Protein 3QYF (pdb70)

Organism: Saccharolobus solfataricus (strain ATCC 35092 / DSM 1617 / JCM 11322 / P2) (NCBI:txid273057)

Secondary structure (DSSP, 8-state):
----EEEEE--SHHHHHGGGSHHHHHHHHHTT-TTGGG--TT-TTHHHHHHTHHHHH--HHHHHHH-GGG-HHHHHHHHHHHHHT--GGG-EEEEEEESSHHHHHHHHHHHHHHHHTT-EEEEEEEPPP-SHHHHHHHHHHHIIIIIHHHHHHHHTT--EEEE-SSS-HHHHHHHHHHHHHTT--EEEEEETTTTEEEEE----EEE-HHHHHHHHHHHHH-SEEEHHHHHHTT--HHHHHH--EEEETTTEEEE-HHHHHHHTTT--/----EEEEE--SHHHHHHTTSHHHHHHHHHTT-TTGGG--TT-TTHHHHHHTHHHHH--HHHHHHH-GGG-HHHHHHHHHHHHHT--GGG-EEEEEEESSHHHHHHHHHHHHHHHHTT-EEEEEEEPPP-SHHHHHHHHHHHIIIIIHHHHHHHHTT--EEEE-SSS-HHHHHHHHHHHHHTT--EEEEEETTTTEEEEE----EEE-HHHHHHHHHHHHH-SEEEHHHHHHTT--HHHHHH--EEEETTTEEEE-HHHHHHHTTT-

CATH classification: 3.40.50.10770 (+2 more: 1.10.196.30, 1.10.10.1690)

InterPro domains:
  IPR013442 CRISPR system ring nuclease SSO1393-like [PF09651] (67-201)
  IPR013442 CRISPR system ring nuclease SSO1393-like [TIGR02619] (58-200)
  IPR016620 CRISPR system ring nuclease SSO1393 [NF040951] (1-321)
  IPR016620 CRISPR system ring nuclease SSO1393 [PIRSF014470] (1-321)
  IPR054041 SSO1393-like, winged-helix domain [PF22165] (208-266)

Foldseek 3Di:
DAAEEEEEEFAQLLVQLCCVPVVLVVVCVVLVCNPVRPDDQPHPSLVVCVVCLVVNLVSLVSCVVPDQVSGQVSLQVVQVCVVVVPDQQRYEYEYEYEPTSSRVSRQVSVQVNSVVVRHHYDYYYFHDDDDPVCVVVRLLRCLVTPLVVLLVRVVRHYAYEYELADDDPVVSVSCLVSSLQSPHDWYKYADPVVGHIDTPDRDRDHDPVVVLQLLVLCVVVHQKAFQVVSVVSVHPQVVCCVPAWDDDDDGIIGGDSSSVSSNVSVPD/DAAEEEEEEFAQLLVVLLCVDVVLVVVCVVLPNNPVRPDDQPDPSLVSCVVCVVVNLVSLVSCVVPDQVSGQVSLQVVQVCVVVVPDQQRYEYEYEYEPTSSRVSRQVSVQVNSVVVSHHYDYYYFHDDDDPVCVVVRLLRCLVTPLVVLLVRVVRHYAYEYELADDDVVVSVSCLVSSLQSPHDWYKYADPVVGHIDTPDRDRDHDPPVVLVLLVLCVVVDQKAFQVRSVVVVRPQVVCCVPAWDQDPDRIIGGDSSSVSSNVSVD

Nearest PDB structures (foldseek):
  3qyf-assembly1_B  TM=1.002E+00  e=1.290E-50  Saccharolobus solfataricus
  7pqa-assembly1_BBB  TM=9.845E-01  e=1.629E-41  Saccharolobus islandicus REY15A
  7pq6-assembly1_BBB  TM=9.783E-01  e=7.156E-41  Saccharolobus islandicus REY15A
  7pq3-assembly1_AAA  TM=8.552E-01  e=1.680E-36  Saccharolobus islandicus REY15A
  8phj-assembly1_Y  TM=6.838E-01  e=5.395E-10  Allochromatium vinosum

Sequence (535 aa):
FQGEVHVCSVGTSLLKNSLDDDNVRKEIERLGLKDWDRLKFDDDRQNRIKENFDSLRKLLKFIRSKGRRASAELDSLFSTFEKLKHNKSEIYVFLYSTNTSNSQLAGEVIRDYLIEEGIRSELVTVKTISSEENFYEGIVDLFDKVIYRILKFKEQDNEVYINATPGLKPESIFLTLAGLLAGADLIYYKYQEFNDVVILPSPPITIRPKYLDWLIRFAISGYTLSEKRAEELGIPVRLLEAKLVERKGEDAYRLKDWVRKLLGIYLPFQGEVHVCSVGTSLLKNSLDDDNVRKEIERLGLKDWDRLKFDDDRQNRIKENFDSLRKLLKFIRSKGRRASAELDSLFSTFEKLKHNKSEIYVFLYSTNTSNSQLAGEVIRDYLIEEGIRSELVTVKTISSEENFYEGIVDLFDKVIYRILKFKEQDNEVYINATPGLKPESIFLTLAGLLAGADLIYYKYQEFNDVVILPSPPITIRPKYLDWLIRFAISGYTLSEKRAEELGIPVRLLEAKLVERKGEDAYRLKDWVRKLLGIYL

Radius of gyration: 24.16 Å; Cα contacts (8 Å, |Δi|>4): 908; chains: 2; bounding box: 65×66×61 Å

Structure (mmCIF, N/CA/C/O backbone):
data_3QYF
#
_entry.id   3QYF
#
_cell.length_a   120.614
_cell.length_b   81.554
_cell.length_c   70.155
_cell.angle_alpha   90.00
_cell.angle_beta   108.30
_cell.angle_gamma   90.00
#
_symmetry.space_group_name_H-M   'C 1 2 1'
#
loop_
_entity.id
_entity.type
_entity.pdbx_description
1 polymer 'CRISPR-ASSOCIATED PROTEIN'
2 non-polymer 'MAGNESIUM ION'
3 water water
#
loop_
_atom_site.group_PDB
_atom_site.id
_atom_site.type_symbol
_atom_site.label_atom_id
_atom_site.label_alt_id
_atom_site.label_comp_id
_atom_site.label_asym_id
_atom_site.label_entity_id
_atom_site.label_seq_id
_atom_site.pdbx_PDB_ins_code
_atom_site.Cartn_x
_atom_site.Cartn_y
_atom_site.Cartn_z
_atom_site.occupancy
_atom_site.B_iso_or_equiv
_atom_site.auth_seq_id
_atom_site.auth_comp_id
_atom_site.auth_asym_id
_atom_site.auth_atom_id
_atom_site.pdbx_PDB_model_num
ATOM 1 N N . PHE A 1 1 ? 26.238 36.131 44.629 1.00 39.23 -2 PHE A N 1
ATOM 2 C CA . PHE A 1 1 ? 26.284 34.692 44.411 1.00 39.67 -2 PHE A CA 1
ATOM 3 C C . PHE A 1 1 ? 27.408 34.241 43.470 1.00 33.50 -2 PHE A C 1
ATOM 4 O O . PHE A 1 1 ? 28.026 35.056 42.780 1.00 29.94 -2 PHE A O 1
ATOM 12 N N . GLN A 1 2 ? 27.645 32.931 43.439 1.00 28.20 -1 GLN A N 1
ATOM 13 C CA . GLN A 1 2 ? 28.734 32.345 42.658 1.00 27.46 -1 GLN A CA 1
ATOM 14 C C . GLN A 1 2 ? 28.286 31.061 41.978 1.00 28.78 -1 GLN A C 1
ATOM 15 O O . GLN A 1 2 ? 27.338 30.423 42.419 1.00 32.81 -1 GLN A O 1
ATOM 17 N N . GLY A 1 3 ? 28.973 30.690 40.901 1.00 24.68 0 GLY A N 1
ATOM 18 C CA . GLY A 1 3 ? 28.736 29.424 40.232 1.00 27.61 0 GLY A CA 1
ATOM 19 C C . GLY A 1 3 ? 27.438 29.292 39.457 1.00 29.13 0 GLY A C 1
ATOM 20 O O . GLY A 1 3 ? 27.050 28.179 39.109 1.00 25.01 0 GLY A O 1
ATOM 29 N N . GLU A 1 5 ? 24.655 30.230 36.170 1.00 14.85 2 GLU A N 1
ATOM 30 C CA . GLU A 1 5 ? 24.637 30.475 34.730 1.00 10.71 2 GLU A CA 1
ATOM 31 C C . GLU A 1 5 ? 23.755 31.680 34.514 1.00 14.47 2 GLU A C 1
ATOM 32 O O . GLU A 1 5 ? 22.518 31.585 34.587 1.00 13.65 2 GLU A O 1
ATOM 38 N N . VAL A 1 6 ? 24.369 32.829 34.277 1.00 12.86 3 VAL A N 1
ATOM 39 C CA . VAL A 1 6 ? 23.602 34.067 34.220 1.00 8.78 3 VAL A CA 1
ATOM 40 C C . VAL A 1 6 ? 23.255 34.408 32.786 1.00 14.27 3 VAL A C 1
ATOM 41 O O . VAL A 1 6 ? 24.151 34.519 31.959 1.00 14.80 3 VAL A O 1
ATOM 45 N N . HIS A 1 7 ? 21.964 34.591 32.497 1.00 9.69 4 HIS A N 1
ATOM 46 C CA . HIS A 1 7 ? 21.522 34.981 31.160 1.00 11.51 4 HIS A CA 1
ATOM 47 C C . HIS A 1 7 ? 21.093 36.450 31.170 1.00 15.74 4 HIS A C 1
ATOM 48 O O . HIS A 1 7 ? 20.245 36.839 31.969 1.00 15.58 4 HIS A O 1
ATOM 55 N N . VAL A 1 8 ? 21.681 37.252 30.285 1.00 10.10 5 VAL A N 1
ATOM 56 C CA . VAL A 1 8 ? 21.370 38.674 30.178 1.00 8.12 5 VAL A CA 1
ATOM 57 C C . VAL A 1 8 ? 20.499 38.861 28.953 1.00 12.01 5 VAL A C 1
ATOM 58 O O . VAL A 1 8 ? 20.870 38.442 27.844 1.00 12.60 5 VAL A O 1
ATOM 62 N N . CYS A 1 9 ? 19.352 39.504 29.143 1.00 13.45 6 CYS A N 1
ATOM 63 C CA . CYS A 1 9 ? 18.348 39.552 28.092 1.00 14.09 6 CYS A CA 1
ATOM 64 C C . CYS A 1 9 ? 17.582 40.874 28.103 1.00 13.95 6 CYS A C 1
ATOM 65 O O . CYS A 1 9 ? 17.080 41.302 29.137 1.00 11.82 6 CYS A O 1
ATOM 68 N N . SER A 1 10 ? 17.542 41.542 26.950 1.00 12.51 7 SER A N 1
ATOM 69 C CA . SER A 1 10 ? 16.764 42.768 26.794 1.00 11.08 7 SER A CA 1
ATOM 70 C C . SER A 1 10 ? 15.290 42.398 26.701 1.00 12.85 7 SER A C 1
ATOM 71 O O . SER A 1 10 ? 14.955 41.291 26.285 1.00 17.92 7 SER A O 1
ATOM 74 N N . VAL A 1 11 ? 14.414 43.307 27.110 1.00 13.54 8 VAL A N 1
ATOM 75 C CA . VAL A 1 11 ? 12.974 43.030 27.103 1.00 14.63 8 VAL A CA 1
ATOM 76 C C . VAL A 1 11 ? 12.278 43.789 25.975 1.00 18.19 8 VAL A C 1
ATOM 77 O O . VAL A 1 11 ? 12.263 45.025 25.954 1.00 17.37 8 VAL A O 1
ATOM 81 N N . GLY A 1 12 ? 11.728 43.046 25.027 1.00 14.90 9 GLY A N 1
ATOM 82 C CA . GLY A 1 12 ? 10.943 43.647 23.961 1.00 14.72 9 GLY A CA 1
ATOM 83 C C . GLY A 1 12 ? 9.479 43.530 24.320 1.00 18.25 9 GLY A C 1
ATOM 84 O O . GLY A 1 12 ? 9.143 43.272 25.486 1.00 18.54 9 GLY A O 1
ATOM 85 N N . THR A 1 13 ? 8.604 43.706 23.331 1.00 15.94 10 THR A N 1
ATOM 86 C CA . THR A 1 13 ? 7.169 43.662 23.582 1.00 17.39 10 THR A CA 1
ATOM 87 C C . THR A 1 13 ? 6.455 42.568 22.798 1.00 18.88 10 THR A C 1
ATOM 88 O O . THR A 1 13 ? 5.241 42.652 22.582 1.00 19.83 10 THR A O 1
ATOM 92 N N . SER A 1 14 ? 7.177 41.530 22.382 1.00 19.02 11 SER A N 1
ATOM 93 C CA . SER A 1 14 ? 6.508 40.441 21.670 1.00 21.22 11 SER A CA 1
ATOM 94 C C . SER A 1 14 ? 5.420 39.796 22.538 1.00 22.08 11 SER A C 1
ATOM 95 O O . SER A 1 14 ? 4.405 39.284 22.034 1.00 17.64 11 SER A O 1
ATOM 98 N N . LEU A 1 15 ? 5.618 39.834 23.852 1.00 19.40 12 LEU A N 1
ATOM 99 C CA . LEU A 1 15 ? 4.634 39.249 24.766 1.00 19.07 12 LEU A CA 1
ATOM 100 C C . LEU A 1 15 ? 3.280 39.921 24.551 1.00 20.36 12 LEU A C 1
ATOM 101 O O . LEU A 1 15 ? 2.246 39.262 24.470 1.00 18.18 12 LEU A O 1
ATOM 106 N N . LEU A 1 16 ? 3.309 41.245 24.467 1.00 15.38 13 LEU A N 1
ATOM 107 C CA . LEU A 1 16 ? 2.096 42.041 24.354 1.00 19.22 13 LEU A CA 1
ATOM 108 C C . LEU A 1 16 ? 1.417 41.754 23.033 1.00 20.56 13 LEU A C 1
ATOM 109 O O . LEU A 1 16 ? 0.201 41.591 22.967 1.00 20.93 13 LEU A O 1
ATOM 114 N N . LYS A 1 17 ? 2.218 41.688 21.974 1.00 20.82 14 LYS A N 1
ATOM 115 C CA . LYS A 1 17 ? 1.685 41.403 20.655 1.00 25.15 14 LYS A CA 1
ATOM 116 C C . LYS A 1 17 ? 1.071 40.005 20.615 1.00 23.71 14 LYS A C 1
ATOM 117 O O . LYS A 1 17 ? -0.068 39.839 20.175 1.00 25.83 14 LYS A O 1
ATOM 123 N N . ASN A 1 18 ? 1.804 39.006 21.104 1.00 19.74 15 ASN A N 1
ATOM 124 C CA . ASN A 1 18 ? 1.308 37.636 21.065 1.00 21.88 15 ASN A CA 1
ATOM 125 C C . ASN A 1 18 ? 0.061 37.438 21.912 1.00 23.96 15 ASN A C 1
ATOM 126 O O . ASN A 1 18 ? -0.755 36.580 21.606 1.00 24.00 15 ASN A O 1
ATOM 131 N N . SER A 1 19 ? -0.076 38.219 22.984 1.00 18.49 16 SER A N 1
ATOM 132 C CA . SER A 1 19 ? -1.185 38.017 23.920 1.00 22.76 16 SER A CA 1
ATOM 133 C C . SER A 1 19 ? -2.554 38.361 23.324 1.00 24.30 16 SER A C 1
ATOM 134 O O . SER A 1 19 ? -3.586 37.986 23.876 1.00 23.58 16 SER A O 1
ATOM 137 N N . LEU A 1 20 ? -2.565 39.079 22.206 1.00 29.84 17 LEU A N 1
ATOM 138 C CA . LEU A 1 20 ? -3.825 39.428 21.559 1.00 31.13 17 LEU A CA 1
ATOM 139 C C . LEU A 1 20 ? -4.547 38.184 21.068 1.00 32.04 17 LEU A C 1
ATOM 140 O O . LEU A 1 20 ? -5.744 38.224 20.771 1.00 33.30 17 LEU A O 1
ATOM 145 N N . ASP A 1 21 ? -3.817 37.074 20.993 1.00 28.79 18 ASP A N 1
ATOM 146 C CA . ASP A 1 21 ? -4.412 35.789 20.639 1.00 28.32 18 ASP A CA 1
ATOM 147 C C . ASP A 1 21 ? -5.290 35.277 21.778 1.00 35.21 18 ASP A C 1
ATOM 148 O O . ASP A 1 21 ? -6.088 34.360 21.600 1.00 35.51 18 ASP A O 1
ATOM 150 N N . ASP A 1 22 ? -5.130 35.869 22.954 1.00 35.69 19 ASP A N 1
ATOM 151 C CA . ASP A 1 22 ? -5.950 35.509 24.106 1.00 33.16 19 ASP A CA 1
ATOM 152 C C . ASP A 1 22 ? -7.184 36.396 24.103 1.00 31.15 19 ASP A C 1
ATOM 153 O O . ASP A 1 22 ? -7.071 37.618 24.230 1.00 30.73 19 ASP A O 1
ATOM 158 N N . ASP A 1 23 ? -8.357 35.788 23.960 1.00 30.56 20 ASP A N 1
ATOM 159 C CA . ASP A 1 23 ? -9.601 36.558 23.830 1.00 35.84 20 ASP A CA 1
ATOM 160 C C . ASP A 1 23 ? -9.831 37.492 25.002 1.00 35.36 20 ASP A C 1
ATOM 161 O O . ASP A 1 23 ? -10.293 38.625 24.824 1.00 37.07 20 ASP A O 1
ATOM 166 N N . ASN A 1 24 ? -9.542 37.003 26.204 1.00 33.67 21 ASN A N 1
ATOM 167 C CA . ASN A 1 24 ? -9.740 37.807 27.400 1.00 35.58 21 ASN A CA 1
ATOM 168 C C . ASN A 1 24 ? -8.823 39.026 27.363 1.00 31.01 21 ASN A C 1
ATOM 169 O O . ASN A 1 24 ? -9.258 40.159 27.605 1.00 30.03 21 ASN A O 1
ATOM 174 N N . VAL A 1 25 ? -7.557 38.799 27.029 1.00 26.79 22 VAL A N 1
ATOM 175 C CA . VAL A 1 25 ? -6.624 39.912 26.912 1.00 28.23 22 VAL A CA 1
ATOM 176 C C . VAL A 1 25 ? -7.090 40.890 25.833 1.00 29.72 22 VAL A C 1
ATOM 177 O O . VAL A 1 25 ? -7.166 42.089 26.080 1.00 29.00 22 VAL A O 1
ATOM 181 N N . ARG A 1 26 ? -7.414 40.370 24.650 1.00 29.28 23 ARG A N 1
ATOM 182 C CA . ARG A 1 26 ? -7.751 41.213 23.503 1.00 29.36 23 ARG A CA 1
ATOM 183 C C . ARG A 1 26 ? -8.952 42.122 23.773 1.00 29.92 23 ARG A C 1
ATOM 184 O O . ARG A 1 26 ? -8.922 43.317 23.459 1.00 29.16 23 ARG A O 1
ATOM 192 N N . LYS A 1 27 ? -10.009 41.564 24.356 1.00 32.52 24 LYS A N 1
ATOM 193 C CA . LYS A 1 27 ? -11.209 42.354 24.625 1.00 37.40 24 LYS A CA 1
ATOM 194 C C . LYS A 1 27 ? -10.947 43.442 25.657 1.00 37.81 24 LYS A C 1
ATOM 195 O O . LYS A 1 27 ? -11.444 44.555 25.520 1.00 33.58 24 LYS A O 1
ATOM 198 N N . GLU A 1 28 ? -10.160 43.125 26.682 1.00 36.88 25 GLU A N 1
ATOM 199 C CA . GLU A 1 28 ? -9.811 44.112 27.699 1.00 36.78 25 GLU A CA 1
ATOM 200 C C . GLU A 1 28 ? -8.948 45.233 27.135 1.00 31.00 25 GLU A C 1
ATOM 201 O O . GLU A 1 28 ? -9.128 46.404 27.481 1.00 29.97 25 GLU A O 1
ATOM 207 N N . ILE A 1 29 ? -7.988 44.855 26.292 1.00 28.00 26 ILE A N 1
ATOM 208 C CA . ILE A 1 29 ? -7.093 45.811 25.666 1.00 29.92 26 ILE A CA 1
ATOM 209 C C . ILE A 1 29 ? -7.894 46.703 24.710 1.00 32.93 26 ILE A C 1
ATOM 210 O O . ILE A 1 29 ? -7.700 47.920 24.671 1.00 32.24 26 ILE A O 1
ATOM 215 N N . GLU A 1 30 ? -8.809 46.093 23.962 1.00 31.91 27 GLU A N 1
ATOM 216 C CA . GLU A 1 30 ? -9.741 46.850 23.131 1.00 38.65 27 GLU A CA 1
ATOM 217 C C . GLU A 1 30 ? -10.547 47.835 23.981 1.00 41.49 27 GLU A C 1
ATOM 218 O O . GLU A 1 30 ? -10.746 48.987 23.590 1.00 44.97 27 GLU A O 1
ATOM 224 N N . ARG A 1 31 ? -10.989 47.389 25.153 1.00 37.27 28 ARG A N 1
ATOM 225 C CA . ARG A 1 31 ? -11.730 48.264 26.055 1.00 40.00 28 ARG A CA 1
ATOM 226 C C . ARG A 1 31 ? -10.915 49.514 26.393 1.00 39.90 28 ARG A C 1
ATOM 227 O O . ARG A 1 31 ? -11.462 50.602 26.575 1.00 37.96 28 ARG A O 1
ATOM 229 N N . LEU A 1 32 ? -9.600 49.357 26.467 1.00 35.65 29 LEU A N 1
ATOM 230 C CA . LEU A 1 32 ? -8.731 50.459 26.860 1.00 35.57 29 LEU A CA 1
ATOM 231 C C . LEU A 1 32 ? -8.125 51.147 25.640 1.00 39.58 29 LEU A C 1
ATOM 232 O O . LEU A 1 32 ? -7.289 52.039 25.772 1.00 46.08 29 LEU A O 1
ATOM 237 N N . GLY A 1 33 ? -8.547 50.726 24.452 1.00 37.53 30 GLY A N 1
ATOM 238 C CA . GLY A 1 33 ? -8.004 51.261 23.216 1.00 37.31 30 GLY A CA 1
ATOM 239 C C . GLY A 1 33 ? -6.496 51.097 23.125 1.00 41.77 30 GLY A C 1
ATOM 240 O O . GLY A 1 33 ? -5.786 52.027 22.729 1.00 38.01 30 GLY A O 1
ATOM 241 N N . LEU A 1 34 ? -6.011 49.909 23.485 1.00 38.38 31 LEU A N 1
ATOM 242 C CA . LEU A 1 34 ? -4.579 49.625 23.532 1.00 36.38 31 LEU A CA 1
ATOM 243 C C . LEU A 1 34 ? -4.164 48.545 22.537 1.00 38.97 31 LEU A C 1
ATOM 244 O O . LEU A 1 34 ? -3.149 47.866 22.733 1.00 32.24 31 LEU A O 1
ATOM 249 N N . LYS A 1 35 ? -4.939 48.393 21.467 1.00 39.10 32 LYS A N 1
ATOM 250 C CA . LYS A 1 35 ? -4.698 47.333 20.488 1.00 43.32 32 LYS A CA 1
ATOM 251 C C . LYS A 1 35 ? -3.262 47.330 19.967 1.00 38.63 32 LYS A C 1
ATOM 252 O O . LYS A 1 35 ? -2.748 46.300 19.522 1.00 36.19 32 LYS A O 1
ATOM 258 N N . ASP A 1 36 ? -2.615 48.488 20.021 1.00 30.24 33 ASP A N 1
ATOM 259 C CA . ASP A 1 36 ? -1.256 48.612 19.512 1.00 30.01 33 ASP A CA 1
ATOM 260 C C . ASP A 1 36 ? -0.237 48.770 20.638 1.00 31.35 33 ASP A C 1
ATOM 261 O O . ASP A 1 36 ? 0.812 49.380 20.434 1.00 28.52 33 ASP A O 1
ATOM 266 N N . TRP A 1 37 ? -0.530 48.210 21.813 1.00 29.80 34 TRP A N 1
ATOM 267 C CA . TRP A 1 37 ? 0.310 48.454 22.984 1.00 28.33 34 TRP A CA 1
ATOM 268 C C . TRP A 1 37 ? 1.742 47.935 22.850 1.00 27.08 34 TRP A C 1
ATOM 269 O O . TRP A 1 37 ? 2.631 48.352 23.598 1.00 26.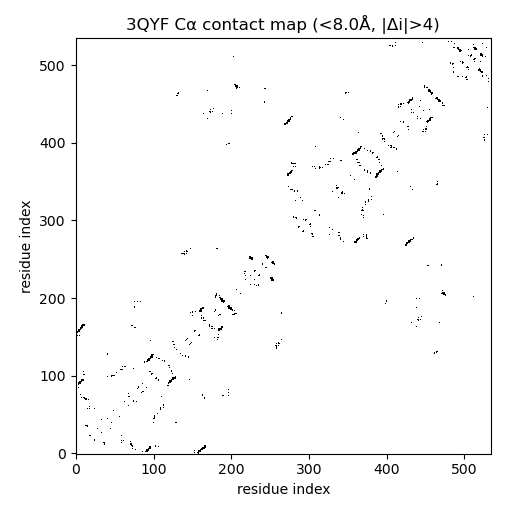09 34 TRP A O 1
ATOM 280 N N . ASP A 1 38 ? 1.964 47.039 21.894 1.00 20.72 35 ASP A N 1
ATOM 281 C CA . ASP A 1 38 ? 3.301 46.498 21.666 1.00 21.10 35 ASP A CA 1
ATOM 282 C C . ASP A 1 38 ? 4.192 47.504 20.953 1.00 29.79 35 ASP A C 1
ATOM 283 O O . ASP A 1 38 ? 5.413 47.358 20.939 1.00 27.21 35 ASP A O 1
ATOM 288 N N . ARG A 1 39 ? 3.576 48.529 20.370 1.00 31.24 36 ARG A N 1
ATOM 289 C CA . ARG A 1 39 ? 4.302 49.518 19.579 1.00 31.51 36 ARG A CA 1
ATOM 290 C C . ARG A 1 39 ? 4.211 50.912 20.173 1.00 30.19 36 ARG A C 1
ATOM 291 O O . ARG A 1 39 ? 4.630 51.886 19.547 1.00 32.11 36 ARG A O 1
ATOM 299 N N . LEU A 1 40 ? 3.649 51.011 21.369 1.00 28.18 37 LEU A N 1
ATOM 300 C CA . LEU A 1 40 ? 3.438 52.303 22.012 1.00 25.66 37 LEU A CA 1
ATOM 301 C C . LEU A 1 40 ? 4.769 53.040 22.170 1.00 33.29 37 LEU A C 1
ATOM 302 O O . LEU A 1 40 ? 5.727 52.489 22.715 1.00 27.33 37 LEU A O 1
ATOM 307 N N . LYS A 1 41 ? 4.833 54.280 21.690 1.00 27.41 38 LYS A N 1
ATOM 308 C CA . LYS A 1 41 ? 6.060 55.050 21.804 1.00 28.09 38 LYS A CA 1
ATOM 309 C C . LYS A 1 41 ? 6.188 55.625 23.207 1.00 24.14 38 LYS A C 1
ATOM 310 O O . LYS A 1 41 ? 5.189 55.768 23.919 1.00 23.76 38 LYS A O 1
ATOM 312 N N . PHE A 1 42 ? 7.420 55.949 23.604 1.00 20.68 39 PHE A N 1
ATOM 313 C CA . PHE A 1 42 ? 7.710 56.435 24.954 1.00 25.46 39 PHE A CA 1
ATOM 314 C C . PHE A 1 42 ? 6.877 57.637 25.403 1.00 34.46 39 PHE A C 1
ATOM 315 O O . PHE A 1 42 ? 6.624 57.813 26.602 1.00 33.50 39 PHE A O 1
ATOM 323 N N . ASP A 1 43 ? 6.476 58.483 24.459 1.00 31.20 40 ASP A N 1
ATOM 324 C CA . ASP A 1 43 ? 5.745 59.696 24.820 1.00 35.92 40 ASP A CA 1
ATOM 325 C C . ASP A 1 43 ? 4.262 59.639 24.466 1.00 38.56 40 ASP A C 1
ATOM 326 O O . ASP A 1 43 ? 3.592 60.672 24.411 1.00 36.47 40 ASP A O 1
ATOM 331 N N . ASP A 1 44 ? 3.749 58.438 24.226 1.00 32.54 41 ASP A N 1
ATOM 332 C CA . ASP A 1 44 ? 2.322 58.278 23.966 1.00 32.96 41 ASP A CA 1
ATOM 333 C C . ASP A 1 44 ? 1.567 58.385 25.283 1.00 35.43 41 ASP A C 1
ATOM 334 O O . ASP A 1 44 ? 1.894 57.705 26.262 1.00 33.76 41 ASP A O 1
ATOM 339 N N . ASP A 1 45 ? 0.558 59.248 25.307 1.00 34.23 42 ASP A N 1
ATOM 340 C CA . ASP A 1 45 ? -0.206 59.483 26.527 1.00 35.48 42 ASP A CA 1
ATOM 341 C C . ASP A 1 45 ? -0.835 58.190 27.026 1.00 28.90 42 ASP A C 1
ATOM 342 O O . ASP A 1 45 ? -1.079 58.027 28.225 1.00 28.85 42 ASP A O 1
ATOM 344 N N . ARG A 1 46 ? -1.094 57.274 26.100 1.00 27.24 43 ARG A N 1
ATOM 345 C CA . ARG A 1 46 ? -1.753 56.012 26.447 1.00 29.92 43 ARG A CA 1
ATOM 346 C C . ARG A 1 46 ? -0.897 55.094 27.326 1.00 33.34 43 ARG A C 1
ATOM 347 O O . ARG A 1 46 ? -1.416 54.169 27.941 1.00 34.47 43 ARG A O 1
ATOM 355 N N . GLN A 1 47 ? 0.406 55.348 27.390 1.00 30.41 44 GLN A N 1
ATOM 356 C CA . GLN A 1 47 ? 1.276 54.596 28.294 1.00 29.55 44 GLN A CA 1
ATOM 357 C C . GLN A 1 47 ? 0.712 54.676 29.704 1.00 35.67 44 GLN A C 1
ATOM 358 O O . GLN A 1 47 ? 0.839 53.742 30.506 1.00 26.34 44 GLN A O 1
ATOM 364 N N . ASN A 1 48 ? 0.074 55.803 30.001 1.00 35.74 45 ASN A N 1
ATOM 365 C CA . ASN A 1 48 ? -0.531 56.008 31.306 1.00 33.33 45 ASN A CA 1
ATOM 366 C C . ASN A 1 48 ? -1.706 55.065 31.570 1.00 25.36 45 ASN A C 1
ATOM 367 O O . ASN A 1 48 ? -1.969 54.708 32.711 1.00 25.89 45 ASN A O 1
ATOM 372 N N . ARG A 1 49 ? -2.405 54.654 30.522 1.00 28.04 46 ARG A N 1
ATOM 373 C CA . ARG A 1 49 ? -3.477 53.677 30.696 1.00 29.00 46 ARG A CA 1
ATOM 374 C C . ARG A 1 49 ? -2.885 52.339 31.138 1.00 28.99 46 ARG A C 1
ATOM 375 O O . ARG A 1 49 ? -3.494 51.604 31.912 1.00 27.78 46 ARG A O 1
ATOM 383 N N . ILE A 1 50 ? -1.702 52.013 30.627 1.00 28.58 47 ILE A N 1
ATOM 384 C CA . ILE A 1 50 ? -1.032 50.807 31.078 1.00 22.76 47 ILE A CA 1
ATOM 385 C C . ILE A 1 50 ? -0.655 50.993 32.539 1.00 23.52 47 ILE A C 1
ATOM 386 O O . ILE A 1 50 ? -0.943 50.140 33.371 1.00 24.97 47 ILE A O 1
ATOM 391 N N . LYS A 1 51 ? -0.040 52.131 32.860 1.00 27.59 48 LYS A N 1
ATOM 392 C CA . LYS A 1 51 ? 0.383 52.398 34.234 1.00 26.68 48 LYS A CA 1
ATOM 393 C C . LYS A 1 51 ? -0.776 52.332 35.235 1.00 29.67 48 LYS A C 1
ATOM 394 O O . LYS A 1 51 ? -0.659 51.721 36.306 1.00 28.65 48 LYS A O 1
ATOM 400 N N . GLU A 1 52 ? -1.904 52.937 34.878 1.00 26.15 49 GLU A N 1
ATOM 401 C CA . GLU A 1 52 ? -3.036 53.000 35.803 1.00 33.42 49 GLU A CA 1
ATOM 402 C C . GLU A 1 52 ? -3.648 51.625 36.035 1.00 35.67 49 GLU A C 1
ATOM 403 O O . GLU A 1 52 ? -4.318 51.392 37.043 1.00 36.13 49 GLU A O 1
ATOM 405 N N . ASN A 1 53 ? -3.404 50.708 35.105 1.00 33.60 50 ASN A N 1
ATOM 406 C CA . ASN A 1 53 ? -3.992 49.378 35.187 1.00 28.01 50 ASN A CA 1
ATOM 407 C C . ASN A 1 53 ? -2.934 48.284 35.272 1.00 29.22 50 ASN A C 1
ATOM 408 O O . ASN A 1 53 ? -3.194 47.133 34.932 1.00 26.67 50 ASN A O 1
ATOM 413 N N . PHE A 1 54 ? -1.750 48.661 35.748 1.00 32.90 51 PHE A N 1
ATOM 414 C CA . PHE A 1 54 ? -0.561 47.813 35.686 1.00 30.07 51 PHE A CA 1
ATOM 415 C C . PHE A 1 54 ? -0.733 46.438 36.322 1.00 32.12 51 PHE A C 1
ATOM 416 O O . PHE A 1 54 ? -0.383 45.424 35.719 1.00 28.84 51 PHE A O 1
ATOM 424 N N . ASP A 1 55 ? -1.255 46.403 37.546 1.00 36.13 52 ASP A N 1
ATOM 425 C CA . ASP A 1 55 ? -1.345 45.150 38.291 1.00 38.99 52 ASP A CA 1
ATOM 426 C C . ASP A 1 55 ? -2.349 44.189 37.657 1.00 32.47 52 ASP A C 1
ATOM 427 O O . ASP A 1 55 ? -2.136 42.978 37.624 1.00 30.86 52 ASP A O 1
ATOM 432 N N . SER A 1 56 ? -3.445 44.737 37.150 1.00 28.32 53 SER A N 1
ATOM 433 C CA . SER A 1 56 ? -4.466 43.930 36.493 1.00 31.74 53 SER A CA 1
ATOM 434 C C . SER A 1 56 ? -3.932 43.329 35.192 1.00 30.89 53 SER A C 1
ATOM 435 O O . SER A 1 56 ? -4.153 42.159 34.891 1.00 27.02 53 SER A O 1
ATOM 438 N N . LEU A 1 57 ? -3.233 44.144 34.413 1.00 29.25 54 LEU A N 1
ATOM 439 C CA . LEU A 1 57 ? -2.740 43.693 33.122 1.00 25.98 54 LEU A CA 1
ATOM 440 C C . LEU A 1 57 ? -1.652 42.650 33.325 1.00 24.12 54 LEU A C 1
ATOM 441 O O . LEU A 1 57 ? -1.537 41.689 32.559 1.00 23.63 54 LEU A O 1
ATOM 446 N N . ARG A 1 58 ? -0.858 42.858 34.366 1.00 21.40 55 ARG A N 1
ATOM 447 C CA . ARG A 1 58 ? 0.211 41.941 34.700 1.00 25.45 55 ARG A CA 1
ATOM 448 C C . ARG A 1 58 ? -0.357 40.545 34.972 1.00 26.82 55 ARG A C 1
ATOM 449 O O . ARG A 1 58 ? 0.154 39.555 34.449 1.00 24.47 55 ARG A O 1
ATOM 457 N N . LYS A 1 59 ? -1.428 40.460 35.764 1.00 23.08 56 LYS A N 1
ATOM 458 C CA . LYS A 1 59 ? -2.005 39.153 36.086 1.00 28.38 56 LYS A CA 1
ATOM 459 C C . LYS A 1 59 ? -2.619 38.498 34.857 1.00 25.75 56 LYS A C 1
ATOM 460 O O . LYS A 1 59 ? -2.541 37.286 34.684 1.00 24.53 56 LYS A O 1
ATOM 471 N N . LEU A 1 61 ? -1.632 38.909 31.758 1.00 22.72 58 LEU A N 1
ATOM 472 C CA . LEU A 1 61 ? -0.532 38.430 30.927 1.00 15.79 58 LEU A CA 1
ATOM 473 C C . LEU A 1 61 ? 0.095 37.167 31.529 1.00 21.74 58 LEU A C 1
ATOM 474 O O . LEU A 1 61 ? 0.495 36.258 30.798 1.00 19.44 58 LEU A O 1
ATOM 479 N N . LEU A 1 62 ? 0.161 37.100 32.855 1.00 20.05 59 LEU A N 1
ATOM 480 C CA . LEU A 1 62 ? 0.676 35.893 33.502 1.00 17.25 59 LEU A CA 1
ATOM 481 C C . LEU A 1 62 ? -0.216 34.700 33.195 1.00 20.90 59 LEU A C 1
ATOM 482 O O . LEU A 1 62 ? 0.271 33.606 32.931 1.00 23.28 59 LEU A O 1
ATOM 487 N N . LYS A 1 63 ? -1.531 34.901 33.236 1.00 19.01 60 LYS A N 1
ATOM 488 C CA . LYS A 1 63 ? -2.428 33.818 32.883 1.00 16.18 60 LYS A CA 1
ATOM 489 C C . LYS A 1 63 ? -2.191 33.355 31.448 1.00 18.88 60 LYS A C 1
ATOM 490 O O . LYS A 1 63 ? -2.178 32.154 31.175 1.00 26.42 60 LYS A O 1
ATOM 496 N N . PHE A 1 64 ? -1.981 34.302 30.539 1.00 17.12 61 PHE A N 1
ATOM 497 C CA . PHE A 1 64 ? -1.679 33.977 29.144 1.00 23.78 61 PHE A CA 1
ATOM 498 C C . PHE A 1 64 ? -0.424 33.105 28.996 1.00 23.83 61 PHE A C 1
ATOM 499 O O . PHE A 1 64 ? -0.447 32.067 28.330 1.00 21.98 61 PHE A O 1
ATOM 507 N N . ILE A 1 65 ? 0.670 33.518 29.623 1.00 18.98 62 ILE A N 1
ATOM 508 C CA . ILE A 1 65 ? 1.902 32.730 29.550 1.00 23.76 62 ILE A CA 1
ATOM 509 C C . ILE A 1 65 ? 1.709 31.344 30.153 1.00 25.39 62 ILE A C 1
ATOM 510 O O . ILE A 1 65 ? 2.105 30.334 29.560 1.00 27.37 62 ILE A O 1
ATOM 515 N N . ARG A 1 66 ? 1.104 31.294 31.336 1.00 25.35 63 ARG A N 1
ATOM 516 C CA . ARG A 1 66 ? 0.862 30.010 31.990 1.00 27.45 63 ARG A CA 1
ATOM 517 C C . ARG A 1 66 ? 0.171 29.018 31.053 1.00 33.12 63 ARG A C 1
ATOM 518 O O . ARG A 1 66 ? 0.441 27.818 31.102 1.00 35.25 63 ARG A O 1
ATOM 526 N N . SER A 1 67 ? -0.710 29.513 30.189 1.00 30.12 64 SER A N 1
ATOM 527 C CA . SER A 1 67 ? -1.447 28.619 29.308 1.00 34.71 64 SER A CA 1
ATOM 528 C C . SER A 1 67 ? -0.737 28.387 27.976 1.00 38.56 64 SER A C 1
ATOM 529 O O . SER A 1 67 ? -0.846 27.313 27.391 1.00 40.10 64 SER A O 1
ATOM 532 N N . LYS A 1 68 ? -0.001 29.392 27.512 1.00 34.06 65 LYS A N 1
ATOM 533 C CA . LYS A 1 68 ? 0.628 29.351 26.193 1.00 30.69 65 LYS A CA 1
ATOM 534 C C . LYS A 1 68 ? 1.964 28.617 26.188 1.00 31.58 65 LYS A C 1
ATOM 535 O O . LYS A 1 68 ? 2.296 27.935 25.219 1.00 35.71 65 LYS A O 1
ATOM 541 N N . GLY A 1 69 ? 2.737 28.775 27.258 1.00 26.46 66 GLY A N 1
ATOM 542 C CA . GLY A 1 69 ? 4.061 28.191 27.337 1.00 28.91 66 GLY A CA 1
ATOM 543 C C . GLY A 1 69 ? 5.147 29.119 26.807 1.00 30.26 66 GLY A C 1
ATOM 544 O O . GLY A 1 69 ? 4.920 30.319 26.623 1.00 28.94 66 GLY A O 1
ATOM 545 N N . ARG A 1 70 ? 6.326 28.558 26.549 1.00 26.56 67 ARG A N 1
ATOM 546 C CA . ARG A 1 70 ? 7.494 29.339 26.141 1.00 27.08 67 ARG A CA 1
ATOM 547 C C . ARG A 1 70 ? 7.265 30.204 24.894 1.00 29.92 67 ARG A C 1
ATOM 548 O O . ARG A 1 70 ? 7.936 31.218 24.706 1.00 27.59 67 ARG A O 1
ATOM 556 N N . ARG A 1 71 ? 6.320 29.827 24.041 1.00 26.26 68 ARG A N 1
ATOM 557 C CA . ARG A 1 71 ? 6.129 30.598 22.813 1.00 28.04 68 ARG A CA 1
ATOM 558 C C . ARG A 1 71 ? 5.365 31.904 23.042 1.00 24.66 68 ARG A C 1
ATOM 559 O O . ARG A 1 71 ? 5.120 32.663 22.108 1.00 25.57 68 ARG A O 1
ATOM 562 N N . ALA A 1 72 ? 4.991 32.168 24.290 1.00 24.55 69 ALA A N 1
ATOM 563 C CA . ALA A 1 72 ? 4.342 33.436 24.633 1.00 20.47 69 ALA A CA 1
ATOM 564 C C . ALA A 1 72 ? 5.165 34.659 24.245 1.00 21.03 69 ALA A C 1
ATOM 565 O O . ALA A 1 72 ? 4.612 35.718 23.920 1.00 19.77 69 ALA A O 1
ATOM 567 N N . SER A 1 73 ? 6.489 34.546 24.299 1.00 16.52 70 SER A N 1
ATOM 568 C CA . SER A 1 73 ? 7.313 35.707 23.951 1.00 16.57 70 SER A CA 1
ATOM 569 C C . SER A 1 73 ? 8.685 35.293 23.441 1.00 13.25 70 SER A C 1
ATOM 570 O O . SER A 1 73 ? 9.157 34.188 23.735 1.00 17.80 70 SER A O 1
ATOM 573 N N . ALA A 1 74 ? 9.319 36.188 22.687 1.00 16.28 71 ALA A N 1
ATOM 574 C CA . ALA A 1 74 ? 10.638 35.919 22.112 1.00 19.25 71 ALA A CA 1
ATOM 575 C C . ALA A 1 74 ? 11.642 35.667 23.215 1.00 20.51 71 ALA A C 1
ATOM 576 O O . ALA A 1 74 ? 12.517 34.812 23.077 1.00 17.21 71 ALA A O 1
ATOM 578 N N . GLU A 1 75 ? 11.531 36.429 24.302 1.00 15.26 72 GLU A N 1
ATOM 579 C CA . GLU A 1 75 ? 12.386 36.200 25.466 1.00 12.53 72 GLU A CA 1
ATOM 580 C C . GLU A 1 75 ? 12.250 34.779 26.005 1.00 13.63 72 GLU A C 1
ATOM 581 O O . GLU A 1 75 ? 13.242 34.078 26.163 1.00 13.03 72 GLU A O 1
ATOM 587 N N . LEU A 1 76 ? 11.023 34.364 26.313 1.00 12.50 73 LEU A N 1
ATOM 588 C CA . LEU A 1 76 ? 10.795 33.057 26.921 1.00 14.29 73 LEU A CA 1
ATOM 589 C C . LEU A 1 76 ? 11.180 31.929 25.976 1.00 17.43 73 LEU A C 1
ATOM 590 O O . LEU A 1 76 ? 11.782 30.942 26.395 1.00 14.42 73 LEU A O 1
ATOM 595 N N . ASP A 1 77 ? 10.821 32.068 24.704 1.00 16.77 74 ASP A N 1
ATOM 596 C CA . ASP A 1 77 ? 11.127 31.017 23.724 1.00 17.78 74 ASP A CA 1
ATOM 597 C C . ASP A 1 77 ? 12.653 30.857 23.613 1.00 14.52 74 ASP A C 1
ATOM 598 O O . ASP A 1 77 ? 13.181 29.755 23.721 1.00 17.33 74 ASP A O 1
ATOM 603 N N . SER A 1 78 ? 13.362 31.964 23.427 1.00 15.20 75 SER A N 1
ATOM 604 C CA . SER A 1 78 ? 14.823 31.913 23.305 1.00 15.13 75 SER A CA 1
ATOM 605 C C . SER A 1 78 ? 15.523 31.458 24.602 1.00 15.53 75 SER A C 1
ATOM 606 O O . SER A 1 78 ? 16.465 30.657 24.561 1.00 14.51 75 SER A O 1
ATOM 609 N N . LEU A 1 79 ? 15.068 31.951 25.752 1.00 12.40 76 LEU A N 1
ATOM 610 C CA . LEU A 1 79 ? 15.644 31.503 27.023 1.00 15.18 76 LEU A CA 1
ATOM 611 C C . LEU A 1 79 ? 15.488 29.998 27.254 1.00 15.97 76 LEU A C 1
ATOM 612 O O . LEU A 1 79 ? 16.473 29.282 27.451 1.00 13.28 76 LEU A O 1
ATOM 617 N N . PHE A 1 80 ? 14.253 29.506 27.211 1.00 15.68 77 PHE A N 1
ATOM 618 C CA . PHE A 1 80 ? 14.010 28.097 27.524 1.00 14.67 77 PHE A CA 1
ATOM 619 C C . PHE A 1 80 ? 14.667 27.167 26.516 1.00 17.29 77 PHE A C 1
ATOM 620 O O . PHE A 1 80 ? 15.189 26.121 26.891 1.00 14.85 77 PHE A O 1
ATOM 628 N N . SER A 1 81 ? 14.668 27.552 25.238 1.00 14.49 78 SER A N 1
ATOM 629 C CA . SER A 1 81 ? 15.336 26.721 24.236 1.00 15.25 78 SER A CA 1
ATOM 630 C C . SER A 1 81 ? 16.826 26.634 24.537 1.00 14.44 78 SER A C 1
ATOM 631 O O . SER A 1 81 ? 17.447 25.585 24.358 1.00 17.16 78 SER A O 1
ATOM 634 N N . THR A 1 82 ? 17.404 27.731 25.013 1.00 12.52 79 THR A N 1
ATOM 635 C CA . THR A 1 82 ? 18.840 27.760 25.266 1.00 12.11 79 THR A CA 1
ATOM 636 C C . THR A 1 82 ? 19.233 27.040 26.547 1.00 16.90 79 THR A C 1
ATOM 637 O O . THR A 1 82 ? 20.323 26.452 26.630 1.00 14.77 79 THR A O 1
ATOM 641 N N . PHE A 1 83 ? 18.363 27.088 27.553 1.00 12.55 80 PHE A N 1
ATOM 642 C CA . PHE A 1 83 ? 18.610 26.300 28.759 1.00 12.06 80 PHE A CA 1
ATOM 643 C C . PHE A 1 83 ? 18.748 24.823 28.369 1.00 16.43 80 PHE A C 1
ATOM 644 O O . PHE A 1 83 ? 19.606 24.101 28.875 1.00 17.18 80 PHE A O 1
ATOM 652 N N . GLU A 1 84 ? 17.880 24.372 27.478 1.00 15.81 81 GLU A N 1
ATOM 653 C CA . GLU A 1 84 ? 17.909 22.974 27.043 1.00 15.87 81 GLU A CA 1
ATOM 654 C C . GLU A 1 84 ? 19.161 22.638 26.226 1.00 17.58 81 GLU A C 1
ATOM 655 O O . GLU A 1 84 ? 19.778 21.581 26.416 1.00 18.32 81 GLU A O 1
ATOM 661 N N . LYS A 1 85 ? 19.530 23.536 25.320 1.00 17.45 82 LYS A N 1
ATOM 662 C CA . LYS A 1 85 ? 20.683 23.343 24.451 1.00 17.88 82 LYS A CA 1
ATOM 663 C C . LYS A 1 85 ? 21.985 23.288 25.231 1.00 17.59 82 LYS A C 1
ATOM 664 O O . LYS A 1 85 ? 22.836 22.440 24.978 1.00 18.44 82 LYS A O 1
ATOM 670 N N . LEU A 1 86 ? 22.136 24.191 26.193 1.00 18.16 83 LEU A N 1
ATOM 671 C CA . LEU A 1 86 ? 23.375 24.302 26.954 1.00 15.41 83 LEU A CA 1
ATOM 672 C C . LEU A 1 86 ? 23.345 23.466 28.240 1.00 18.79 83 LEU A C 1
ATOM 673 O O . LEU A 1 86 ? 24.331 23.391 28.974 1.00 19.11 83 LEU A O 1
ATOM 678 N N . LYS A 1 87 ? 22.207 22.839 28.503 1.00 13.40 84 LYS A N 1
ATOM 679 C CA . LYS A 1 87 ? 22.046 22.006 29.693 1.00 16.55 84 LYS A CA 1
ATOM 680 C C . LYS A 1 87 ? 22.199 22.834 30.964 1.00 18.87 84 LYS A C 1
ATOM 681 O O . LYS A 1 87 ? 22.963 22.483 31.868 1.00 17.73 84 LYS A O 1
ATOM 685 N N . HIS A 1 88 ? 21.473 23.937 31.028 1.00 13.18 85 HIS A N 1
ATOM 686 C CA . HIS A 1 88 ? 21.412 24.709 32.256 1.00 13.42 85 HIS A CA 1
ATOM 687 C C . HIS A 1 88 ? 20.174 24.293 33.036 1.00 15.91 85 HIS A C 1
ATOM 688 O O . HIS A 1 88 ? 19.060 24.288 32.504 1.00 19.94 85 HIS A O 1
ATOM 695 N N . ASN A 1 89 ? 20.367 23.931 34.297 1.00 14.65 86 ASN A N 1
ATOM 696 C CA . ASN A 1 89 ? 19.243 23.500 35.128 1.00 16.35 86 ASN A CA 1
ATOM 697 C C . ASN A 1 89 ? 18.604 24.688 35.853 1.00 15.08 86 ASN A C 1
ATOM 698 O O . ASN A 1 89 ? 19.284 25.650 36.157 1.00 12.72 86 ASN A O 1
ATOM 703 N N . LYS A 1 90 ? 17.301 24.625 36.121 1.00 15.65 87 LYS A N 1
ATOM 704 C CA . LYS A 1 90 ? 16.617 25.764 36.720 1.00 15.59 87 LYS A CA 1
ATOM 705 C C . LYS A 1 90 ? 17.303 26.290 37.986 1.00 12.85 87 LYS A C 1
ATOM 706 O O . LYS A 1 90 ? 17.423 27.509 38.170 1.00 16.50 87 LYS A O 1
ATOM 712 N N . SER A 1 91 ? 17.759 25.374 38.840 1.00 15.86 88 SER A N 1
ATOM 713 C CA . SER A 1 91 ? 18.432 25.723 40.097 1.00 14.88 88 SER A CA 1
ATOM 714 C C . SER A 1 91 ? 19.768 26.466 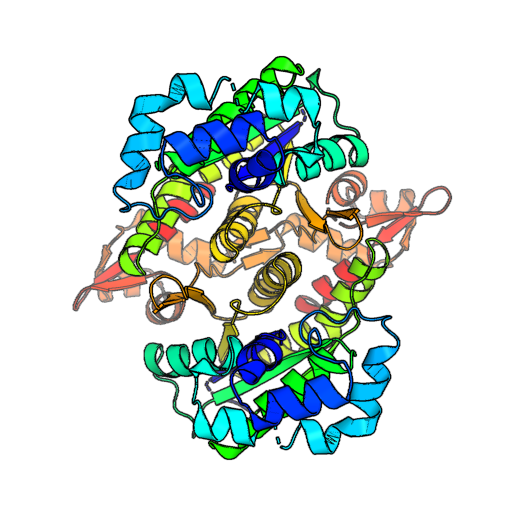39.872 1.00 15.75 88 SER A C 1
ATOM 715 O O . SER A 1 91 ? 20.305 27.067 40.794 1.00 17.35 88 SER A O 1
ATOM 718 N N . GLU A 1 92 ? 20.292 26.419 38.644 1.00 12.88 89 GLU A N 1
ATOM 719 C CA . GLU A 1 92 ? 21.602 27.014 38.319 1.00 17.47 89 GLU A CA 1
ATOM 720 C C . GLU A 1 92 ? 21.477 28.390 37.656 1.00 15.93 89 GLU A C 1
ATOM 721 O O . GLU A 1 92 ? 22.463 29.110 37.533 1.00 15.67 89 GLU A O 1
ATOM 727 N N . ILE A 1 93 ? 20.272 28.730 37.208 1.00 13.65 90 ILE A N 1
ATOM 728 C CA . ILE A 1 93 ? 20.089 29.856 36.308 1.00 11.71 90 ILE A CA 1
ATOM 729 C C . ILE A 1 93 ? 19.770 31.163 37.050 1.00 16.00 90 ILE A C 1
ATOM 730 O O . ILE A 1 93 ? 19.101 31.155 38.078 1.00 12.15 90 ILE A O 1
ATOM 735 N N . TYR A 1 94 ? 20.260 32.278 36.512 1.00 11.60 91 TYR A N 1
ATOM 736 C CA . TYR A 1 94 ? 19.833 33.597 36.955 1.00 15.04 91 TYR A CA 1
ATOM 737 C C . TYR A 1 94 ? 19.554 34.413 35.704 1.00 12.70 91 TYR A C 1
ATOM 738 O O . TYR A 1 94 ? 20.446 34.617 34.886 1.00 14.83 91 TYR A O 1
ATOM 747 N N . VAL A 1 95 ? 18.306 34.849 35.530 1.00 10.80 92 VAL A N 1
ATOM 748 C CA . VAL A 1 95 ? 17.956 35.630 34.335 1.00 8.57 92 VAL A CA 1
ATOM 749 C C . VAL A 1 95 ? 17.916 37.121 34.667 1.00 12.10 92 VAL A C 1
ATOM 750 O O . VAL A 1 95 ? 17.085 37.580 35.461 1.00 12.92 92 VAL A O 1
ATOM 754 N N . PHE A 1 96 ? 18.844 37.857 34.063 1.00 10.98 93 PHE A N 1
ATOM 755 C CA . PHE A 1 96 ? 18.994 39.284 34.282 1.00 10.06 93 PHE A CA 1
ATOM 756 C C . PHE A 1 96 ? 18.336 39.986 33.106 1.00 13.02 93 PHE A C 1
ATOM 757 O O . PHE A 1 96 ? 18.851 39.941 31.983 1.00 12.81 93 PHE A O 1
ATOM 765 N N . LEU A 1 97 ? 17.172 40.578 33.358 1.00 12.16 94 LEU A N 1
ATOM 766 C CA . LEU A 1 97 ? 16.407 41.260 32.327 1.00 14.79 94 LEU A CA 1
ATOM 767 C C . LEU A 1 97 ? 16.561 42.768 32.455 1.00 17.41 94 LEU A C 1
ATOM 768 O O . LEU A 1 97 ? 16.692 43.297 33.570 1.00 14.13 94 LEU A O 1
ATOM 773 N N . TYR A 1 98 ? 16.521 43.465 31.323 1.00 11.18 95 TYR A N 1
ATOM 774 C CA . TYR A 1 98 ? 16.483 44.922 31.385 1.00 12.30 95 TYR A CA 1
ATOM 775 C C . TYR A 1 98 ? 15.470 45.476 30.388 1.00 12.03 95 TYR A C 1
ATOM 776 O O . TYR A 1 98 ? 15.405 45.042 29.230 1.00 13.78 95 TYR A O 1
ATOM 785 N N . SER A 1 99 ? 14.669 46.425 30.853 1.00 16.04 96 SER A N 1
ATOM 786 C CA . SER A 1 99 ? 13.721 47.095 29.983 1.00 16.03 96 SER A CA 1
ATOM 787 C C . SER A 1 99 ? 13.867 48.607 30.100 1.00 12.60 96 SER A C 1
ATOM 788 O O . SER A 1 99 ? 14.450 49.115 31.051 1.00 14.13 96 SER A O 1
ATOM 791 N N . THR A 1 100 ? 13.313 49.323 29.130 1.00 15.65 97 THR A N 1
ATOM 792 C CA . THR A 1 100 ? 13.248 50.775 29.237 1.00 17.63 97 THR A CA 1
ATOM 793 C C . THR A 1 100 ? 12.267 51.171 30.330 1.00 18.79 97 THR A C 1
ATOM 794 O O . THR A 1 100 ? 11.431 50.366 30.786 1.00 17.09 97 THR A O 1
ATOM 798 N N . ASN A 1 101 ? 12.389 52.415 30.775 1.00 19.70 98 ASN A N 1
ATOM 799 C CA . ASN A 1 101 ? 11.471 52.971 31.752 1.00 25.93 98 ASN A CA 1
ATOM 800 C C . ASN A 1 101 ? 10.212 53.492 31.070 1.00 29.42 98 ASN A C 1
ATOM 801 O O . ASN A 1 101 ? 9.870 54.672 31.195 1.00 28.98 98 ASN A O 1
ATOM 806 N N . THR A 1 102 ? 9.544 52.606 30.332 1.00 21.12 99 THR A N 1
ATOM 807 C CA . THR A 1 102 ? 8.251 52.903 29.722 1.00 22.76 99 THR A CA 1
ATOM 808 C C . THR A 1 102 ? 7.243 51.868 30.213 1.00 23.09 99 THR A C 1
ATOM 809 O O . THR A 1 102 ? 7.608 50.724 30.511 1.00 19.63 99 THR A O 1
ATOM 813 N N . SER A 1 103 ? 5.974 52.255 30.307 1.00 22.36 100 SER A N 1
ATOM 814 C CA . SER A 1 103 ? 4.962 51.365 30.873 1.00 20.64 100 SER A CA 1
ATOM 815 C C . SER A 1 103 ? 4.837 50.026 30.140 1.00 18.41 100 SER A C 1
ATOM 816 O O . SER A 1 103 ? 4.798 48.973 30.786 1.00 20.06 100 SER A O 1
ATOM 819 N N . ASN A 1 104 ? 4.768 50.057 28.808 1.00 16.64 101 ASN A N 1
ATOM 820 C CA . ASN A 1 104 ? 4.598 48.817 28.051 1.00 18.48 101 ASN A CA 1
ATOM 821 C C . ASN A 1 104 ? 5.788 47.867 28.168 1.00 20.86 101 ASN A C 1
ATOM 822 O O . ASN A 1 104 ? 5.613 46.673 28.380 1.00 17.07 101 ASN A O 1
ATOM 827 N N . SER A 1 105 ? 6.996 48.400 28.064 1.00 19.53 102 SER A N 1
ATOM 828 C CA . SER A 1 105 ? 8.184 47.570 28.201 1.00 16.07 102 SER A CA 1
ATOM 829 C C . SER A 1 105 ? 8.337 47.057 29.625 1.00 15.32 102 SER A C 1
ATOM 830 O O . SER A 1 105 ? 8.642 45.884 29.845 1.00 17.70 102 SER A O 1
ATOM 833 N N . GLN A 1 106 ? 8.127 47.926 30.602 1.00 14.51 103 GLN A N 1
ATOM 834 C CA . GLN A 1 106 ? 8.246 47.492 31.988 1.00 19.75 103 GLN A CA 1
ATOM 835 C C . GLN A 1 106 ? 7.202 46.437 32.351 1.00 17.66 103 GLN A C 1
ATOM 836 O O . GLN A 1 106 ? 7.480 45.535 33.142 1.00 18.58 103 GLN A O 1
ATOM 842 N N . LEU A 1 107 ? 6.003 46.554 31.788 1.00 17.26 104 LEU A N 1
ATOM 843 C CA . LEU A 1 107 ? 4.975 45.540 32.004 1.00 19.47 104 LEU A CA 1
ATOM 844 C C . LEU A 1 107 ? 5.454 44.182 31.497 1.00 17.72 104 LEU A C 1
ATOM 845 O O . LEU A 1 107 ? 5.395 43.182 32.221 1.00 16.05 104 LEU A O 1
ATOM 850 N N . ALA A 1 108 ? 5.914 44.146 30.252 1.00 18.21 105 ALA A N 1
ATOM 851 C CA . ALA A 1 108 ? 6.443 42.904 29.686 1.00 15.89 105 ALA A CA 1
ATOM 852 C C . ALA A 1 108 ? 7.561 42.343 30.572 1.00 16.70 105 ALA A C 1
ATOM 853 O O . ALA A 1 108 ? 7.613 41.133 30.839 1.00 16.35 105 ALA A O 1
ATOM 855 N N . GLY A 1 109 ? 8.433 43.231 31.041 1.00 15.06 106 GLY A N 1
ATOM 856 C CA . GLY A 1 109 ? 9.580 42.834 31.851 1.00 16.23 106 GLY A CA 1
ATOM 857 C C . GLY A 1 109 ? 9.194 42.220 33.190 1.00 17.39 106 GLY A C 1
ATOM 858 O O . GLY A 1 109 ? 9.715 41.167 33.584 1.00 14.68 106 GLY A O 1
ATOM 859 N N . GLU A 1 110 ? 8.283 42.874 33.906 1.00 13.26 107 GLU A N 1
ATOM 860 C CA . GLU A 1 110 ? 7.841 42.335 35.189 1.00 16.71 107 GLU A CA 1
ATOM 861 C C . GLU A 1 110 ? 7.099 41.025 35.035 1.00 18.62 107 GLU A C 1
ATOM 862 O O . GLU A 1 110 ? 7.230 40.147 35.878 1.00 14.89 107 GLU A O 1
ATOM 868 N N . VAL A 1 111 ? 6.291 40.906 33.984 1.00 19.36 108 VAL A N 1
ATOM 869 C CA . VAL A 1 111 ? 5.550 39.672 33.758 1.00 14.79 108 VAL A CA 1
ATOM 870 C C . VAL A 1 111 ? 6.516 38.532 33.491 1.00 19.71 108 VAL A C 1
ATOM 871 O O . VAL A 1 111 ? 6.362 37.434 34.037 1.00 18.90 108 VAL A O 1
ATOM 875 N N . ILE A 1 112 ? 7.501 38.777 32.630 1.00 11.96 109 ILE A N 1
ATOM 876 C CA . ILE A 1 112 ? 8.454 37.727 32.274 1.00 13.37 109 ILE A CA 1
ATOM 877 C C . ILE A 1 112 ? 9.287 37.324 33.483 1.00 13.64 109 ILE A C 1
ATOM 878 O O . ILE A 1 112 ? 9.476 36.127 33.753 1.00 10.82 109 ILE A O 1
ATOM 883 N N . ARG A 1 113 ? 9.766 38.318 34.226 1.00 15.98 110 ARG A N 1
ATOM 884 C CA . ARG A 1 113 ? 10.483 38.041 35.471 1.00 15.43 110 ARG A CA 1
ATOM 885 C C . ARG A 1 113 ? 9.631 37.207 36.434 1.00 20.55 110 ARG A C 1
ATOM 886 O O . ARG A 1 113 ? 10.093 36.190 36.972 1.00 16.07 110 ARG A O 1
ATOM 894 N N . ASP A 1 114 ? 8.379 37.618 36.645 1.00 16.92 111 ASP A N 1
ATOM 895 C CA . ASP A 1 114 ? 7.540 36.926 37.616 1.00 18.72 111 ASP A CA 1
ATOM 896 C C . ASP A 1 114 ? 7.233 35.508 37.170 1.00 16.87 111 ASP A C 1
ATOM 897 O O . ASP A 1 114 ? 7.142 34.589 38.000 1.00 15.28 111 ASP A O 1
ATOM 902 N N . TYR A 1 115 ? 7.091 35.317 35.861 1.00 13.51 112 TYR A N 1
ATOM 903 C CA . TYR A 1 115 ? 6.819 33.973 35.349 1.00 15.66 112 TYR A CA 1
ATOM 904 C C . TYR A 1 115 ? 8.008 33.040 35.580 1.00 15.40 112 TYR A C 1
ATOM 905 O O . TYR A 1 115 ? 7.866 31.906 36.085 1.00 14.46 112 TYR A O 1
ATOM 914 N N . LEU A 1 116 ? 9.187 33.509 35.192 1.00 15.00 113 LEU A N 1
ATOM 915 C CA . LEU A 1 116 ? 10.403 32.740 35.418 1.00 12.21 113 LEU A CA 1
ATOM 916 C C . LEU A 1 116 ? 10.492 32.315 36.889 1.00 15.22 113 LEU A C 1
ATOM 917 O O . LEU A 1 116 ? 10.779 31.156 37.205 1.00 14.06 113 LEU A O 1
ATOM 922 N N . ILE A 1 117 ? 10.232 33.258 37.786 1.00 14.66 114 ILE A N 1
ATOM 923 C CA . ILE A 1 117 ? 10.282 32.973 39.218 1.00 16.43 114 ILE A CA 1
ATOM 924 C C . ILE A 1 117 ? 9.271 31.901 39.619 1.00 19.21 114 ILE A C 1
ATOM 925 O O . ILE A 1 117 ? 9.598 31.004 40.414 1.00 17.49 114 ILE A O 1
ATOM 930 N N . GLU A 1 118 ? 8.062 31.961 39.054 1.00 15.30 115 GLU A N 1
ATOM 931 C CA . GLU A 1 118 ? 7.043 30.943 39.351 1.00 15.86 115 GLU A CA 1
ATOM 932 C C . GLU A 1 118 ? 7.528 29.554 38.958 1.00 16.90 115 GLU A C 1
ATOM 933 O O . GLU A 1 118 ? 7.200 28.571 39.620 1.00 19.61 115 GLU A O 1
ATOM 939 N N . GLU A 1 119 ? 8.297 29.490 37.874 1.00 18.74 116 GLU A N 1
ATOM 940 C CA . GLU A 1 119 ? 8.817 28.226 37.333 1.00 17.04 116 GLU A CA 1
ATOM 941 C C . GLU A 1 119 ? 10.094 27.766 38.037 1.00 19.23 116 GLU A C 1
ATOM 942 O O . GLU A 1 119 ? 10.686 26.753 37.657 1.00 19.09 116 GLU A O 1
ATOM 948 N N . GLY A 1 120 ? 10.536 28.524 39.035 1.00 19.80 117 GLY A N 1
ATOM 949 C CA . GLY A 1 120 ? 11.704 28.145 39.816 1.00 19.34 117 GLY A CA 1
ATOM 950 C C . GLY A 1 120 ? 13.036 28.676 39.317 1.00 17.83 117 GLY A C 1
ATOM 951 O O . GLY A 1 120 ? 14.096 28.156 39.678 1.00 16.24 117 GLY A O 1
ATOM 952 N N . ILE A 1 121 ? 12.992 29.724 38.500 1.00 14.23 118 ILE A N 1
ATOM 953 C CA . ILE A 1 121 ? 14.204 30.320 37.953 1.00 11.78 118 ILE A CA 1
ATOM 954 C C . ILE A 1 121 ? 14.391 31.727 38.526 1.00 16.83 118 ILE A C 1
ATOM 955 O O . ILE A 1 121 ? 13.548 32.589 38.317 1.00 15.31 118 ILE A O 1
ATOM 960 N N . ARG A 1 122 ? 15.487 31.945 39.253 1.00 13.22 119 ARG A N 1
ATOM 961 C CA . ARG A 1 122 ? 15.804 33.268 39.803 1.00 12.33 119 ARG A CA 1
ATOM 962 C C . ARG A 1 122 ? 15.898 34.306 38.695 1.00 15.05 119 ARG A C 1
ATOM 963 O O . ARG A 1 122 ? 16.487 34.049 37.649 1.00 13.47 119 ARG A O 1
ATOM 971 N N . SER A 1 123 ? 15.328 35.484 38.930 1.00 12.28 120 SER A N 1
ATOM 972 C CA . SER A 1 123 ? 15.299 36.520 37.898 1.00 14.35 120 SER A CA 1
ATOM 973 C C . SER A 1 123 ? 15.277 37.900 38.523 1.00 14.91 120 SER A C 1
ATOM 974 O O . SER A 1 123 ? 14.739 38.096 39.616 1.00 14.98 120 SER A O 1
ATOM 977 N N . GLU A 1 124 ? 15.844 38.856 37.804 1.00 13.94 121 GLU A N 1
ATOM 978 C CA . GLU A 1 124 ? 15.850 40.249 38.226 1.00 14.40 121 GLU A CA 1
ATOM 979 C C . GLU A 1 124 ? 15.560 41.134 37.020 1.00 13.12 121 GLU A C 1
ATOM 980 O O . GLU A 1 124 ? 15.961 40.824 35.886 1.00 14.98 121 GLU A O 1
ATOM 986 N N . LEU A 1 125 ? 14.845 42.230 37.250 1.00 13.86 122 LEU A N 1
ATOM 987 C CA . LEU A 1 125 ? 14.554 43.183 36.186 1.00 10.57 122 LEU A CA 1
ATOM 988 C C . LEU A 1 125 ? 15.141 44.527 36.570 1.00 13.32 122 LEU A C 1
ATOM 989 O O . LEU A 1 125 ? 14.837 45.041 37.646 1.00 15.05 122 LEU A O 1
ATOM 994 N N . VAL A 1 126 ? 15.965 45.105 35.698 1.00 15.29 123 VAL A N 1
ATOM 995 C CA . VAL A 1 126 ? 16.427 46.475 35.906 1.00 14.65 123 VAL A CA 1
ATOM 996 C C . VAL A 1 126 ? 15.909 47.378 34.795 1.00 18.45 123 VAL A C 1
ATOM 997 O O . VAL A 1 126 ? 15.572 46.908 33.708 1.00 15.63 123 VAL A O 1
ATOM 1001 N N . THR A 1 127 ? 15.857 48.679 35.077 1.00 12.64 124 THR A N 1
ATOM 1002 C CA . THR A 1 127 ? 15.293 49.653 34.153 1.00 17.63 124 THR A CA 1
ATOM 1003 C C . THR A 1 127 ? 16.347 50.596 33.587 1.00 18.57 124 THR A C 1
ATOM 1004 O O . THR A 1 127 ? 17.200 51.097 34.317 1.00 14.55 124 THR A O 1
ATOM 1008 N N . VAL A 1 128 ? 16.288 50.850 32.282 1.00 16.75 125 VAL A N 1
ATOM 1009 C CA . VAL A 1 128 ? 17.246 51.755 31.660 1.00 16.01 125 VAL A CA 1
ATOM 1010 C C . VAL A 1 128 ? 16.542 52.913 30.948 1.00 19.26 125 VAL A C 1
ATOM 1011 O O . VAL A 1 128 ? 15.337 52.852 30.674 1.00 16.74 125 VAL A O 1
ATOM 1015 N N . LYS A 1 129 ? 17.305 53.960 30.640 1.00 19.25 126 LYS A N 1
ATOM 1016 C CA . LYS A 1 129 ? 16.779 55.140 29.951 1.00 19.02 126 LYS A CA 1
ATOM 1017 C C . LYS A 1 129 ? 16.312 54.843 28.527 1.00 21.95 126 LYS A C 1
ATOM 1018 O O . LYS A 1 129 ? 16.915 54.049 27.821 1.00 19.14 126 LYS A O 1
ATOM 1024 N N . THR A 1 130 ? 15.249 55.518 28.099 1.00 19.44 127 THR A N 1
ATOM 1025 C CA . THR A 1 130 ? 14.755 55.364 26.744 1.00 20.86 127 THR A CA 1
ATOM 1026 C C . THR A 1 130 ? 15.648 56.095 25.750 1.00 16.51 127 THR A C 1
ATOM 1027 O O . THR A 1 130 ? 16.120 57.199 26.013 1.00 16.97 127 THR A O 1
ATOM 1031 N N . ILE A 1 131 ? 15.895 55.467 24.610 1.00 15.83 128 ILE A N 1
ATOM 1032 C CA . ILE A 1 131 ? 16.603 56.132 23.514 1.00 19.59 128 ILE A CA 1
ATOM 1033 C C . ILE A 1 131 ? 15.576 56.619 22.501 1.00 21.63 128 ILE A C 1
ATOM 1034 O O . ILE A 1 131 ? 14.830 55.811 21.953 1.00 16.34 128 ILE A O 1
ATOM 1039 N N . SER A 1 132 ? 15.521 57.933 22.270 1.00 18.81 129 SER A N 1
ATOM 1040 C CA . SER A 1 132 ? 14.530 58.510 21.352 1.00 19.91 129 SER A CA 1
ATOM 1041 C C . SER A 1 132 ? 15.073 59.593 20.414 1.00 19.13 129 SER A C 1
ATOM 1042 O O . SER A 1 132 ? 14.317 60.217 19.667 1.00 17.76 129 SER A O 1
ATOM 1045 N N . SER A 1 133 ? 16.378 59.829 20.453 1.00 17.70 130 SER A N 1
ATOM 1046 C CA . SER A 1 133 ? 16.997 60.779 19.542 1.00 17.49 130 SER A CA 1
ATOM 1047 C C . SER A 1 133 ? 18.471 60.427 19.453 1.00 16.72 130 SER A C 1
ATOM 1048 O O . SER A 1 133 ? 18.982 59.693 20.295 1.00 14.16 130 SER A O 1
ATOM 1051 N N . GLU A 1 134 ? 19.163 60.973 18.464 1.00 14.11 131 GLU A N 1
ATOM 1052 C CA . GLU A 1 134 ? 20.609 60.789 18.392 1.00 12.97 131 GLU A CA 1
ATOM 1053 C C . GLU A 1 134 ? 21.319 61.376 19.606 1.00 12.55 131 GLU A C 1
ATOM 1054 O O . GLU A 1 134 ? 22.289 60.807 20.094 1.00 18.46 131 GLU A O 1
ATOM 1060 N N . GLU A 1 135 ? 20.868 62.531 20.082 1.00 18.67 132 GLU A N 1
ATOM 1061 C CA . GLU A 1 135 ? 21.521 63.120 21.247 1.00 22.64 132 GLU A CA 1
ATOM 1062 C C . GLU A 1 135 ? 21.342 62.239 22.495 1.00 22.85 132 GLU A C 1
ATOM 1063 O O . GLU A 1 135 ? 22.306 61.959 23.229 1.00 20.58 132 GLU A O 1
ATOM 1069 N N . ASN A 1 136 ? 20.124 61.776 22.739 1.00 10.93 133 ASN A N 1
ATOM 1070 C CA . ASN A 1 136 ? 19.945 60.960 23.940 1.00 11.71 133 ASN A CA 1
ATOM 1071 C C . ASN A 1 136 ? 20.329 59.499 23.767 1.00 14.15 133 ASN A C 1
ATOM 1072 O O . ASN A 1 136 ? 20.374 58.750 24.736 1.00 11.98 133 ASN A O 1
ATOM 1077 N N . PHE A 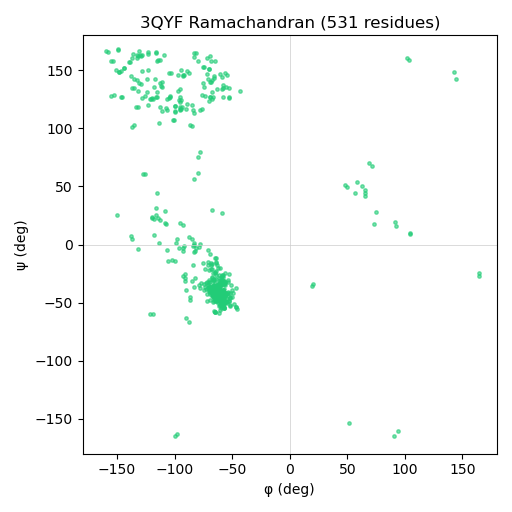1 137 ? 20.659 59.111 22.532 1.00 14.79 134 PHE A N 1
ATOM 1078 C CA . PHE A 1 137 ? 21.205 57.787 22.280 1.00 16.17 134 PHE A CA 1
ATOM 1079 C C . PHE A 1 137 ? 22.417 57.538 23.191 1.00 14.25 134 PHE A C 1
ATOM 1080 O O . PHE A 1 137 ? 22.519 56.499 23.834 1.00 9.89 134 PHE A O 1
ATOM 1088 N N . TYR A 1 138 ? 23.341 58.490 23.245 1.00 12.47 135 TYR A N 1
ATOM 1089 C CA . TYR A 1 138 ? 24.577 58.254 23.998 1.00 14.66 135 TYR A CA 1
ATOM 1090 C C . TYR A 1 138 ? 24.324 58.255 25.508 1.00 18.16 135 TYR A C 1
ATOM 1091 O O . TYR A 1 138 ? 24.984 57.536 26.257 1.00 12.44 135 TYR A O 1
ATOM 1100 N N . GLU A 1 139 ? 23.362 59.055 25.957 1.00 13.88 136 GLU A N 1
ATOM 1101 C CA . GLU A 1 139 ? 22.918 58.981 27.356 1.00 14.90 136 GLU A CA 1
ATOM 1102 C C . GLU A 1 139 ? 22.373 57.590 27.663 1.00 15.25 136 GLU A C 1
ATOM 1103 O O . GLU A 1 139 ? 22.555 57.069 28.756 1.00 13.70 136 GLU A O 1
ATOM 1109 N N . GLY A 1 140 ? 21.706 56.985 26.685 1.00 10.01 137 GLY A N 1
ATOM 1110 C CA . GLY A 1 140 ? 21.203 55.626 26.843 1.00 15.24 137 GLY A CA 1
ATOM 1111 C C . GLY A 1 140 ? 22.321 54.599 26.951 1.00 14.89 137 GLY A C 1
ATOM 1112 O O . GLY A 1 140 ? 22.261 53.691 27.781 1.00 13.55 137 GLY A O 1
ATOM 1113 N N . ILE A 1 141 ? 23.328 54.726 26.096 1.00 11.88 138 ILE A N 1
ATOM 1114 C CA . ILE A 1 141 ? 24.515 53.872 26.165 1.00 11.91 138 ILE A CA 1
ATOM 1115 C C . ILE A 1 141 ? 25.191 53.983 27.537 1.00 11.87 138 ILE A C 1
ATOM 1116 O O . ILE A 1 141 ? 25.585 52.968 28.148 1.00 12.11 138 ILE A O 1
ATOM 1121 N N . VAL A 1 142 ? 25.356 55.216 28.013 1.00 11.86 139 VAL A N 1
ATOM 1122 C CA . VAL A 1 142 ? 25.952 55.426 29.330 1.00 15.00 139 VAL A CA 1
ATOM 1123 C C . VAL A 1 142 ? 25.154 54.666 30.392 1.00 13.79 139 VAL A C 1
ATOM 1124 O O . VAL A 1 142 ? 25.725 54.028 31.275 1.00 13.32 139 VAL A O 1
ATOM 1128 N N . ASP A 1 143 ? 23.829 54.727 30.299 1.00 10.33 140 ASP A N 1
ATOM 1129 C CA . ASP A 1 143 ? 22.978 54.062 31.287 1.00 13.79 140 ASP A CA 1
ATOM 1130 C C . ASP A 1 143 ? 23.073 52.525 31.159 1.00 16.71 140 ASP A C 1
ATOM 1131 O O . ASP A 1 143 ? 23.048 51.799 32.166 1.00 15.17 140 ASP A O 1
ATOM 1136 N N . LEU A 1 144 ? 23.195 52.034 29.928 1.00 12.90 141 LEU A N 1
ATOM 1137 C CA . LEU A 1 144 ? 23.430 50.603 29.716 1.00 13.75 141 LEU A CA 1
ATOM 1138 C C . LEU A 1 144 ? 24.741 50.171 30.352 1.00 15.74 141 LEU A C 1
ATOM 1139 O O . LEU A 1 144 ? 24.813 49.087 30.906 1.00 12.14 141 LEU A O 1
ATOM 1144 N N . PHE A 1 145 ? 25.775 51.011 30.292 1.00 13.20 142 PHE A N 1
ATOM 1145 C CA . PHE A 1 145 ? 26.994 50.688 31.023 1.00 13.54 142 PHE A CA 1
ATOM 1146 C C . PHE A 1 145 ? 26.704 50.549 32.515 1.00 18.32 142 PHE A C 1
ATOM 1147 O O . PHE A 1 145 ? 27.066 49.536 33.125 1.00 12.84 142 PHE A O 1
ATOM 1155 N N . ASP A 1 146 ? 26.072 51.563 33.111 1.00 13.62 143 ASP A N 1
ATOM 1156 C CA . ASP A 1 146 ? 25.871 51.569 34.569 1.00 16.03 143 ASP A CA 1
ATOM 1157 C C . ASP A 1 146 ? 24.954 50.437 35.041 1.00 14.75 143 ASP A C 1
ATOM 1158 O O . ASP A 1 146 ? 25.182 49.823 36.100 1.00 16.79 143 ASP A O 1
ATOM 1163 N N . LYS A 1 147 ? 23.903 50.185 34.273 1.00 13.29 144 LYS A N 1
ATOM 1164 C CA . LYS A 1 147 ? 22.852 49.252 34.694 1.00 10.92 144 LYS A CA 1
ATOM 1165 C C . LYS A 1 147 ? 23.060 47.811 34.270 1.00 12.54 144 LYS A C 1
ATOM 1166 O O . LYS A 1 147 ? 22.574 46.902 34.933 1.00 12.77 144 LYS A O 1
ATOM 1172 N N . VAL A 1 148 ? 23.742 47.611 33.148 1.00 8.94 145 VAL A N 1
ATOM 1173 C CA . VAL A 1 148 ? 23.878 46.279 32.575 1.00 8.50 145 VAL A CA 1
ATOM 1174 C C . VAL A 1 148 ? 25.325 45.816 32.479 1.00 14.83 145 VAL A C 1
ATOM 1175 O O . VAL A 1 148 ? 25.692 44.792 33.056 1.00 13.48 145 VAL A O 1
ATOM 1179 N N . ILE A 1 149 ? 26.144 46.560 31.744 1.00 8.80 146 ILE A N 1
ATOM 1180 C CA . ILE A 1 149 ? 27.525 46.125 31.508 1.00 11.53 146 ILE A CA 1
ATOM 1181 C C . ILE A 1 149 ? 28.317 45.975 32.810 1.00 13.70 146 ILE A C 1
ATOM 1182 O O . ILE A 1 149 ? 29.044 44.996 32.997 1.00 12.92 146 ILE A O 1
ATOM 1187 N N . TYR A 1 150 ? 28.183 46.947 33.706 1.00 11.47 147 TYR A N 1
ATOM 1188 C CA . TYR A 1 150 ? 28.875 46.868 34.992 1.00 13.51 147 TYR A CA 1
ATOM 1189 C C . TYR A 1 150 ? 28.371 45.696 35.845 1.00 16.23 147 TYR A C 1
ATOM 1190 O O . TYR A 1 150 ? 29.094 45.183 36.692 1.00 17.12 147 TYR A O 1
ATOM 1199 N N . ARG A 1 151 ? 27.140 45.255 35.613 1.00 12.79 148 ARG A N 1
ATOM 1200 C CA . ARG A 1 151 ? 26.637 44.080 36.334 1.00 15.12 148 ARG A CA 1
ATOM 1201 C C . ARG A 1 151 ? 27.283 42.822 35.771 1.00 17.94 148 ARG A C 1
ATOM 1202 O O . ARG A 1 151 ? 27.535 41.859 36.494 1.00 14.10 148 ARG A O 1
ATOM 1210 N N . ILE A 1 152 ? 27.546 42.824 34.466 1.00 14.40 149 ILE A N 1
ATOM 1211 C CA . ILE A 1 152 ? 28.233 41.701 33.850 1.00 9.41 149 ILE A CA 1
ATOM 1212 C C . ILE A 1 152 ? 29.620 41.589 34.474 1.00 15.90 149 ILE A C 1
ATOM 1213 O O . ILE A 1 152 ? 30.054 40.490 34.855 1.00 15.32 149 ILE A O 1
ATOM 1218 N N . LEU A 1 153 ? 30.292 42.733 34.622 1.00 15.17 150 LEU A N 1
ATOM 1219 C CA . LEU A 1 153 ? 31.594 42.777 35.292 1.00 17.09 150 LEU A CA 1
ATOM 1220 C C . LEU A 1 153 ? 31.527 42.114 36.655 1.00 19.97 150 LEU A C 1
ATOM 1221 O O . LEU A 1 153 ? 32.381 41.299 37.006 1.00 19.07 150 LEU A O 1
ATOM 1226 N N . LYS A 1 154 ? 30.520 42.497 37.434 1.00 15.17 151 LYS A N 1
ATOM 1227 C CA . LYS A 1 154 ? 30.373 41.965 38.778 1.00 16.70 151 LYS A CA 1
ATOM 1228 C C . LYS A 1 154 ? 30.018 40.475 38.780 1.00 20.02 151 LYS A C 1
ATOM 1229 O O . LYS A 1 154 ? 30.545 39.728 39.594 1.00 17.92 151 LYS A O 1
ATOM 1235 N N . PHE A 1 155 ? 29.123 40.045 37.892 1.00 16.71 152 PHE A N 1
ATOM 1236 C CA . PHE A 1 155 ? 28.819 38.612 37.791 1.00 15.56 152 PHE A CA 1
ATOM 1237 C C . PHE A 1 155 ? 30.093 37.806 37.521 1.00 16.25 152 PHE A C 1
ATOM 1238 O O . PHE A 1 155 ? 30.294 36.724 38.086 1.00 17.29 152 PHE A O 1
ATOM 1246 N N . LYS A 1 156 ? 30.943 38.328 36.642 1.00 12.97 153 LYS A N 1
ATOM 1247 C CA . LYS A 1 156 ? 32.171 37.639 36.282 1.00 12.93 153 LYS A CA 1
ATOM 1248 C C . LYS A 1 156 ? 33.157 37.643 37.445 1.00 17.36 153 LYS A C 1
ATOM 1249 O O . LYS A 1 156 ? 33.837 36.648 37.691 1.00 20.56 153 LYS A O 1
ATOM 1255 N N . GLU A 1 157 ? 33.235 38.753 38.168 1.00 22.73 154 GLU A N 1
ATOM 1256 C CA . GLU A 1 157 ? 34.136 38.833 39.323 1.00 22.09 154 GLU A CA 1
ATOM 1257 C C . GLU A 1 157 ? 33.734 37.854 40.439 1.00 23.38 154 GLU A C 1
ATOM 1258 O O . GLU A 1 157 ? 34.559 37.447 41.249 1.00 20.21 154 GLU A O 1
ATOM 1264 N N . GLN A 1 158 ? 32.457 37.502 40.492 1.00 18.22 155 GLN A N 1
ATOM 1265 C CA . GLN A 1 158 ? 31.967 36.586 41.513 1.00 20.84 155 GLN A CA 1
ATOM 1266 C C . GLN A 1 158 ? 31.921 35.130 41.011 1.00 22.03 155 GLN A C 1
ATOM 1267 O O . GLN A 1 158 ? 31.237 34.291 41.581 1.00 25.79 155 GLN A O 1
ATOM 1273 N N . ASP A 1 159 ? 32.649 34.849 39.937 1.00 16.80 156 ASP A N 1
ATOM 1274 C CA . ASP A 1 159 ? 32.802 33.494 39.427 1.00 23.69 156 ASP A CA 1
ATOM 1275 C C . ASP A 1 159 ? 31.504 32.864 38.900 1.00 25.81 156 ASP A C 1
ATOM 1276 O O . ASP A 1 159 ? 31.212 31.696 39.175 1.00 23.34 156 ASP A O 1
ATOM 1281 N N . ASN A 1 160 ? 30.739 33.641 38.138 1.00 15.36 157 ASN A N 1
ATOM 1282 C CA . ASN A 1 160 ? 29.608 33.106 37.396 1.00 13.76 157 ASN A CA 1
ATOM 1283 C C . ASN A 1 160 ? 29.923 33.109 35.919 1.00 18.78 157 ASN A C 1
ATOM 1284 O O . ASN A 1 160 ? 30.837 33.791 35.490 1.00 18.08 157 ASN A O 1
ATOM 1289 N N . GLU A 1 161 ? 29.163 32.344 35.146 1.00 16.36 158 GLU A N 1
ATOM 1290 C CA . GLU A 1 161 ? 29.253 32.398 33.695 1.00 15.48 158 GLU A CA 1
ATOM 1291 C C . GLU A 1 161 ? 28.136 33.312 33.233 1.00 17.93 158 GLU A C 1
ATOM 1292 O O . GLU A 1 161 ? 27.062 33.329 33.841 1.00 14.16 158 GLU A O 1
ATOM 1298 N N . VAL A 1 162 ? 28.387 34.065 32.164 1.00 13.39 159 VAL A N 1
ATOM 1299 C CA . VAL A 1 162 ? 27.416 35.013 31.638 1.00 12.93 159 VAL A CA 1
ATOM 1300 C C . VAL A 1 162 ? 27.140 34.758 30.156 1.00 13.95 159 VAL A C 1
ATOM 1301 O O . VAL A 1 162 ? 28.065 34.688 29.339 1.00 13.57 159 VAL A O 1
ATOM 1305 N N . TYR A 1 163 ? 25.861 34.628 29.819 1.00 11.61 160 TYR A N 1
ATOM 1306 C CA . TYR A 1 163 ? 25.444 34.319 28.467 1.00 10.41 160 TYR A CA 1
ATOM 1307 C C . TYR A 1 163 ? 24.549 35.458 28.009 1.00 15.74 160 TYR A C 1
ATOM 1308 O O . TYR A 1 163 ? 23.574 35.791 28.682 1.00 13.35 160 TYR A O 1
ATOM 1317 N N . ILE A 1 164 ? 24.886 36.069 26.880 1.00 11.04 161 ILE A N 1
ATOM 1318 C CA . ILE A 1 164 ? 24.082 37.183 26.381 1.00 10.77 161 ILE A CA 1
ATOM 1319 C C . ILE A 1 164 ? 23.064 36.705 25.355 1.00 13.50 161 ILE A C 1
ATOM 1320 O O . ILE A 1 164 ? 23.432 36.165 24.305 1.00 14.61 161 ILE A O 1
ATOM 1325 N N . ASN A 1 165 ? 21.787 36.890 25.670 1.00 11.26 162 ASN A N 1
ATOM 1326 C CA . ASN A 1 165 ? 20.704 36.551 24.747 1.00 11.04 162 ASN A CA 1
ATOM 1327 C C . ASN A 1 165 ? 20.439 37.741 23.824 1.00 12.48 162 ASN A C 1
ATOM 1328 O O . ASN A 1 165 ? 19.823 38.722 24.232 1.00 12.66 162 ASN A O 1
ATOM 1333 N N . ALA A 1 166 ? 20.919 37.652 22.585 1.00 9.06 163 ALA A N 1
ATOM 1334 C CA . ALA A 1 166 ? 20.784 38.745 21.627 1.00 14.33 163 ALA A CA 1
ATOM 1335 C C . ALA A 1 166 ? 19.473 38.688 20.837 1.00 13.31 163 ALA A C 1
ATOM 1336 O O . ALA A 1 166 ? 19.269 39.480 19.926 1.00 14.86 163 ALA A O 1
ATOM 1338 N N . THR A 1 167 ? 18.578 37.774 21.192 1.00 12.37 164 THR A N 1
ATOM 1339 C CA . THR A 1 167 ? 17.354 37.600 20.416 1.00 9.13 164 THR A CA 1
ATOM 1340 C C . THR A 1 167 ? 16.427 38.812 20.449 1.00 12.36 164 THR A C 1
ATOM 1341 O O . THR A 1 167 ? 16.128 39.388 19.406 1.00 13.36 164 THR A O 1
ATOM 1345 N N . PRO A 1 168 ? 15.994 39.237 21.646 1.00 14.08 165 PRO A N 1
ATOM 1346 C CA . PRO A 1 168 ? 15.079 40.391 21.696 1.00 15.05 165 PRO A CA 1
ATOM 1347 C C . PRO A 1 168 ? 15.814 41.728 21.630 1.00 13.50 165 PRO A C 1
ATOM 1348 O O . PRO A 1 168 ? 17.012 41.800 21.881 1.00 19.96 165 PRO A O 1
ATOM 1352 N N . GLY A 1 169 ? 15.085 42.781 21.293 1.00 17.37 166 GLY A N 1
ATOM 1353 C CA . GLY A 1 169 ? 15.623 44.127 21.368 1.00 16.14 166 GLY A CA 1
ATOM 1354 C C . GLY A 1 169 ? 16.000 44.669 20.006 1.00 16.15 166 GLY A C 1
ATOM 1355 O O . GLY A 1 169 ? 16.211 43.917 19.052 1.00 17.61 166 GLY A O 1
ATOM 1356 N N . LEU A 1 170 ? 16.078 45.990 19.919 1.00 14.99 167 LEU A N 1
ATOM 1357 C CA . LEU A 1 170 ? 16.428 46.661 18.676 1.00 17.07 167 LEU A CA 1
ATOM 1358 C C . LEU A 1 170 ? 17.866 46.335 18.298 1.00 17.78 167 LEU A C 1
ATOM 1359 O O . LEU A 1 170 ? 18.739 46.265 19.162 1.00 13.34 167 LEU A O 1
ATOM 1364 N N . LYS A 1 171 ? 18.120 46.185 17.002 1.00 15.62 168 LYS A N 1
ATOM 1365 C CA . LYS A 1 171 ? 19.452 45.843 16.528 1.00 16.68 168 LYS A CA 1
ATOM 1366 C C . LYS A 1 171 ? 20.600 46.659 17.141 1.00 12.61 168 LYS A C 1
ATOM 1367 O O . LYS A 1 171 ? 21.554 46.081 17.650 1.00 14.05 168 LYS A O 1
ATOM 1373 N N . PRO A 1 172 ? 20.529 48.003 17.086 1.00 15.11 169 PRO A N 1
ATOM 1374 C CA . PRO A 1 172 ? 21.670 48.793 17.574 1.00 14.08 169 PRO A CA 1
ATOM 1375 C C . PRO A 1 172 ? 22.034 48.502 19.030 1.00 15.16 169 PRO A C 1
ATOM 1376 O O . PRO A 1 172 ? 23.218 48.469 19.397 1.00 13.16 169 PRO A O 1
ATOM 1380 N N . GLU A 1 173 ? 21.017 48.304 19.857 1.00 15.27 170 GLU A N 1
ATOM 1381 C CA . GLU A 1 173 ? 21.236 47.959 21.257 1.00 16.96 170 GLU A CA 1
ATOM 1382 C C . GLU A 1 173 ? 21.846 46.572 21.405 1.00 15.78 170 GLU A C 1
ATOM 1383 O O . GLU A 1 173 ? 22.740 46.371 22.232 1.00 13.90 170 GLU A O 1
ATOM 1389 N N . SER A 1 174 ? 21.380 45.610 20.616 1.00 13.50 171 SER A N 1
ATOM 1390 C CA . SER A 1 174 ? 21.962 44.267 20.709 1.00 10.74 171 SER A CA 1
ATOM 1391 C C . SER A 1 174 ? 23.415 44.270 20.254 1.00 10.90 171 SER A C 1
ATOM 1392 O O . SER A 1 174 ? 24.245 43.531 20.782 1.00 11.10 171 SER A O 1
ATOM 1395 N N . ILE A 1 175 ? 23.722 45.085 19.246 1.00 12.25 172 ILE A N 1
ATOM 1396 C CA . ILE A 1 175 ? 25.102 45.204 18.799 1.00 10.37 172 ILE A CA 1
ATOM 1397 C C . ILE A 1 175 ? 25.976 45.774 19.913 1.00 15.45 172 ILE A C 1
ATOM 1398 O O . ILE A 1 175 ? 27.071 45.257 20.181 1.00 10.53 172 ILE A O 1
ATOM 1403 N N . PHE A 1 176 ? 25.508 46.846 20.553 1.00 12.97 173 PHE A N 1
ATOM 1404 C CA . PHE A 1 176 ? 26.248 47.398 21.691 1.00 15.16 173 PHE A CA 1
ATOM 1405 C C . PHE A 1 176 ? 26.395 46.367 22.823 1.00 12.32 173 PHE A C 1
ATOM 1406 O O . PHE A 1 176 ? 27.493 46.153 23.362 1.00 13.48 173 PHE A O 1
ATOM 1414 N N . LEU A 1 177 ? 25.286 45.735 23.186 1.00 9.02 174 LEU A N 1
ATOM 1415 C CA . LEU A 1 177 ? 25.311 44.755 24.283 1.00 13.32 174 LEU A CA 1
ATOM 1416 C C . LEU A 1 177 ? 26.341 43.650 24.036 1.00 15.43 174 LEU A C 1
ATOM 1417 O O . LEU A 1 177 ? 27.061 43.234 24.955 1.00 13.72 174 LEU A O 1
ATOM 1422 N N . THR A 1 178 ? 26.404 43.173 22.793 1.00 11.71 175 THR A N 1
ATOM 1423 C CA . THR A 1 178 ? 27.366 42.141 22.410 1.00 12.93 175 THR A CA 1
ATOM 1424 C C . THR A 1 178 ? 28.808 42.621 22.545 1.00 15.56 175 THR A C 1
ATOM 1425 O O . THR A 1 178 ? 29.655 41.935 23.122 1.00 13.58 175 THR A O 1
ATOM 1429 N N . LEU A 1 179 ? 29.091 43.804 22.014 1.00 12.91 176 LEU A N 1
ATOM 1430 C CA . LEU A 1 179 ? 30.451 44.347 22.034 1.00 15.91 176 LEU A CA 1
ATOM 1431 C C . LEU A 1 179 ? 30.929 44.646 23.448 1.00 13.59 176 LEU A C 1
ATOM 1432 O O . LEU A 1 179 ? 31.965 44.164 23.886 1.00 12.63 176 LEU A O 1
ATOM 1437 N N . ALA A 1 180 ? 30.179 45.483 24.151 1.00 12.20 177 ALA A N 1
ATOM 1438 C CA . ALA A 1 180 ? 30.554 45.868 25.505 1.00 12.05 177 ALA A CA 1
ATOM 1439 C C . ALA A 1 180 ? 30.464 44.658 26.448 1.00 12.18 177 ALA A C 1
ATOM 1440 O O . ALA A 1 180 ? 31.280 44.504 27.356 1.00 12.04 177 ALA A O 1
ATOM 1442 N N . GLY A 1 181 ? 29.484 43.790 26.205 1.00 11.03 178 GLY A N 1
ATOM 1443 C CA . GLY A 1 181 ? 29.323 42.573 26.990 1.00 12.90 178 GLY A CA 1
ATOM 1444 C C . GLY A 1 181 ? 30.556 41.683 26.895 1.00 15.48 178 GLY A C 1
ATOM 1445 O O . GLY A 1 181 ? 31.070 41.213 27.905 1.00 12.54 178 GLY A O 1
ATOM 1446 N N . LEU A 1 182 ? 31.037 41.450 25.677 1.00 13.74 179 LEU A N 1
ATOM 1447 C CA . LEU A 1 182 ? 32.253 40.649 25.491 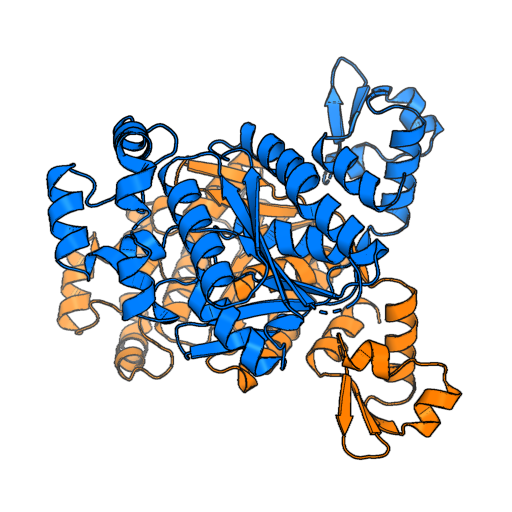1.00 13.11 179 LEU A CA 1
ATOM 1448 C C . LEU A 1 182 ? 33.469 41.347 26.108 1.00 14.35 179 LEU A C 1
ATOM 1449 O O . LEU A 1 182 ? 34.317 40.713 26.735 1.00 12.08 179 LEU A O 1
ATOM 1454 N N . LEU A 1 183 ? 33.563 42.657 25.931 1.00 10.55 180 LEU A N 1
ATOM 1455 C CA . LEU A 1 183 ? 34.682 43.388 26.522 1.00 9.55 180 LEU A CA 1
ATOM 1456 C C . LEU A 1 183 ? 34.667 43.223 28.044 1.00 13.82 180 LEU A C 1
ATOM 1457 O O . LEU A 1 183 ? 35.724 43.163 28.701 1.00 13.03 180 LEU A O 1
ATOM 1462 N N . ALA A 1 184 ? 33.460 43.151 28.601 1.00 12.68 181 ALA A N 1
ATOM 1463 C CA . ALA A 1 184 ? 33.288 43.007 30.055 1.00 13.62 181 ALA A CA 1
ATOM 1464 C C . ALA A 1 184 ? 33.442 41.564 30.541 1.00 16.44 181 ALA A C 1
ATOM 1465 O O . ALA A 1 184 ? 33.379 41.301 31.747 1.00 17.02 181 ALA A O 1
ATOM 1467 N N . GLY A 1 185 ? 33.645 40.632 29.609 1.00 13.10 182 GLY A N 1
ATOM 1468 C CA . GLY A 1 185 ? 33.961 39.263 29.991 1.00 15.96 182 GLY A CA 1
ATOM 1469 C C . GLY A 1 185 ? 32.829 38.264 29.850 1.00 14.75 182 GLY A C 1
ATOM 1470 O O . GLY A 1 185 ? 32.954 37.129 30.305 1.00 19.01 182 GLY A O 1
ATOM 1471 N N . ALA A 1 186 ? 31.721 38.665 29.223 1.00 12.26 183 ALA A N 1
ATOM 1472 C CA . ALA A 1 186 ? 30.644 37.705 28.940 1.00 11.71 183 ALA A CA 1
ATOM 1473 C C . ALA A 1 186 ? 31.221 36.518 28.173 1.00 19.21 183 ALA A C 1
ATOM 1474 O O . ALA A 1 186 ? 32.129 36.688 27.365 1.00 14.92 183 ALA A O 1
ATOM 1476 N N . ASP A 1 187 ? 30.683 35.325 28.414 1.00 13.91 184 ASP A N 1
ATOM 1477 C CA . ASP A 1 187 ? 31.279 34.104 27.889 1.00 16.61 184 ASP A CA 1
ATOM 1478 C C . ASP A 1 187 ? 30.820 33.745 26.479 1.00 20.66 184 ASP A C 1
ATOM 1479 O O . ASP A 1 187 ? 31.644 33.393 25.626 1.00 16.51 184 ASP A O 1
ATOM 1484 N N . LEU A 1 188 ? 29.513 33.837 26.233 1.00 17.08 185 LEU A N 1
ATOM 1485 C CA . LEU A 1 188 ? 28.955 33.498 24.927 1.00 14.77 185 LEU A CA 1
ATOM 1486 C C . LEU A 1 188 ? 27.798 34.415 24.588 1.00 11.85 185 LEU A C 1
ATOM 1487 O O . LEU A 1 188 ? 27.091 34.877 25.476 1.00 11.28 185 LEU A O 1
ATOM 1492 N N . ILE A 1 189 ? 27.585 34.633 23.297 1.00 8.88 186 ILE A N 1
ATOM 1493 C CA . ILE A 1 189 ? 26.413 35.355 22.816 1.00 9.53 186 ILE A CA 1
ATOM 1494 C C . ILE A 1 189 ? 25.557 34.362 22.064 1.00 12.54 186 ILE A C 1
ATOM 1495 O O . ILE A 1 189 ? 26.082 33.535 21.302 1.00 13.24 186 ILE A O 1
ATOM 1500 N N . TYR A 1 190 ? 24.245 34.433 22.245 1.00 11.79 187 TYR A N 1
ATOM 1501 C CA . TYR A 1 190 ? 23.386 33.514 21.516 1.00 9.72 187 TYR A CA 1
ATOM 1502 C C . TYR A 1 190 ? 22.168 34.181 20.921 1.00 12.44 187 TYR A C 1
ATOM 1503 O O . TYR A 1 190 ? 21.818 35.309 21.291 1.00 13.86 187 TYR A O 1
ATOM 1512 N N . TYR A 1 191 ? 21.534 33.477 19.986 1.00 11.66 188 TYR A N 1
ATOM 1513 C CA . TYR A 1 191 ? 20.444 34.035 19.195 1.00 12.39 188 TYR A CA 1
ATOM 1514 C C . TYR A 1 191 ? 19.555 32.901 18.690 1.00 16.63 188 TYR A C 1
ATOM 1515 O O . TYR A 1 191 ? 20.048 31.960 18.070 1.00 16.83 188 TYR A O 1
ATOM 1524 N N . LYS A 1 192 ? 18.252 32.995 18.931 1.00 14.91 189 LYS A N 1
ATOM 1525 C CA . LYS A 1 192 ? 17.335 32.008 18.369 1.00 14.19 189 LYS A CA 1
ATOM 1526 C C . LYS A 1 192 ? 16.745 32.501 17.061 1.00 18.00 189 LYS A C 1
ATOM 1527 O O . LYS A 1 192 ? 16.024 33.497 17.031 1.00 15.85 189 LYS A O 1
ATOM 1533 N N . TYR A 1 193 ? 17.050 31.798 15.980 1.00 16.34 190 TYR A N 1
ATOM 1534 C CA . TYR A 1 193 ? 16.372 32.034 14.716 1.00 18.08 190 TYR A CA 1
ATOM 1535 C C . TYR A 1 193 ? 14.984 31.399 14.784 1.00 21.27 190 TYR A C 1
ATOM 1536 O O . TYR A 1 193 ? 14.848 30.176 14.886 1.00 24.54 190 TYR A O 1
ATOM 1545 N N . GLN A 1 194 ? 13.956 32.229 14.698 1.00 27.92 191 GLN A N 1
ATOM 1546 C CA . GLN A 1 194 ? 12.582 31.750 14.677 1.00 40.29 191 GLN A CA 1
ATOM 1547 C C . GLN A 1 194 ? 12.321 30.962 13.401 1.00 36.06 191 GLN A C 1
ATOM 1548 O O . GLN A 1 194 ? 11.652 29.932 13.417 1.00 37.80 191 GLN A O 1
ATOM 1554 N N . GLU A 1 195 ? 12.873 31.458 12.300 1.00 33.00 192 GLU A N 1
ATOM 1555 C CA . GLU A 1 195 ? 12.674 30.888 10.972 1.00 40.55 192 GLU A CA 1
ATOM 1556 C C . GLU A 1 195 ? 12.873 29.376 10.945 1.00 37.34 192 GLU A C 1
ATOM 1557 O O . GLU A 1 195 ? 12.028 28.644 10.433 1.00 43.59 192 GLU A O 1
ATOM 1563 N N . PHE A 1 196 ? 13.996 28.903 11.476 1.00 25.48 193 PHE A N 1
ATOM 1564 C CA . PHE A 1 196 ? 14.219 27.467 11.524 1.00 29.71 193 PHE A CA 1
ATOM 1565 C C . PHE A 1 196 ? 14.218 26.930 12.954 1.00 25.23 193 PHE A C 1
ATOM 1566 O O . PHE A 1 196 ? 14.738 25.856 13.230 1.00 23.69 193 PHE A O 1
ATOM 1574 N N . ASN A 1 197 ? 13.615 27.692 13.860 1.00 24.99 194 ASN A N 1
ATOM 1575 C CA . ASN A 1 197 ? 13.374 27.221 15.223 1.00 24.21 194 ASN A CA 1
ATOM 1576 C C . ASN A 1 197 ? 14.596 26.575 15.877 1.00 24.71 194 ASN A C 1
ATOM 1577 O O . ASN A 1 197 ? 14.533 25.458 16.401 1.00 26.09 194 ASN A O 1
ATOM 1582 N N . ASP A 1 198 ? 15.718 27.280 15.845 1.00 21.53 195 ASP A N 1
ATOM 1583 C CA . ASP A 1 198 ? 16.927 26.751 16.452 1.00 25.53 195 ASP A CA 1
ATOM 1584 C C . ASP A 1 198 ? 17.788 27.861 17.034 1.00 15.95 195 ASP A C 1
ATOM 1585 O O . ASP A 1 198 ? 17.792 28.986 16.531 1.00 16.89 195 ASP A O 1
ATOM 1590 N N . VAL A 1 199 ? 18.519 27.534 18.094 1.00 17.93 196 VAL A N 1
ATOM 1591 C CA . VAL A 1 199 ? 19.366 28.507 18.770 1.00 18.22 196 VAL A CA 1
ATOM 1592 C C . VAL A 1 199 ? 20.771 28.338 18.244 1.00 18.14 196 VAL A C 1
ATOM 1593 O O . VAL A 1 199 ? 21.268 27.210 18.153 1.00 17.54 196 VAL A O 1
ATOM 1597 N N . VAL A 1 200 ? 21.415 29.440 17.874 1.00 10.69 197 VAL A N 1
ATOM 1598 C CA . VAL A 1 200 ? 22.811 29.350 17.481 1.00 11.49 197 VAL A CA 1
ATOM 1599 C C . VAL A 1 200 ? 23.649 30.152 18.444 1.00 12.66 197 VAL A C 1
ATOM 1600 O O . VAL A 1 200 ? 23.233 31.223 18.886 1.00 16.65 197 VAL A O 1
ATOM 1604 N N . ILE A 1 201 ? 24.830 29.641 18.768 1.00 14.25 198 ILE A N 1
ATOM 1605 C CA . ILE A 1 201 ? 25.806 30.418 19.528 1.00 12.82 198 ILE A CA 1
ATOM 1606 C C . ILE A 1 201 ? 26.561 31.271 18.524 1.00 17.45 198 ILE A C 1
ATOM 1607 O O . ILE A 1 201 ? 27.240 30.740 17.636 1.00 19.19 198 ILE A O 1
ATOM 1612 N N . LEU A 1 202 ? 26.425 32.590 18.631 1.00 12.83 199 LEU A N 1
ATOM 1613 C CA . LEU A 1 202 ? 27.116 33.487 17.720 1.00 16.71 199 LEU A CA 1
ATOM 1614 C C . LEU A 1 202 ? 28.614 33.452 18.023 1.00 17.30 199 LEU A C 1
ATOM 1615 O O . LEU A 1 202 ? 29.012 33.181 19.157 1.00 16.63 199 LEU A O 1
ATOM 1620 N N . PRO A 1 203 ? 29.457 33.698 17.008 1.00 15.37 200 PRO A N 1
ATOM 1621 C CA . PRO A 1 203 ? 30.896 33.750 17.286 1.00 16.33 200 PRO A CA 1
ATOM 1622 C C . PRO A 1 203 ? 31.188 34.716 18.433 1.00 19.20 200 PRO A C 1
ATOM 1623 O O . PRO A 1 203 ? 30.759 35.868 18.392 1.00 20.13 200 PRO A O 1
ATOM 1627 N N . SER A 1 204 ? 31.905 34.239 19.443 1.00 15.44 201 SER A N 1
ATOM 1628 C CA . SER A 1 204 ? 32.125 34.996 20.678 1.00 17.18 201 SER A CA 1
ATOM 1629 C C . SER A 1 204 ? 33.619 35.091 21.033 1.00 15.39 201 SER A C 1
ATOM 1630 O O . SER A 1 204 ? 34.047 34.644 22.098 1.00 16.57 201 SER A O 1
ATOM 1633 N N . PRO A 1 205 ? 34.424 35.687 20.146 1.00 19.99 202 PRO A N 1
ATOM 1634 C CA . PRO A 1 205 ? 35.856 35.710 20.451 1.00 21.67 202 PRO A CA 1
ATOM 1635 C C . PRO A 1 205 ? 36.101 36.598 21.663 1.00 17.02 202 PRO A C 1
ATOM 1636 O O . PRO A 1 205 ? 35.447 37.641 21.799 1.00 16.47 202 PRO A O 1
ATOM 1640 N N . PRO A 1 206 ? 37.025 36.190 22.533 1.00 20.92 203 PRO A N 1
ATOM 1641 C CA . PRO A 1 206 ? 37.413 36.992 23.695 1.00 19.59 203 PRO A CA 1
ATOM 1642 C C . PRO A 1 206 ? 38.181 38.202 23.196 1.00 18.23 203 PRO A C 1
ATOM 1643 O O . PRO A 1 206 ? 39.188 38.048 22.487 1.00 16.49 203 PRO A O 1
ATOM 1647 N N . ILE A 1 207 ? 37.705 39.389 23.558 1.00 12.62 204 ILE A N 1
ATOM 1648 C CA . ILE A 1 207 ? 38.244 40.635 23.012 1.00 11.08 204 ILE A CA 1
ATOM 1649 C C . ILE A 1 207 ? 38.607 41.652 24.084 1.00 13.34 204 ILE A C 1
ATOM 1650 O O . ILE A 1 207 ? 38.172 41.561 25.245 1.00 13.75 204 ILE A O 1
ATOM 1655 N N . THR A 1 208 ? 39.418 42.623 23.674 1.00 12.63 205 THR A N 1
ATOM 1656 C CA . THR A 1 208 ? 39.791 43.739 24.524 1.00 13.71 205 THR A CA 1
ATOM 1657 C C . THR A 1 208 ? 40.035 44.958 23.637 1.00 16.22 205 THR A C 1
ATOM 1658 O O . THR A 1 208 ? 40.111 44.845 22.412 1.00 13.15 205 THR A O 1
ATOM 1662 N N . ILE A 1 209 ? 40.154 46.129 24.247 1.00 12.07 206 ILE A N 1
ATOM 1663 C CA . ILE A 1 209 ? 40.475 47.326 23.479 1.00 13.81 206 ILE A CA 1
ATOM 1664 C C . ILE A 1 209 ? 41.903 47.190 22.967 1.00 15.41 206 ILE A C 1
ATOM 1665 O O . ILE A 1 209 ? 42.764 46.705 23.689 1.00 16.66 206 ILE A O 1
ATOM 1670 N N . ARG A 1 210 ? 42.170 47.606 21.732 1.00 13.76 207 ARG A N 1
ATOM 1671 C CA . ARG A 1 210 ? 43.543 47.571 21.228 1.00 18.95 207 ARG A CA 1
ATOM 1672 C C . ARG A 1 210 ? 44.475 48.297 22.190 1.00 22.61 207 ARG A C 1
ATOM 1673 O O . ARG A 1 210 ? 44.159 49.393 22.654 1.00 19.31 207 ARG A O 1
ATOM 1681 N N . PRO A 1 211 ? 45.636 47.693 22.481 1.00 25.57 208 PRO A N 1
ATOM 1682 C CA . PRO A 1 211 ? 46.551 48.158 23.530 1.00 24.93 208 PRO A CA 1
ATOM 1683 C C . PRO A 1 211 ? 46.975 49.612 23.373 1.00 22.55 208 PRO A C 1
ATOM 1684 O O . PRO A 1 211 ? 47.054 50.330 24.367 1.00 22.18 208 PRO A O 1
ATOM 1688 N N . LYS A 1 212 ? 47.279 50.051 22.159 1.00 19.78 209 LYS A N 1
ATOM 1689 C CA . LYS A 1 212 ? 47.742 51.426 22.029 1.00 26.05 209 LYS A CA 1
ATOM 1690 C C . LYS A 1 212 ? 46.607 52.427 22.281 1.00 23.54 209 LYS A C 1
ATOM 1691 O O . LYS A 1 212 ? 46.829 53.481 22.879 1.00 21.66 209 LYS A O 1
ATOM 1697 N N . TYR A 1 213 ? 45.389 52.092 21.854 1.00 16.88 210 TYR A N 1
ATOM 1698 C CA . TYR A 1 213 ? 44.243 52.938 22.185 1.00 18.87 210 TYR A CA 1
ATOM 1699 C C . TYR A 1 213 ? 43.938 52.921 23.680 1.00 19.82 210 TYR A C 1
ATOM 1700 O O . TYR A 1 213 ? 43.646 53.961 24.269 1.00 15.60 210 TYR A O 1
ATOM 1709 N N . LEU A 1 214 ? 44.025 51.751 24.309 1.00 16.52 211 LEU A N 1
ATOM 1710 C CA . LEU A 1 214 ? 43.749 51.669 25.741 1.00 17.13 211 LEU A CA 1
ATOM 1711 C C . LEU A 1 214 ? 44.749 52.517 26.530 1.00 20.93 211 LEU A C 1
ATOM 1712 O O . LEU A 1 214 ? 44.381 53.218 27.483 1.00 19.22 211 LEU A O 1
ATOM 1717 N N . ASP A 1 215 ? 46.017 52.437 26.140 1.00 20.36 212 ASP A N 1
ATOM 1718 C CA . ASP A 1 215 ? 47.054 53.269 26.745 1.00 21.38 212 ASP A CA 1
ATOM 1719 C C . ASP A 1 215 ? 46.698 54.751 26.591 1.00 18.46 212 ASP A C 1
ATOM 1720 O O . ASP A 1 215 ? 46.722 55.513 27.563 1.00 23.54 212 ASP A O 1
ATOM 1725 N N . TRP A 1 216 ? 46.378 55.170 25.373 1.00 19.80 213 TRP A N 1
ATOM 1726 C CA . TRP A 1 216 ? 46.039 56.575 25.142 1.00 22.82 213 TRP A CA 1
ATOM 1727 C C . TRP A 1 216 ? 44.829 57.016 25.974 1.00 25.75 213 TRP A C 1
ATOM 1728 O O . TRP A 1 216 ? 44.822 58.114 26.536 1.00 21.86 213 TRP A O 1
ATOM 1739 N N . LEU A 1 217 ? 43.812 56.158 26.049 1.00 19.62 214 LEU A N 1
ATOM 1740 C CA . LEU A 1 217 ? 42.583 56.493 26.763 1.00 20.00 214 LEU A CA 1
ATOM 1741 C C . LEU A 1 217 ? 42.825 56.584 28.264 1.00 23.14 214 LEU A C 1
ATOM 1742 O O . LEU A 1 217 ? 42.278 57.458 28.935 1.00 21.09 214 LEU A O 1
ATOM 1747 N N . ILE A 1 218 ? 43.660 55.685 28.780 1.00 20.01 215 ILE A N 1
ATOM 1748 C CA . ILE A 1 218 ? 44.007 55.694 30.201 1.00 22.22 215 ILE A CA 1
ATOM 1749 C C . ILE A 1 218 ? 44.838 56.919 30.571 1.00 23.58 215 ILE A C 1
ATOM 1750 O O . ILE A 1 218 ? 44.634 57.531 31.631 1.00 24.51 215 ILE A O 1
ATOM 1755 N N . ARG A 1 219 ? 45.786 57.270 29.707 1.00 19.63 216 ARG A N 1
ATOM 1756 C CA . ARG A 1 219 ? 46.584 58.475 29.926 1.00 26.17 216 ARG A CA 1
ATOM 1757 C C . ARG A 1 219 ? 45.660 59.680 29.992 1.00 28.04 216 ARG A C 1
ATOM 1758 O O . ARG A 1 219 ? 45.813 60.568 30.836 1.00 28.55 216 ARG A O 1
ATOM 1766 N N . PHE A 1 220 ? 44.687 59.693 29.093 1.00 28.00 217 PHE A N 1
ATOM 1767 C CA . PHE A 1 220 ? 43.721 60.769 29.019 1.00 30.02 217 PHE A CA 1
ATOM 1768 C C . PHE A 1 220 ? 43.002 60.858 30.359 1.00 34.07 217 PHE A C 1
ATOM 1769 O O . PHE A 1 220 ? 42.971 61.911 30.997 1.00 40.15 217 PHE A O 1
ATOM 1777 N N . ALA A 1 221 ? 42.457 59.729 30.796 1.00 32.92 218 ALA A N 1
ATOM 1778 C CA . ALA A 1 221 ? 41.636 59.663 31.998 1.00 34.10 218 ALA A CA 1
ATOM 1779 C C . ALA A 1 221 ? 42.363 60.068 33.273 1.00 36.05 218 ALA A C 1
ATOM 1780 O O . ALA A 1 221 ? 41.833 60.833 34.070 1.00 40.10 218 ALA A O 1
ATOM 1782 N N . ILE A 1 222 ? 43.563 59.540 33.482 1.00 31.86 219 ILE A N 1
ATOM 1783 C CA . ILE A 1 222 ? 44.297 59.830 34.709 1.00 33.86 219 ILE A CA 1
ATOM 1784 C C . ILE A 1 222 ? 44.746 61.292 34.756 1.00 31.24 219 ILE A C 1
ATOM 1785 O O . ILE A 1 222 ? 45.081 61.818 35.812 1.00 30.10 219 ILE A O 1
ATOM 1790 N N . SER A 1 223 ? 44.749 61.944 33.603 1.00 26.17 220 SER A N 1
ATOM 1791 C CA . SER A 1 223 ? 45.184 63.329 33.525 1.00 27.77 220 SER A CA 1
ATOM 1792 C C . SER A 1 223 ? 44.001 64.277 33.677 1.00 30.23 220 SER A C 1
ATOM 1793 O O . SER A 1 223 ? 44.150 65.409 34.134 1.00 29.77 220 SER A O 1
ATOM 1796 N N . GLY A 1 224 ? 42.820 63.812 33.298 1.00 26.34 221 GLY A N 1
ATOM 1797 C CA . GLY A 1 224 ? 41.642 64.661 33.324 1.00 31.35 221 GLY A CA 1
ATOM 1798 C C . GLY A 1 224 ? 40.776 64.342 32.122 1.00 31.49 221 GLY A C 1
ATOM 1799 O O . GLY A 1 224 ? 41.286 63.968 31.067 1.00 34.46 221 GLY A O 1
ATOM 1800 N N . TYR A 1 225 ? 39.467 64.488 32.265 1.00 25.79 222 TYR A N 1
ATOM 1801 C CA . TYR A 1 225 ? 38.573 64.058 31.196 1.00 30.47 222 TYR A CA 1
ATOM 1802 C C . TYR A 1 225 ? 38.417 65.123 30.122 1.00 25.33 222 TYR A C 1
ATOM 1803 O O . TYR A 1 225 ? 37.967 64.825 29.025 1.00 19.97 222 TYR A O 1
ATOM 1812 N N . THR A 1 226 ? 38.775 66.364 30.448 1.00 23.26 223 THR A N 1
ATOM 1813 C CA . THR A 1 226 ? 38.880 67.413 29.441 1.00 18.53 223 THR A CA 1
ATOM 1814 C C . THR A 1 226 ? 40.301 67.978 29.509 1.00 27.23 223 THR A C 1
ATOM 1815 O O . THR A 1 226 ? 40.724 68.467 30.559 1.00 24.77 223 THR A O 1
ATOM 1819 N N . LEU A 1 227 ? 41.028 67.880 28.395 1.00 18.25 224 LEU A N 1
ATOM 1820 C CA . LEU A 1 227 ? 42.446 68.221 28.335 1.00 23.14 224 LEU A CA 1
ATOM 1821 C C . LEU A 1 227 ? 42.695 69.259 27.254 1.00 23.89 224 LEU A C 1
ATOM 1822 O O . LEU A 1 227 ? 42.101 69.186 26.179 1.00 22.72 224 LEU A O 1
ATOM 1827 N N . SER A 1 228 ? 43.600 70.197 27.517 1.00 24.26 225 SER A N 1
ATOM 1828 C CA . SER A 1 228 ? 43.994 71.165 26.500 1.00 24.63 225 SER A CA 1
ATOM 1829 C C . SER A 1 228 ? 44.762 70.456 25.388 1.00 24.75 225 SER A C 1
ATOM 1830 O O . SER A 1 228 ? 45.326 69.379 25.599 1.00 20.24 225 SER A O 1
ATOM 1833 N N . GLU A 1 229 ? 44.797 71.057 24.204 1.00 25.17 226 GLU A N 1
ATOM 1834 C CA . GLU A 1 229 ? 45.603 70.504 23.118 1.00 31.70 226 GLU A CA 1
ATOM 1835 C C . GLU A 1 229 ? 47.064 70.395 23.540 1.00 28.67 226 GLU A C 1
ATOM 1836 O O . GLU A 1 229 ? 47.739 69.415 23.230 1.00 29.03 226 GLU A O 1
ATOM 1842 N N . LYS A 1 230 ? 47.548 71.391 24.271 1.00 26.83 227 LYS A N 1
ATOM 1843 C CA . LYS A 1 230 ? 48.945 71.384 24.698 1.00 34.54 227 LYS A CA 1
ATOM 1844 C C . LYS A 1 230 ? 49.266 70.206 25.600 1.00 36.16 227 LYS A C 1
ATOM 1845 O O . LYS A 1 230 ? 50.294 69.544 25.433 1.00 35.75 227 LYS A O 1
ATOM 1851 N N . ARG A 1 231 ? 48.398 69.947 26.572 1.00 35.76 228 ARG A N 1
ATOM 1852 C CA . ARG A 1 231 ? 48.668 68.869 27.509 1.00 33.30 228 ARG A CA 1
ATOM 1853 C C . ARG A 1 231 ? 48.526 67.514 26.836 1.00 30.75 228 ARG A C 1
ATOM 1854 O O . ARG A 1 231 ? 49.251 66.568 27.162 1.00 29.61 228 ARG A O 1
ATOM 1862 N N . ALA A 1 232 ? 47.583 67.415 25.902 1.00 24.93 229 ALA A N 1
ATOM 1863 C CA . ALA A 1 232 ? 47.373 66.159 25.194 1.00 28.33 229 ALA A CA 1
ATOM 1864 C C . ALA A 1 232 ? 48.621 65.823 24.380 1.00 32.93 229 ALA A C 1
ATOM 1865 O O . ALA A 1 232 ? 49.020 64.659 24.287 1.00 31.35 229 ALA A O 1
ATOM 1867 N N . GLU A 1 233 ? 49.238 66.848 23.800 1.00 34.74 230 GLU A N 1
ATOM 1868 C CA . GLU A 1 233 ? 50.476 66.664 23.051 1.00 38.99 230 GLU A CA 1
ATOM 1869 C C . GLU A 1 233 ? 51.602 66.150 23.945 1.00 40.36 230 GLU A C 1
ATOM 1870 O O . GLU A 1 233 ? 52.358 65.262 23.556 1.00 39.27 230 GLU A O 1
ATOM 1876 N N . GLU A 1 234 ? 51.711 66.709 25.145 1.00 41.44 231 GLU A N 1
ATOM 1877 C CA . GLU A 1 234 ? 52.787 66.330 26.054 1.00 41.19 231 GLU A CA 1
ATOM 1878 C C . GLU A 1 234 ? 52.633 64.900 26.549 1.00 42.42 231 GLU A C 1
ATOM 1879 O O . GLU A 1 234 ? 53.621 64.234 26.868 1.00 45.23 231 GLU A O 1
ATOM 1885 N N . LEU A 1 235 ? 51.394 64.425 26.607 1.00 32.34 232 LEU A N 1
ATOM 1886 C CA . LEU A 1 235 ? 51.134 63.056 27.035 1.00 33.27 232 LEU A CA 1
ATOM 1887 C C . LEU A 1 235 ? 51.317 62.073 25.881 1.00 33.34 232 LEU A C 1
ATOM 1888 O O . LEU A 1 235 ? 51.272 60.861 26.074 1.00 35.02 232 LEU A O 1
ATOM 1893 N N . GLY A 1 236 ? 51.535 62.607 24.682 1.00 34.14 233 GLY A N 1
ATOM 1894 C CA . GLY A 1 236 ? 51.707 61.790 23.496 1.00 33.11 233 GLY A CA 1
ATOM 1895 C C . GLY A 1 236 ? 50.398 61.209 22.990 1.00 34.59 233 GLY A C 1
ATOM 1896 O O . GLY A 1 236 ? 50.377 60.153 22.359 1.00 35.92 233 GLY A O 1
ATOM 1897 N N . ILE A 1 237 ? 49.300 61.903 23.265 1.00 29.52 234 ILE A N 1
ATOM 1898 C CA . ILE A 1 237 ? 47.974 61.427 22.884 1.00 26.93 234 ILE A CA 1
ATOM 1899 C C . ILE A 1 237 ? 47.554 61.999 21.532 1.00 27.98 234 ILE A C 1
ATOM 1900 O O . ILE A 1 237 ? 47.428 63.210 21.383 1.00 31.26 234 ILE A O 1
ATOM 1905 N N . PRO A 1 238 ? 47.326 61.124 20.541 1.00 29.84 235 PRO A N 1
ATOM 1906 C CA . PRO A 1 238 ? 46.921 61.565 19.202 1.00 30.05 235 PRO A CA 1
ATOM 1907 C C . PRO A 1 238 ? 45.441 61.928 19.184 1.00 27.42 235 PRO A C 1
ATOM 1908 O O . PRO A 1 238 ? 44.603 61.137 18.740 1.00 25.75 235 PRO A O 1
ATOM 1912 N N . VAL A 1 239 ? 45.120 63.121 19.671 1.00 25.06 236 VAL A N 1
ATOM 1913 C CA . VAL A 1 239 ? 43.727 63.510 19.846 1.00 24.14 236 VAL A CA 1
ATOM 1914 C C . VAL A 1 239 ? 42.930 63.505 18.547 1.00 29.24 236 VAL A C 1
ATOM 1915 O O . VAL A 1 239 ? 41.727 63.248 18.562 1.00 27.33 236 VAL A O 1
ATOM 1919 N N . ARG A 1 240 ? 43.582 63.786 17.422 1.00 26.89 237 ARG A N 1
ATOM 1920 C CA . ARG A 1 240 ? 42.847 63.836 16.158 1.00 32.33 237 ARG A CA 1
ATOM 1921 C C . ARG A 1 240 ? 42.412 62.434 15.753 1.00 28.68 237 ARG A C 1
ATOM 1922 O O . ARG A 1 240 ? 41.334 62.236 15.191 1.00 26.96 237 ARG A O 1
ATOM 1924 N N . LEU A 1 241 ? 43.263 61.464 16.050 1.00 30.06 238 LEU A N 1
ATOM 1925 C CA . LEU A 1 241 ? 42.953 60.068 15.800 1.00 32.13 238 LEU A CA 1
ATOM 1926 C C . LEU A 1 241 ? 41.747 59.649 16.643 1.00 29.52 238 LEU A C 1
ATOM 1927 O O . LEU A 1 241 ? 40.821 59.000 16.150 1.00 29.00 238 LEU A O 1
ATOM 1932 N N . LEU A 1 242 ? 41.760 60.020 17.919 1.00 18.80 239 LEU A N 1
ATOM 1933 C CA . LEU A 1 242 ? 40.664 59.659 18.817 1.00 17.47 239 LEU A CA 1
ATOM 1934 C C . LEU A 1 242 ? 39.373 60.352 18.381 1.00 19.83 239 LEU A C 1
ATOM 1935 O O . LEU A 1 242 ? 38.283 59.784 18.474 1.00 20.85 239 LEU A O 1
ATOM 1940 N N . GLU A 1 243 ? 39.507 61.587 17.901 1.00 19.48 240 GLU A N 1
ATOM 1941 C CA . GLU A 1 243 ? 38.364 62.368 17.433 1.00 18.41 240 GLU A CA 1
ATOM 1942 C C . GLU A 1 243 ? 37.708 61.690 16.225 1.00 23.10 240 GLU A C 1
ATOM 1943 O O . GLU A 1 243 ? 36.481 61.576 16.140 1.00 18.33 240 GLU A O 1
ATOM 1949 N N . ALA A 1 244 ? 38.544 61.228 15.301 1.00 24.46 241 ALA A N 1
ATOM 1950 C CA . ALA A 1 244 ? 38.075 60.549 14.096 1.00 26.31 241 ALA A CA 1
ATOM 1951 C C . ALA A 1 244 ? 37.285 59.285 14.426 1.00 25.23 241 ALA A C 1
ATOM 1952 O O . ALA A 1 244 ? 36.350 58.931 13.705 1.00 22.70 241 ALA A O 1
ATOM 1954 N N . LYS A 1 245 ? 37.645 58.611 15.518 1.00 21.44 242 LYS A N 1
ATOM 1955 C CA . LYS A 1 245 ? 36.893 57.427 15.954 1.00 19.16 242 LYS A CA 1
ATOM 1956 C C . LYS A 1 245 ? 35.756 57.775 16.919 1.00 19.91 242 LYS A C 1
ATOM 1957 O O . LYS A 1 245 ? 35.117 56.894 17.491 1.00 22.02 242 LYS A O 1
ATOM 1971 N N . LEU A 1 247 ? 35.776 59.049 19.836 1.00 14.31 244 LEU A N 1
ATOM 1972 C CA . LEU A 1 247 ? 36.015 58.738 21.245 1.00 15.77 244 LEU A CA 1
ATOM 1973 C C . LEU A 1 247 ? 36.190 60.008 22.077 1.00 14.61 244 LEU A C 1
ATOM 1974 O O . LEU A 1 247 ? 35.990 59.989 23.294 1.00 16.22 244 LEU A O 1
ATOM 1979 N N . VAL A 1 248 ? 36.610 61.088 21.423 1.00 12.88 245 VAL A N 1
ATOM 1980 C CA . VAL A 1 248 ? 36.736 62.401 22.066 1.00 16.27 245 VAL A CA 1
ATOM 1981 C C . VAL A 1 248 ? 36.098 63.477 21.196 1.00 18.16 245 VAL A C 1
ATOM 1982 O O . VAL A 1 248 ? 35.921 63.287 19.991 1.00 19.70 245 VAL A O 1
ATOM 1986 N N . GLU A 1 249 ? 35.787 64.621 21.807 1.00 15.65 246 GLU A N 1
ATOM 1987 C CA . GLU A 1 249 ? 35.193 65.739 21.077 1.00 18.86 246 GLU A CA 1
ATOM 1988 C C . GLU A 1 249 ? 35.937 67.015 21.381 1.00 18.82 246 GLU A C 1
ATOM 1989 O O . GLU A 1 249 ? 36.293 67.261 22.531 1.00 19.19 246 GLU A O 1
ATOM 1995 N N . ARG A 1 250 ? 36.166 67.833 20.355 1.00 15.94 247 ARG A N 1
ATOM 1996 C CA . ARG A 1 250 ? 36.745 69.153 20.563 1.00 17.35 247 ARG A CA 1
ATOM 1997 C C . ARG A 1 250 ? 35.750 70.028 21.305 1.00 22.75 247 ARG A C 1
ATOM 1998 O O . ARG A 1 250 ? 34.579 70.092 20.939 1.00 26.55 247 ARG A O 1
ATOM 2000 N N . LYS A 1 251 ? 36.222 70.689 22.354 1.00 20.08 248 LYS A N 1
ATOM 2001 C CA . LYS A 1 251 ? 35.386 71.581 23.147 1.00 24.95 248 LYS A CA 1
ATOM 2002 C C . LYS A 1 251 ? 36.108 72.906 23.365 1.00 34.45 248 LYS A C 1
ATOM 2003 O O . LYS A 1 251 ? 37.327 72.999 23.217 1.00 36.76 248 LYS A O 1
ATOM 2009 N N . GLY A 1 252 ? 35.358 73.933 23.738 1.00 39.90 249 GLY A N 1
ATOM 2010 C CA . GLY A 1 252 ? 35.961 75.223 24.018 1.00 39.58 249 GLY A CA 1
ATOM 2011 C C . GLY A 1 252 ? 36.856 75.669 22.877 1.00 40.70 249 GLY A C 1
ATOM 2012 O O . GLY A 1 252 ? 36.663 75.262 21.729 1.00 35.45 249 GLY A O 1
ATOM 2013 N N . GLU A 1 253 ? 37.843 76.501 23.194 1.00 40.65 250 GLU A N 1
ATOM 2014 C CA . GLU A 1 253 ? 38.737 77.047 22.180 1.00 43.74 250 GLU A CA 1
ATOM 2015 C C . GLU A 1 253 ? 39.803 76.048 21.738 1.00 46.11 250 GLU A C 1
ATOM 2016 O O . GLU A 1 253 ? 40.166 75.995 20.564 1.00 48.29 250 GLU A O 1
ATOM 2018 N N . ASP A 1 254 ? 40.307 75.254 22.674 1.00 38.85 251 ASP A N 1
ATOM 2019 C CA . ASP A 1 254 ? 41.482 74.439 22.386 1.00 37.75 251 ASP A CA 1
ATOM 2020 C C . ASP A 1 254 ? 41.544 73.129 23.178 1.00 39.20 251 ASP A C 1
ATOM 2021 O O . ASP A 1 254 ? 42.625 72.586 23.394 1.00 40.94 251 ASP A O 1
ATOM 2023 N N . ALA A 1 255 ? 40.389 72.615 23.593 1.00 28.91 252 ALA A N 1
ATOM 2024 C CA . ALA A 1 255 ? 40.366 71.443 24.458 1.00 26.52 252 ALA A CA 1
ATOM 2025 C C . ALA A 1 255 ? 39.703 70.229 23.808 1.00 25.40 252 ALA A C 1
ATOM 2026 O O . ALA A 1 255 ? 38.996 70.342 22.808 1.00 21.87 252 ALA A O 1
ATOM 2028 N N . TYR A 1 256 ? 39.933 69.064 24.402 1.00 17.70 253 TYR A N 1
ATOM 2029 C CA . TYR A 1 256 ? 39.357 67.820 23.914 1.00 15.57 253 TYR A CA 1
ATOM 2030 C C . TYR A 1 256 ? 38.739 67.093 25.090 1.00 16.40 253 TYR A C 1
ATOM 2031 O O . TYR A 1 256 ? 39.382 66.935 26.117 1.00 16.70 253 TYR A O 1
ATOM 2040 N N . ARG A 1 257 ? 37.509 66.629 24.926 1.00 11.06 254 ARG A N 1
ATOM 2041 C CA . ARG A 1 257 ? 36.777 66.026 26.030 1.00 16.24 254 ARG A CA 1
ATOM 2042 C C . ARG A 1 257 ? 36.514 64.555 25.730 1.00 13.58 254 ARG A C 1
ATOM 2043 O O . ARG A 1 257 ? 35.987 64.217 24.672 1.00 15.61 254 ARG A O 1
ATOM 2051 N N . LEU A 1 258 ? 36.887 63.676 26.648 1.00 13.97 255 LEU A N 1
ATOM 2052 C CA . LEU A 1 258 ? 36.585 62.254 26.478 1.00 11.50 255 LEU A CA 1
ATOM 2053 C C . LEU A 1 258 ? 35.083 62.022 26.619 1.00 13.98 255 LEU A C 1
ATOM 2054 O O . LEU A 1 258 ? 34.488 62.422 27.614 1.00 13.54 255 LEU A O 1
ATOM 2059 N N . LYS A 1 259 ? 34.469 61.369 25.639 1.00 13.39 256 LYS A N 1
ATOM 2060 C CA . LYS A 1 259 ? 33.026 61.129 25.674 1.00 16.77 256 LYS A CA 1
ATOM 2061 C C . LYS A 1 259 ? 32.583 60.334 26.907 1.00 18.49 256 LYS A C 1
ATOM 2062 O O . LYS A 1 259 ? 33.293 59.440 27.359 1.00 14.53 256 LYS A O 1
ATOM 2068 N N . ASP A 1 260 ? 31.407 60.659 27.440 1.00 14.45 257 ASP A N 1
ATOM 2069 C CA . ASP A 1 260 ? 30.900 59.989 28.637 1.00 14.01 257 ASP A CA 1
ATOM 2070 C C . ASP A 1 260 ? 30.880 58.466 28.501 1.00 12.96 257 ASP A C 1
ATOM 2071 O O . ASP A 1 260 ? 31.222 57.764 29.451 1.00 14.57 257 ASP A O 1
ATOM 2076 N N . TRP A 1 261 ? 30.488 57.945 27.338 1.00 12.86 258 TRP A N 1
ATOM 2077 C CA . TRP A 1 261 ? 30.392 56.492 27.207 1.00 13.62 258 TRP A CA 1
ATOM 2078 C C . TRP A 1 261 ? 31.766 55.843 27.209 1.00 16.59 258 TRP A C 1
ATOM 2079 O O . TRP A 1 261 ? 31.925 54.709 27.650 1.00 13.26 258 TRP A O 1
ATOM 2090 N N . VAL A 1 262 ? 32.760 56.572 26.709 1.00 12.66 259 VAL A N 1
ATOM 2091 C CA . VAL A 1 262 ? 34.129 56.075 26.705 1.00 9.68 259 VAL A CA 1
ATOM 2092 C C . VAL A 1 262 ? 34.697 56.062 28.126 1.00 12.83 259 VAL A C 1
ATOM 2093 O O . VAL A 1 262 ? 35.423 55.146 28.491 1.00 14.05 259 VAL A O 1
ATOM 2097 N N . ARG A 1 263 ? 34.353 57.063 28.935 1.00 14.26 260 ARG A N 1
ATOM 2098 C CA . ARG A 1 263 ? 34.683 57.012 30.362 1.00 12.71 260 ARG A CA 1
ATOM 2099 C C . ARG A 1 263 ? 34.113 55.754 31.027 1.00 16.85 260 ARG A C 1
ATOM 2100 O O . ARG A 1 263 ? 34.787 55.113 31.835 1.00 14.70 260 ARG A O 1
ATOM 2108 N N . LYS A 1 264 ? 32.857 55.425 30.723 1.00 12.35 261 LYS A N 1
ATOM 2109 C CA . LYS A 1 264 ? 32.262 54.196 31.263 1.00 14.66 261 LYS A CA 1
ATOM 2110 C C . LYS A 1 264 ? 32.998 52.947 30.776 1.00 12.55 261 LYS A C 1
ATOM 2111 O O . LYS A 1 264 ? 33.242 52.012 31.539 1.00 15.39 261 LYS A O 1
ATOM 2117 N N . LEU A 1 265 ? 33.364 52.934 29.500 1.00 14.39 262 LEU A N 1
ATOM 2118 C CA . LEU A 1 265 ? 34.096 51.803 28.920 1.00 15.74 262 LEU A CA 1
ATOM 2119 C C . LEU A 1 265 ? 35.393 51.554 29.673 1.00 16.76 262 LEU A C 1
ATOM 2120 O O . LEU A 1 265 ? 35.731 50.415 29.994 1.00 16.08 262 LEU A O 1
ATOM 2125 N N . LEU A 1 266 ? 36.117 52.631 29.960 1.00 15.16 263 LEU A N 1
ATOM 2126 C CA . LEU A 1 266 ? 37.380 52.538 30.699 1.00 14.05 263 LEU A CA 1
ATOM 2127 C C . LEU A 1 266 ? 37.202 51.951 32.100 1.00 20.73 263 LEU A C 1
ATOM 2128 O O . LEU A 1 266 ? 38.132 51.363 32.662 1.00 23.05 263 LEU A O 1
ATOM 2133 N N . GLY A 1 267 ? 36.004 52.109 32.657 1.00 18.59 264 GLY A N 1
ATOM 2134 C CA . GLY A 1 267 ? 35.677 51.522 33.943 1.00 22.41 264 GLY A CA 1
ATOM 2135 C C . GLY A 1 267 ? 35.854 50.011 33.940 1.00 27.16 264 GLY A C 1
ATOM 2136 O O . GLY A 1 267 ? 36.093 49.408 34.988 1.00 25.81 264 GLY A O 1
ATOM 2137 N N . ILE A 1 268 ? 35.733 49.394 32.764 1.00 18.27 265 ILE A N 1
ATOM 2138 C CA . ILE A 1 268 ? 35.994 47.960 32.634 1.00 20.27 265 ILE A CA 1
ATOM 2139 C C . ILE A 1 268 ? 37.440 47.636 33.013 1.00 23.37 265 ILE A C 1
ATOM 2140 O O . ILE A 1 268 ? 37.729 46.572 33.573 1.00 22.50 265 ILE A O 1
ATOM 2145 N N . TYR A 1 269 ? 38.346 48.562 32.711 1.00 18.48 266 TYR A N 1
ATOM 2146 C CA . TYR A 1 269 ? 39.782 48.296 32.837 1.00 22.08 266 TYR A CA 1
ATOM 2147 C C . TYR A 1 269 ? 40.426 48.985 34.041 1.00 28.82 266 TYR A C 1
ATOM 2148 O O . TYR A 1 269 ? 41.554 48.658 34.423 1.00 29.30 266 TYR A O 1
ATOM 2157 N N . LEU A 1 270 ? 39.704 49.939 34.623 1.00 32.17 267 LEU A N 1
ATOM 2158 C CA . LEU A 1 270 ? 40.133 50.630 35.837 1.00 41.00 267 LEU A CA 1
ATOM 2159 C C . LEU A 1 270 ? 39.172 50.355 36.987 1.00 54.63 267 LEU A C 1
ATOM 2160 O O . LEU A 1 270 ? 38.068 49.853 36.780 1.00 60.12 267 LEU A O 1
ATOM 2165 N N . PRO A 1 271 ? 39.599 50.669 38.215 1.00 63.83 268 PRO A N 1
ATOM 2166 C CA . PRO A 1 271 ? 38.680 50.676 39.352 1.00 68.72 268 PRO A CA 1
ATOM 2167 C C . PRO A 1 271 ? 38.599 52.055 40.007 1.00 69.03 268 PRO A C 1
ATOM 2168 O O . PRO A 1 271 ? 38.888 53.064 39.354 1.00 68.71 268 PRO A O 1
ATOM 2172 N N . PHE B 1 1 ? 42.481 50.584 -4.753 1.00 40.24 -2 PHE B N 1
ATOM 2173 C CA . PHE B 1 1 ? 42.454 52.035 -4.632 1.00 41.55 -2 PHE B CA 1
ATOM 2174 C C . PHE B 1 1 ? 42.849 52.519 -3.231 1.00 38.43 -2 PHE B C 1
ATOM 2175 O O . PHE B 1 1 ? 43.002 51.725 -2.305 1.00 38.37 -2 PHE B O 1
ATOM 2183 N N . GLN B 1 2 ? 43.004 53.831 -3.088 1.00 32.91 -1 GLN B N 1
ATOM 2184 C CA . GLN B 1 2 ? 43.439 54.431 -1.831 1.00 29.91 -1 GLN B CA 1
ATOM 2185 C C . GLN B 1 2 ? 42.646 55.700 -1.537 1.00 30.16 -1 GLN B C 1
ATOM 2186 O O . GLN B 1 2 ? 42.095 56.319 -2.443 1.00 33.94 -1 GLN B O 1
ATOM 2188 N N . GLY B 1 3 ? 42.580 56.080 -0.267 1.00 29.03 0 GLY B N 1
ATOM 2189 C CA . GLY B 1 3 ? 41.967 57.343 0.114 1.00 30.51 0 GLY B CA 1
ATOM 2190 C C . GLY B 1 3 ? 40.460 57.438 -0.063 1.00 29.00 0 GLY B C 1
ATOM 2191 O O . GLY B 1 3 ? 39.905 58.536 -0.028 1.00 29.51 0 GLY B O 1
ATOM 2200 N N . GLU B 1 5 ? 36.295 56.479 0.894 1.00 15.68 2 GLU B N 1
ATOM 2201 C CA . GLU B 1 5 ? 35.412 56.256 2.036 1.00 12.11 2 GLU B CA 1
ATOM 2202 C C . GLU B 1 5 ? 34.553 55.040 1.691 1.00 15.30 2 GLU B C 1
ATOM 2203 O O . GLU B 1 5 ? 33.599 55.132 0.918 1.00 17.69 2 GLU B O 1
ATOM 2209 N N . VAL B 1 6 ? 34.903 53.886 2.236 1.00 12.78 3 VAL B N 1
ATOM 2210 C CA . VAL B 1 6 ? 34.226 52.650 1.848 1.00 12.18 3 VAL B CA 1
ATOM 2211 C C . VAL B 1 6 ? 33.100 52.316 2.809 1.00 16.24 3 VAL B C 1
ATOM 2212 O O . VAL B 1 6 ? 33.333 52.184 4.012 1.00 17.15 3 VAL B O 1
ATOM 2216 N N . HIS B 1 7 ? 31.883 52.181 2.286 1.00 13.44 4 HIS B N 1
ATOM 2217 C CA . HIS B 1 7 ? 30.736 51.783 3.116 1.00 13.99 4 HIS B CA 1
ATOM 2218 C C . HIS B 1 7 ? 30.378 50.332 2.829 1.00 16.34 4 HIS B C 1
ATOM 2219 O O . HIS B 1 7 ? 30.174 49.968 1.670 1.00 16.56 4 HIS B O 1
ATOM 2226 N N . VAL B 1 8 ? 30.320 49.509 3.877 1.00 12.28 5 VAL B N 1
ATOM 2227 C CA . VAL B 1 8 ? 29.980 48.098 3.748 1.00 11.94 5 VAL B CA 1
ATOM 2228 C C . VAL B 1 8 ? 28.546 47.918 4.212 1.00 14.74 5 VAL B C 1
ATOM 2229 O O . VAL B 1 8 ? 28.183 48.328 5.338 1.00 14.88 5 VAL B O 1
ATOM 2233 N N . CYS B 1 9 ? 27.732 47.286 3.373 1.00 15.21 6 CYS B N 1
ATOM 2234 C CA . CYS B 1 9 ? 26.291 47.252 3.614 1.00 14.86 6 CYS B CA 1
ATOM 2235 C C . CYS B 1 9 ? 25.648 45.940 3.171 1.00 16.15 6 CYS B C 1
ATOM 2236 O O . CYS B 1 9 ? 25.841 45.500 2.041 1.00 18.20 6 CYS B O 1
ATOM 2239 N N . SER B 1 10 ? 24.913 45.295 4.081 1.00 14.93 7 SER B N 1
ATOM 2240 C CA . SER B 1 10 ? 24.177 44.083 3.740 1.00 15.92 7 SER B CA 1
ATOM 2241 C C . SER B 1 10 ? 22.969 44.479 2.911 1.00 18.81 7 SER B C 1
ATOM 2242 O O . SER B 1 10 ? 22.491 45.608 3.018 1.00 18.80 7 SER B O 1
ATOM 2245 N N . VAL B 1 11 ? 22.500 43.578 2.054 1.00 17.04 8 VAL B N 1
ATOM 2246 C CA . VAL B 1 11 ? 21.341 43.871 1.210 1.00 17.34 8 VAL B CA 1
ATOM 2247 C C . VAL B 1 11 ? 20.098 43.114 1.682 1.00 19.56 8 VAL B C 1
ATOM 2248 O O . VAL B 1 11 ? 20.071 41.881 1.673 1.00 21.42 8 VAL B O 1
ATOM 2252 N N . GLY B 1 12 ? 19.077 43.860 2.090 1.00 19.08 9 GLY B N 1
ATOM 2253 C CA . GLY B 1 12 ? 17.801 43.271 2.455 1.00 17.91 9 GLY B CA 1
ATOM 2254 C C . GLY B 1 12 ? 16.833 43.415 1.301 1.00 22.18 9 GLY B C 1
ATOM 2255 O O . GLY B 1 12 ? 17.241 43.728 0.183 1.00 21.43 9 GLY B O 1
ATOM 2256 N N . THR B 1 13 ? 15.548 43.217 1.568 1.00 18.01 10 THR B N 1
ATOM 2257 C CA . THR B 1 13 ? 14.553 43.283 0.510 1.00 20.50 10 THR B CA 1
ATOM 2258 C C . THR B 1 13 ? 13.513 44.383 0.714 1.00 21.13 10 THR B C 1
ATOM 2259 O O . THR B 1 13 ? 12.424 44.329 0.138 1.00 23.52 10 THR B O 1
ATOM 2263 N N . SER B 1 14 ? 13.844 45.404 1.504 1.00 23.06 11 SER B N 1
ATOM 2264 C CA . SER B 1 14 ? 12.892 46.495 1.686 1.00 25.24 11 SER B CA 1
ATOM 2265 C C . SER B 1 14 ? 12.542 47.137 0.340 1.00 26.75 11 SER B C 1
ATOM 2266 O O . SER B 1 14 ? 11.426 47.625 0.147 1.00 25.64 11 SER B O 1
ATOM 2269 N N . LEU B 1 15 ? 13.487 47.117 -0.599 1.00 24.06 12 LEU B N 1
ATOM 2270 C CA . LEU B 1 15 ? 13.255 47.697 -1.925 1.00 22.63 12 LEU B CA 1
ATOM 2271 C C . LEU B 1 15 ? 12.080 47.002 -2.623 1.00 25.20 12 LEU B C 1
ATOM 2272 O O . LEU B 1 15 ? 11.218 47.648 -3.229 1.00 23.85 12 LEU B O 1
ATOM 2277 N N . LEU B 1 16 ? 12.066 45.678 -2.527 1.00 24.60 13 LEU B N 1
ATOM 2278 C CA . LEU B 1 16 ? 11.028 44.863 -3.142 1.00 25.93 13 LEU B CA 1
ATOM 2279 C C . LEU B 1 16 ? 9.672 45.183 -2.525 1.00 22.77 13 LEU B C 1
ATOM 2280 O O . LEU B 1 16 ? 8.701 45.413 -3.231 1.00 23.36 13 LEU B O 1
ATOM 2285 N N . LYS B 1 17 ? 9.624 45.217 -1.198 1.00 26.29 14 LYS B N 1
ATOM 2286 C CA . LYS B 1 17 ? 8.394 45.531 -0.480 1.00 30.65 14 LYS B CA 1
ATOM 2287 C C . LYS B 1 17 ? 7.925 46.960 -0.752 1.00 31.76 14 LYS B C 1
ATOM 2288 O O . LYS B 1 17 ? 6.753 47.187 -1.041 1.00 34.65 14 LYS B O 1
ATOM 2294 N N . ASN B 1 18 ? 8.835 47.927 -0.664 1.00 22.75 15 ASN B N 1
ATOM 2295 C CA . ASN B 1 18 ? 8.464 49.317 -0.913 1.00 26.51 15 ASN B CA 1
ATOM 2296 C C . ASN B 1 18 ? 7.921 49.560 -2.323 1.00 29.52 15 ASN B C 1
ATOM 2297 O O . ASN B 1 18 ? 7.053 50.413 -2.519 1.00 31.27 15 ASN B O 1
ATOM 2302 N N . SER B 1 19 ? 8.447 48.823 -3.300 1.00 26.96 16 SER B N 1
ATOM 2303 C CA . SER B 1 19 ? 8.096 49.051 -4.705 1.00 30.28 16 SER B CA 1
ATOM 2304 C C . SER B 1 19 ? 6.621 48.775 -4.994 1.00 31.88 16 SER B C 1
ATOM 2305 O O . SER B 1 19 ? 6.062 49.301 -5.954 1.00 36.65 16 SER B O 1
ATOM 2308 N N . LEU B 1 20 ? 5.993 47.959 -4.156 1.00 34.44 17 LEU B N 1
ATOM 2309 C CA . LEU B 1 20 ? 4.589 47.618 -4.356 1.00 38.39 17 LEU B CA 1
ATOM 2310 C C . LEU B 1 20 ? 3.674 48.835 -4.209 1.00 44.34 17 LEU B C 1
ATOM 2311 O O . LEU B 1 20 ? 2.496 48.775 -4.562 1.00 45.84 17 LEU B O 1
ATOM 2316 N N . ASP B 1 21 ? 4.218 49.937 -3.695 1.00 43.30 18 ASP B N 1
ATOM 2317 C CA . ASP B 1 21 ? 3.459 51.179 -3.601 1.00 44.20 18 ASP B CA 1
ATOM 2318 C C . ASP B 1 21 ? 3.177 51.743 -4.981 1.00 44.02 18 ASP B C 1
ATOM 2319 O O . ASP B 1 21 ? 2.260 52.538 -5.165 1.00 48.42 18 ASP B O 1
ATOM 2324 N N . ASP B 1 22 ? 3.982 51.330 -5.950 1.00 39.94 19 ASP B N 1
ATOM 2325 C CA . ASP B 1 22 ? 3.808 51.759 -7.323 1.00 43.91 19 ASP B CA 1
ATOM 2326 C C . ASP B 1 22 ? 2.871 50.782 -8.027 1.00 45.62 19 ASP B C 1
ATOM 2327 O O . ASP B 1 22 ? 3.149 49.585 -8.095 1.00 46.76 19 ASP B O 1
ATOM 2332 N N . ASP B 1 23 ? 1.756 51.300 -8.534 1.00 49.58 20 ASP B N 1
ATOM 2333 C CA . ASP B 1 23 ? 0.708 50.469 -9.130 1.00 50.48 20 ASP B CA 1
ATOM 2334 C C . ASP B 1 23 ? 1.178 49.678 -10.347 1.00 45.62 20 ASP B C 1
ATOM 2335 O O . ASP B 1 23 ? 0.764 48.540 -10.546 1.00 51.09 20 ASP B O 1
ATOM 2340 N N . ASN B 1 24 ? 2.032 50.285 -11.162 1.00 42.05 21 ASN B N 1
ATOM 2341 C CA . ASN B 1 24 ? 2.640 49.581 -12.286 1.00 45.47 21 ASN B CA 1
ATOM 2342 C C . ASN B 1 24 ? 3.408 48.353 -11.813 1.00 44.49 21 ASN B C 1
ATOM 2343 O O . ASN B 1 24 ? 3.204 47.246 -12.310 1.00 42.05 21 ASN B O 1
ATOM 2348 N N . VAL B 1 25 ? 4.295 48.561 -10.845 1.00 40.50 22 VAL B N 1
ATOM 2349 C CA . VAL B 1 25 ? 5.081 47.471 -10.294 1.00 36.81 22 VAL B CA 1
ATOM 2350 C C . VAL B 1 25 ? 4.167 46.407 -9.700 1.00 35.95 22 VAL B C 1
ATOM 2351 O O . VAL B 1 25 ? 4.310 45.224 -9.993 1.00 32.37 22 VAL B O 1
ATOM 2355 N N . ARG B 1 26 ? 3.226 46.829 -8.864 1.00 35.79 23 ARG B N 1
ATOM 2356 C CA . ARG B 1 26 ? 2.333 45.879 -8.213 1.00 38.78 23 ARG B CA 1
ATOM 2357 C C . ARG B 1 26 ? 1.582 45.034 -9.233 1.00 39.40 23 ARG B C 1
ATOM 2358 O O . ARG B 1 26 ? 1.494 43.814 -9.095 1.00 39.96 23 ARG B O 1
ATOM 2366 N N . LYS B 1 27 ? 1.047 45.689 -10.259 1.00 42.33 24 LYS B N 1
ATOM 2367 C CA . LYS B 1 27 ? 0.344 44.988 -11.330 1.00 48.33 24 LYS B CA 1
ATOM 2368 C C . LYS B 1 27 ? 1.190 43.859 -11.900 1.00 50.19 24 LYS B C 1
ATOM 2369 O O . LYS B 1 27 ? 0.737 42.718 -11.981 1.00 49.26 24 LYS B O 1
ATOM 2375 N N . GLU B 1 28 ? 2.421 44.181 -12.296 1.00 47.82 25 GLU B N 1
ATOM 2376 C CA . GLU B 1 28 ? 3.312 43.192 -12.898 1.00 42.32 25 GLU B CA 1
ATOM 2377 C C . GLU B 1 28 ? 3.634 42.080 -11.910 1.00 38.89 25 GLU B C 1
ATOM 2378 O O . GLU B 1 28 ? 3.672 40.903 -12.271 1.00 40.34 25 GLU B O 1
ATOM 2384 N N . ILE B 1 29 ? 3.874 42.464 -10.661 1.00 37.17 26 ILE B N 1
ATOM 2385 C CA . ILE B 1 29 ? 4.171 41.510 -9.602 1.00 34.66 26 ILE B CA 1
ATOM 2386 C C . ILE B 1 29 ? 3.000 40.551 -9.394 1.00 36.79 26 ILE B C 1
ATOM 2387 O O . ILE B 1 29 ? 3.190 39.346 -9.207 1.00 36.02 26 ILE B O 1
ATOM 2392 N N . GLU B 1 30 ? 1.789 41.085 -9.459 1.00 41.73 27 GLU B N 1
ATOM 2393 C CA . GLU B 1 30 ? 0.592 40.259 -9.355 1.00 47.65 27 GLU B CA 1
ATOM 2394 C C . GLU B 1 30 ? 0.449 39.344 -10.567 1.00 43.85 27 GLU B C 1
ATOM 2395 O O . GLU B 1 30 ? 0.083 38.177 -10.435 1.00 43.82 27 GLU B O 1
ATOM 2401 N N . ARG B 1 31 ? 0.752 39.864 -11.750 1.00 42.17 28 ARG B N 1
ATOM 2402 C CA . ARG B 1 31 ? 0.687 39.034 -12.945 1.00 42.77 28 ARG B CA 1
ATOM 2403 C C . ARG B 1 31 ? 1.584 37.818 -12.792 1.00 43.30 28 ARG B C 1
ATOM 2404 O O . ARG B 1 31 ? 1.291 36.751 -13.325 1.00 40.83 28 ARG B O 1
ATOM 2412 N N . LEU B 1 32 ? 2.676 37.982 -12.053 1.00 39.28 29 LEU B N 1
ATOM 2413 C CA . LEU B 1 32 ? 3.650 36.914 -11.895 1.00 42.41 29 LEU B CA 1
ATOM 2414 C C . LEU B 1 32 ? 3.431 36.118 -10.617 1.00 41.65 29 LEU B C 1
ATOM 2415 O O . LEU B 1 32 ? 4.145 35.149 -10.359 1.00 47.68 29 LEU B O 1
ATOM 2420 N N . GLY B 1 33 ? 2.452 36.532 -9.818 1.00 38.65 30 GLY B N 1
ATOM 2421 C CA . GLY B 1 33 ? 2.162 35.862 -8.561 1.00 36.33 30 GLY B CA 1
ATOM 2422 C C . GLY B 1 33 ? 3.289 35.973 -7.550 1.00 40.46 30 GLY B C 1
ATOM 2423 O O . GLY B 1 33 ? 3.611 34.999 -6.860 1.00 38.13 30 GLY B O 1
ATOM 2424 N N . LEU B 1 34 ? 3.881 37.163 -7.459 1.00 40.06 31 LEU B N 1
ATOM 2425 C CA . LEU B 1 34 ? 5.016 37.415 -6.566 1.00 40.51 31 LEU B CA 1
ATOM 2426 C C . LEU B 1 34 ? 4.714 38.435 -5.462 1.00 40.86 31 LEU B C 1
ATOM 2427 O O . LEU B 1 34 ? 5.610 39.149 -5.012 1.00 40.28 31 LEU B O 1
ATOM 2432 N N . LYS B 1 35 ? 3.463 38.484 -5.014 1.00 44.10 32 LYS B N 1
ATOM 2433 C CA . LYS B 1 35 ? 3.016 39.468 -4.026 1.00 45.23 32 LYS B CA 1
ATOM 2434 C C . LYS B 1 35 ? 3.928 39.640 -2.806 1.00 46.30 32 LYS B C 1
ATOM 2435 O O . LYS B 1 35 ? 4.088 40.751 -2.297 1.00 47.98 32 LYS B O 1
ATOM 2441 N N . ASP B 1 36 ? 4.509 38.553 -2.315 1.00 43.78 33 ASP B N 1
ATOM 2442 C CA . ASP B 1 36 ? 5.412 38.681 -1.174 1.00 46.59 33 ASP B CA 1
ATOM 2443 C C . ASP B 1 36 ? 6.837 38.293 -1.541 1.00 39.88 33 ASP B C 1
ATOM 2444 O O . ASP B 1 36 ? 7.520 37.585 -0.794 1.00 36.43 33 ASP B O 1
ATOM 2449 N N . TRP B 1 37 ? 7.283 38.777 -2.696 1.00 37.17 34 TRP B N 1
ATOM 2450 C CA . TRP B 1 37 ? 8.623 38.479 -3.166 1.00 33.94 34 TRP B CA 1
ATOM 2451 C C . TRP B 1 37 ? 9.689 38.981 -2.193 1.00 30.18 34 TRP B C 1
ATOM 2452 O O . TRP B 1 37 ? 10.817 38.496 -2.205 1.00 32.69 34 TRP B O 1
ATOM 2463 N N . ASP B 1 38 ? 9.327 39.933 -1.339 1.00 24.75 35 ASP B N 1
ATOM 2464 C CA . ASP B 1 38 ? 10.273 40.440 -0.351 1.00 26.26 35 ASP B CA 1
ATOM 2465 C C . ASP B 1 38 ? 10.556 39.421 0.754 1.00 28.92 35 ASP B C 1
ATOM 2466 O O . ASP B 1 38 ? 11.554 39.538 1.469 1.00 30.86 35 ASP B O 1
ATOM 2471 N N . ARG B 1 39 ? 9.688 38.422 0.884 1.00 30.22 36 ARG B N 1
ATOM 2472 C CA . ARG B 1 39 ? 9.785 37.444 1.977 1.00 32.82 36 ARG B CA 1
ATOM 2473 C C . ARG B 1 39 ? 10.118 36.025 1.531 1.00 34.41 36 ARG B C 1
ATOM 2474 O O . ARG B 1 39 ? 10.168 35.111 2.358 1.00 37.13 36 ARG B O 1
ATOM 2479 N N . LEU B 1 40 ? 10.314 35.821 0.234 1.00 28.83 37 LEU B N 1
ATOM 2480 C CA . LEU B 1 40 ? 10.552 34.474 -0.282 1.00 29.45 37 LEU B CA 1
ATOM 2481 C C . LEU B 1 40 ? 11.783 33.857 0.365 1.00 35.21 37 LEU B C 1
ATOM 2482 O O . LEU B 1 40 ? 12.819 34.509 0.472 1.00 29.26 37 LEU B O 1
ATOM 2487 N N . LYS B 1 41 ? 11.665 32.599 0.791 1.00 31.94 38 LYS B N 1
ATOM 2488 C CA . LYS B 1 41 ? 12.799 31.886 1.366 1.00 33.02 38 LYS B CA 1
ATOM 2489 C C . LYS B 1 41 ? 13.662 31.300 0.256 1.00 30.32 38 LYS B C 1
ATOM 2490 O O . LYS B 1 41 ? 13.236 31.214 -0.892 1.00 27.58 38 LYS B O 1
ATOM 2492 N N . PHE B 1 42 ? 14.876 30.891 0.607 1.00 29.82 39 PHE B N 1
ATOM 2493 C CA . PHE B 1 42 ? 15.841 30.414 -0.372 1.00 27.18 39 PHE B CA 1
ATOM 2494 C C . PHE B 1 42 ? 15.325 29.236 -1.202 1.00 36.62 39 PHE B C 1
ATOM 2495 O O . PHE B 1 42 ? 15.707 29.072 -2.363 1.00 36.69 39 PHE B O 1
ATOM 2503 N N . ASP B 1 43 ? 14.470 28.411 -0.606 1.00 34.72 40 ASP B N 1
ATOM 2504 C CA . ASP B 1 43 ? 14.013 27.190 -1.271 1.00 42.27 40 ASP B CA 1
ATOM 2505 C C . ASP B 1 43 ? 12.642 27.321 -1.932 1.00 45.45 40 ASP B C 1
ATOM 2506 O O . ASP B 1 43 ? 12.125 26.352 -2.492 1.00 49.68 40 ASP B O 1
ATOM 2511 N N . ASP B 1 44 ? 12.048 28.507 -1.862 1.00 42.93 41 ASP B N 1
ATOM 2512 C CA . ASP B 1 44 ? 10.742 28.729 -2.481 1.00 43.63 41 ASP B CA 1
ATOM 2513 C C . ASP B 1 44 ? 10.858 28.699 -4.005 1.00 41.41 41 ASP B C 1
ATOM 2514 O O . ASP B 1 44 ? 11.679 29.410 -4.592 1.00 37.24 41 ASP B O 1
ATOM 2519 N N . ASP B 1 45 ? 10.041 27.866 -4.644 1.00 38.48 42 ASP B N 1
ATOM 2520 C CA . ASP B 1 45 ? 10.095 27.724 -6.098 1.00 42.88 42 ASP B CA 1
ATOM 2521 C C . ASP B 1 45 ? 9.753 29.024 -6.835 1.00 40.30 42 ASP B C 1
ATOM 2522 O O . ASP B 1 45 ? 10.097 29.190 -8.007 1.00 41.02 42 ASP B O 1
ATOM 2527 N N . ARG B 1 46 ? 9.077 29.940 -6.151 1.00 39.23 43 ARG B N 1
ATOM 2528 C CA . ARG B 1 46 ? 8.770 31.241 -6.735 1.00 43.17 43 ARG B CA 1
ATOM 2529 C C . ARG B 1 46 ? 10.006 32.130 -6.912 1.00 40.58 43 ARG B C 1
ATOM 2530 O O . ARG B 1 46 ? 9.925 33.191 -7.529 1.00 40.89 43 ARG B O 1
ATOM 2538 N N . GLN B 1 47 ? 11.143 31.701 -6.372 1.00 34.54 44 GLN B N 1
ATOM 2539 C CA . GLN B 1 47 ? 12.404 32.395 -6.620 1.00 35.00 44 GLN B CA 1
ATOM 2540 C C . GLN B 1 47 ? 12.765 32.283 -8.099 1.00 37.54 44 GLN B C 1
ATOM 2541 O O . GLN B 1 47 ? 13.344 33.202 -8.685 1.00 32.83 44 GLN B O 1
ATOM 2547 N N . ASN B 1 48 ? 12.398 31.152 -8.698 1.00 39.05 45 ASN B N 1
ATOM 2548 C CA . ASN B 1 48 ? 12.706 30.878 -10.096 1.00 39.71 45 ASN B CA 1
ATOM 2549 C C . ASN B 1 48 ? 11.976 31.831 -11.039 1.00 39.63 45 ASN B C 1
ATOM 2550 O O . ASN B 1 48 ? 12.473 32.159 -12.120 1.00 37.61 45 ASN B O 1
ATOM 2552 N N . ARG B 1 49 ? 10.797 32.277 -10.619 1.00 39.30 46 ARG B N 1
ATOM 2553 C CA . ARG B 1 49 ? 10.058 33.286 -11.360 1.00 42.45 46 ARG B CA 1
ATOM 2554 C C . ARG B 1 49 ? 10.861 34.580 -11.420 1.00 42.16 46 ARG B C 1
ATOM 2555 O O . ARG B 1 49 ? 11.018 35.172 -12.485 1.00 47.02 46 ARG B O 1
ATOM 2563 N N . ILE B 1 50 ? 11.361 35.024 -10.270 1.00 35.90 47 ILE B N 1
ATOM 2564 C CA . ILE B 1 50 ? 12.215 36.201 -10.248 1.00 30.97 47 ILE B CA 1
ATOM 2565 C C . ILE B 1 50 ? 13.364 35.977 -11.221 1.00 30.93 47 ILE B C 1
ATOM 2566 O O . ILE B 1 50 ? 13.641 36.819 -12.074 1.00 31.05 47 ILE B O 1
ATOM 2571 N N . LYS B 1 51 ? 14.006 34.814 -11.111 1.00 30.97 48 LYS B N 1
ATOM 2572 C CA . LYS B 1 51 ? 15.194 34.513 -11.904 1.00 37.66 48 LYS B CA 1
ATOM 2573 C C . LYS B 1 51 ? 14.919 34.567 -13.408 1.00 40.08 48 LYS B C 1
ATOM 2574 O O . LYS B 1 51 ? 15.696 35.142 -14.175 1.00 39.17 48 LYS B O 1
ATOM 2580 N N . GLU B 1 52 ? 13.804 33.981 -13.829 1.00 42.55 49 GLU B N 1
ATOM 2581 C CA . GLU B 1 52 ? 13.473 33.946 -15.253 1.00 48.07 49 GLU B CA 1
ATOM 2582 C C . GLU B 1 52 ? 13.096 35.320 -15.807 1.00 42.09 49 GLU B C 1
ATOM 2583 O O . GLU B 1 52 ? 13.194 35.562 -17.006 1.00 38.73 49 GLU B O 1
ATOM 2589 N N . ASN B 1 53 ? 12.676 36.219 -14.924 1.00 41.76 50 ASN B N 1
ATOM 2590 C CA . ASN B 1 53 ? 12.294 37.566 -15.340 1.00 40.10 50 ASN B CA 1
ATOM 2591 C C . ASN B 1 53 ? 13.224 38.643 -14.776 1.00 38.15 50 ASN B C 1
ATOM 2592 O O . ASN B 1 53 ? 12.854 39.812 -14.674 1.00 35.80 50 ASN B O 1
ATOM 2597 N N . PHE B 1 54 ? 14.439 38.233 -14.428 1.00 38.99 51 PHE B N 1
ATOM 2598 C CA . PHE B 1 54 ? 15.390 39.102 -13.744 1.00 37.52 51 PHE B CA 1
ATOM 2599 C C . PHE B 1 54 ? 15.607 40.446 -14.442 1.00 39.90 51 PHE B C 1
ATOM 2600 O O . PHE B 1 54 ? 15.487 41.497 -13.811 1.00 35.64 51 PHE B O 1
ATOM 2608 N N . ASP B 1 55 ? 15.925 40.420 -15.734 1.00 41.02 52 ASP B N 1
ATOM 2609 C CA . ASP B 1 55 ? 16.246 41.661 -16.447 1.00 43.98 52 ASP B CA 1
ATOM 2610 C C . ASP B 1 55 ? 15.075 42.641 -16.430 1.00 39.79 52 ASP B C 1
ATOM 2611 O O . ASP B 1 55 ? 15.252 43.831 -16.164 1.00 40.58 52 ASP B O 1
ATOM 2616 N N . SER B 1 56 ? 13.880 42.131 -16.707 1.00 37.88 53 SER B N 1
ATOM 2617 C CA . SER B 1 56 ? 12.681 42.956 -16.732 1.00 39.19 53 SER B CA 1
ATOM 2618 C C . SER B 1 56 ? 12.421 43.577 -15.362 1.00 39.36 53 SER B C 1
ATOM 2619 O O . SER B 1 56 ? 12.122 44.768 -15.257 1.00 37.83 53 SER B O 1
ATOM 2622 N N . LEU B 1 57 ? 12.531 42.758 -14.318 1.00 34.69 54 LEU B N 1
ATOM 2623 C CA . LEU B 1 57 ? 12.275 43.207 -12.953 1.00 34.75 54 LEU B CA 1
ATOM 2624 C C . LEU B 1 57 ? 13.295 44.246 -12.506 1.00 31.84 54 LEU B C 1
ATOM 2625 O O . LEU B 1 57 ? 12.943 45.219 -11.850 1.00 28.61 54 LEU B O 1
ATOM 2630 N N . ARG B 1 58 ? 14.559 44.019 -12.849 1.00 32.44 55 ARG B N 1
ATOM 2631 C CA . ARG B 1 58 ? 15.620 44.958 -12.525 1.00 31.56 55 ARG B CA 1
ATOM 2632 C C . ARG B 1 58 ? 15.328 46.348 -13.100 1.00 30.58 55 ARG B C 1
ATOM 2633 O O . ARG B 1 58 ? 15.335 47.338 -12.377 1.00 28.86 55 ARG B O 1
ATOM 2641 N N . LYS B 1 59 ? 15.066 46.416 -14.404 1.00 32.31 56 LYS B N 1
ATOM 2642 C CA . LYS B 1 59 ? 14.798 47.698 -15.059 1.00 36.69 56 LYS B CA 1
ATOM 2643 C C . LYS B 1 59 ? 13.597 48.392 -14.426 1.00 32.35 56 LYS B C 1
ATOM 2644 O O . LYS B 1 59 ? 13.566 49.612 -14.288 1.00 29.75 56 LYS B O 1
ATOM 2654 N N . LEU B 1 61 ? 12.491 48.036 -11.274 1.00 27.90 58 LEU B N 1
ATOM 2655 C CA . LEU B 1 61 ? 12.883 48.532 -9.963 1.00 25.03 58 LEU B CA 1
ATOM 2656 C C . LEU B 1 61 ? 13.751 49.786 -10.079 1.00 23.71 58 LEU B C 1
ATOM 2657 O O . LEU B 1 61 ? 13.679 50.679 -9.239 1.00 25.25 58 LEU B O 1
ATOM 2662 N N . LEU B 1 62 ? 14.570 49.854 -11.122 1.00 26.79 59 LEU B N 1
ATOM 2663 C CA . LEU B 1 62 ? 15.397 51.039 -11.323 1.00 25.35 59 LEU B CA 1
ATOM 2664 C C . LEU B 1 62 ? 14.513 52.249 -11.599 1.00 30.32 59 LEU B C 1
ATOM 2665 O O . LEU B 1 62 ? 14.766 53.337 -11.084 1.00 33.14 59 LEU B O 1
ATOM 2670 N N . LYS B 1 63 ? 13.469 52.056 -12.400 1.00 29.07 60 LYS B N 1
ATOM 2671 C CA . LYS B 1 63 ? 12.510 53.127 -12.630 1.00 33.90 60 LYS B CA 1
ATOM 2672 C C . LYS B 1 63 ? 11.866 53.556 -11.316 1.00 31.41 60 LYS B C 1
ATOM 2673 O O . LYS B 1 63 ? 11.726 54.751 -11.050 1.00 31.81 60 LYS B O 1
ATOM 2679 N N . PHE B 1 64 ? 11.488 52.585 -10.490 1.00 26.28 61 PHE B N 1
ATOM 2680 C CA . PHE B 1 64 ? 10.884 52.903 -9.200 1.00 32.33 61 PHE B CA 1
ATOM 2681 C C . PHE B 1 64 ? 11.803 53.777 -8.344 1.00 31.93 61 PHE B C 1
ATOM 2682 O O . PHE B 1 64 ? 11.394 54.830 -7.868 1.00 30.85 61 PHE B O 1
ATOM 2690 N N . ILE B 1 65 ? 13.045 53.342 -8.155 1.00 29.93 62 ILE B N 1
ATOM 2691 C CA . ILE B 1 65 ? 13.999 54.125 -7.373 1.00 30.71 62 ILE B CA 1
ATOM 2692 C C . ILE B 1 65 ? 14.209 55.536 -7.933 1.00 35.20 62 ILE B C 1
ATOM 2693 O O . ILE B 1 65 ? 14.158 56.520 -7.189 1.00 33.62 62 ILE B O 1
ATOM 2698 N N . ARG B 1 66 ? 14.460 55.625 -9.239 1.00 32.22 63 ARG B N 1
ATOM 2699 C CA . ARG B 1 66 ? 14.698 56.913 -9.885 1.00 37.93 63 ARG B CA 1
ATOM 2700 C C . ARG B 1 66 ? 13.627 57.919 -9.501 1.00 44.73 63 ARG B C 1
ATOM 2701 O O . ARG B 1 66 ? 13.923 59.080 -9.226 1.00 47.82 63 ARG B O 1
ATOM 2709 N N . SER B 1 67 ? 12.384 57.457 -9.461 1.00 47.12 64 SER B N 1
ATOM 2710 C CA . SER B 1 67 ? 11.258 58.324 -9.153 1.00 49.88 64 SER B CA 1
ATOM 2711 C C . SER B 1 67 ? 11.057 58.540 -7.652 1.00 52.29 64 SER B C 1
ATOM 2712 O O . SER B 1 67 ? 10.555 59.582 -7.233 1.00 57.38 64 SER B O 1
ATOM 2715 N N . LYS B 1 68 ? 11.448 57.560 -6.844 1.00 43.81 65 LYS B N 1
ATOM 2716 C CA . LYS B 1 68 ? 11.160 57.612 -5.413 1.00 41.31 65 LYS B CA 1
ATOM 2717 C C . LYS B 1 68 ? 12.249 58.301 -4.602 1.00 38.03 65 LYS B C 1
ATOM 2718 O O . LYS B 1 68 ? 11.953 59.034 -3.660 1.00 42.97 65 LYS B O 1
ATOM 2724 N N . GLY B 1 69 ? 13.505 58.054 -4.960 1.00 34.43 66 GLY B N 1
ATOM 2725 C CA . GLY B 1 69 ? 14.628 58.605 -4.226 1.00 35.75 66 GLY B CA 1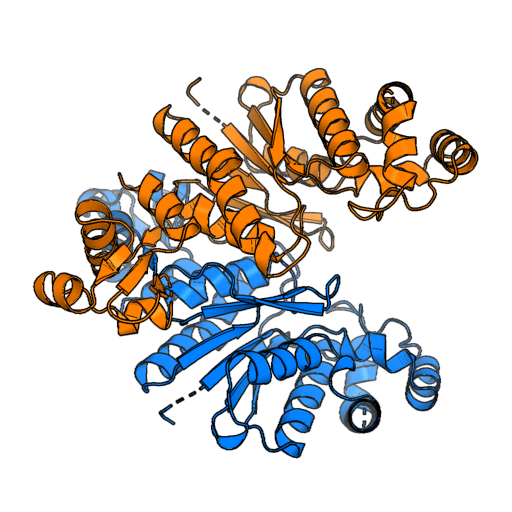
ATOM 2726 C C . GLY B 1 69 ? 15.167 57.669 -3.155 1.00 38.73 66 GLY B C 1
ATOM 2727 O O . GLY B 1 69 ? 14.913 56.458 -3.179 1.00 32.24 66 GLY B O 1
ATOM 2728 N N . ARG B 1 70 ? 15.906 58.237 -2.205 1.00 32.96 67 ARG B N 1
ATOM 2729 C CA . ARG B 1 70 ? 16.564 57.449 -1.163 1.00 33.72 67 ARG B CA 1
ATOM 2730 C C . ARG B 1 70 ? 15.584 56.622 -0.326 1.00 31.11 67 ARG B C 1
ATOM 2731 O O . ARG B 1 70 ? 15.928 55.549 0.172 1.00 24.31 67 ARG B O 1
ATOM 2739 N N . ARG B 1 71 ? 14.360 57.109 -0.168 1.00 29.97 68 ARG B N 1
ATOM 2740 C CA . ARG B 1 71 ? 13.400 56.401 0.677 1.00 33.75 68 ARG B CA 1
ATOM 2741 C C . ARG B 1 71 ? 12.940 55.094 0.027 1.00 32.88 68 ARG B C 1
ATOM 2742 O O . ARG B 1 71 ? 12.206 54.318 0.636 1.00 33.14 68 ARG B O 1
ATOM 2750 N N . ALA B 1 72 ? 13.388 54.853 -1.203 1.00 30.69 69 ALA B N 1
ATOM 2751 C CA . ALA B 1 72 ? 13.053 53.623 -1.925 1.00 29.42 69 ALA B CA 1
ATOM 2752 C C . ALA B 1 72 ? 13.447 52.364 -1.162 1.00 25.99 69 ALA B C 1
ATOM 2753 O O . ALA B 1 72 ? 12.791 51.330 -1.280 1.00 26.01 69 ALA B O 1
ATOM 2755 N N . SER B 1 73 ? 14.528 52.439 -0.391 1.00 20.82 70 SER B N 1
ATOM 2756 C CA . SER B 1 73 ? 14.961 51.280 0.386 1.00 19.63 70 SER B CA 1
ATOM 2757 C C . SER B 1 73 ? 15.777 51.665 1.614 1.00 17.61 70 SER B C 1
ATOM 2758 O O . SER B 1 73 ? 16.367 52.759 1.668 1.00 20.84 70 SER B O 1
ATOM 2761 N N . ALA B 1 74 ? 15.815 50.758 2.591 1.00 18.15 71 ALA B N 1
ATOM 2762 C CA . ALA B 1 74 ? 16.533 51.003 3.839 1.00 21.37 71 ALA B CA 1
ATOM 2763 C C . ALA B 1 74 ? 18.021 51.204 3.568 1.00 22.64 71 ALA B C 1
ATOM 2764 O O . ALA B 1 74 ? 18.671 52.021 4.231 1.00 19.02 71 ALA B O 1
ATOM 2766 N N . GLU B 1 75 ? 18.555 50.465 2.595 1.00 18.94 72 GLU B N 1
ATOM 2767 C CA . GLU B 1 75 ? 19.951 50.643 2.189 1.00 16.92 72 GLU B CA 1
ATOM 2768 C C . GLU B 1 75 ? 20.216 52.059 1.695 1.00 15.02 72 GLU B C 1
ATOM 2769 O O . GLU B 1 75 ? 21.143 52.724 2.157 1.00 16.56 72 GLU B O 1
ATOM 2775 N N . LEU B 1 76 ? 19.428 52.502 0.719 1.00 15.29 73 LEU B N 1
ATOM 2776 C CA . LEU B 1 76 ? 19.649 53.803 0.108 1.00 18.82 73 LEU B CA 1
ATOM 2777 C C . LEU B 1 76 ? 19.443 54.916 1.122 1.00 18.60 73 LEU B C 1
ATOM 2778 O O . LEU B 1 76 ? 20.225 55.858 1.178 1.00 17.57 73 LEU B O 1
ATOM 2783 N N . ASP B 1 77 ? 18.376 54.809 1.905 1.00 19.14 74 ASP B N 1
ATOM 2784 C CA . ASP B 1 77 ? 18.063 55.846 2.883 1.00 24.10 74 ASP B CA 1
ATOM 2785 C C . ASP B 1 77 ? 19.208 56.003 3.884 1.00 18.70 74 ASP B C 1
ATOM 2786 O O . ASP B 1 77 ? 19.681 57.115 4.112 1.00 16.77 74 ASP B O 1
ATOM 2791 N N . SER B 1 78 ? 19.659 54.889 4.458 1.00 17.99 75 SER B N 1
ATOM 2792 C CA . SER B 1 78 ? 20.752 54.920 5.434 1.00 16.55 75 SER B CA 1
ATOM 2793 C C . SER B 1 78 ? 22.084 55.355 4.815 1.00 15.60 75 SER B C 1
ATOM 2794 O O . SER B 1 78 ? 22.846 56.102 5.432 1.00 15.33 75 SER B O 1
ATOM 2797 N N . LEU B 1 79 ? 22.371 54.896 3.597 1.00 13.40 76 LEU B N 1
ATOM 2798 C CA . LEU B 1 79 ? 23.586 55.323 2.905 1.00 15.87 76 LEU B CA 1
ATOM 2799 C C . LEU B 1 79 ? 23.622 56.835 2.642 1.00 13.68 76 LEU B C 1
ATOM 2800 O O . LEU B 1 79 ? 24.535 57.537 3.080 1.00 14.91 76 LEU B O 1
ATOM 2805 N N . PHE B 1 80 ? 22.636 57.347 1.915 1.00 15.04 77 PHE B N 1
ATOM 2806 C CA . PHE B 1 80 ? 22.657 58.770 1.575 1.00 14.13 77 PHE B CA 1
ATOM 2807 C C . PHE B 1 80 ? 22.620 59.667 2.809 1.00 18.39 77 PHE B C 1
ATOM 2808 O O . PHE B 1 80 ? 23.298 60.699 2.861 1.00 15.55 77 PHE B O 1
ATOM 2816 N N . SER B 1 81 ? 21.850 59.269 3.816 1.00 18.56 78 SER B N 1
ATOM 2817 C CA . SER B 1 81 ? 21.771 60.076 5.035 1.00 19.79 78 SER B CA 1
ATOM 2818 C C . SER B 1 81 ? 23.141 60.148 5.698 1.00 17.96 78 SER B C 1
ATOM 2819 O O . SER B 1 81 ? 23.532 61.167 6.265 1.00 15.23 78 SER B O 1
ATOM 2822 N N . THR B 1 82 ? 23.888 59.061 5.612 1.00 13.57 79 THR B N 1
ATOM 2823 C CA . THR B 1 82 ? 25.185 59.004 6.279 1.00 12.68 79 THR B CA 1
ATOM 2824 C C . THR B 1 82 ? 26.275 59.736 5.493 1.00 13.89 79 THR B C 1
ATOM 2825 O O . THR B 1 82 ? 27.175 60.346 6.084 1.00 17.19 79 THR B O 1
ATOM 2829 N N . PHE B 1 83 ? 26.195 59.688 4.164 1.00 14.54 80 PHE B N 1
ATOM 2830 C CA . PHE B 1 83 ? 27.115 60.468 3.339 1.00 14.56 80 PHE B CA 1
ATOM 2831 C C . PHE B 1 83 ? 27.007 61.952 3.716 1.00 15.90 80 PHE B C 1
ATOM 2832 O O . PHE B 1 83 ? 28.012 62.661 3.835 1.00 16.60 80 PHE B O 1
ATOM 2840 N N . GLU B 1 84 ? 25.778 62.421 3.883 1.00 13.21 81 GLU B N 1
ATOM 2841 C CA . GLU B 1 84 ? 25.535 63.815 4.240 1.00 18.87 81 GLU B CA 1
ATOM 2842 C C . GLU B 1 84 ? 26.042 64.139 5.647 1.00 20.51 81 GLU B C 1
ATOM 2843 O O . GLU B 1 84 ? 26.664 65.184 5.871 1.00 15.62 81 GLU B O 1
ATOM 2849 N N . LYS B 1 85 ? 25.784 63.237 6.591 1.00 19.24 82 LYS B N 1
ATOM 2850 C CA . LYS B 1 85 ? 26.203 63.429 7.978 1.00 18.28 82 LYS B CA 1
ATOM 2851 C C . LYS B 1 85 ? 27.723 63.497 8.129 1.00 17.73 82 LYS B C 1
ATOM 2852 O O . LYS B 1 85 ? 28.255 64.374 8.810 1.00 17.16 82 LYS B O 1
ATOM 2858 N N . LEU B 1 86 ? 28.423 62.577 7.475 1.00 14.77 83 LEU B N 1
ATOM 2859 C CA . LEU B 1 86 ? 29.874 62.469 7.609 1.00 15.84 83 LEU B CA 1
ATOM 2860 C C . LEU B 1 86 ? 30.596 63.294 6.552 1.00 19.00 83 LEU B C 1
ATOM 2861 O O . LEU B 1 86 ? 31.825 63.346 6.518 1.00 19.14 83 LEU B O 1
ATOM 2866 N N . LYS B 1 87 ? 29.809 63.931 5.693 1.00 15.98 84 LYS B N 1
ATOM 2867 C CA . LYS B 1 87 ? 30.321 64.750 4.602 1.00 17.34 84 LYS B CA 1
ATOM 2868 C C . LYS B 1 87 ? 31.216 63.941 3.671 1.00 20.26 84 LYS B C 1
ATOM 2869 O O . LYS B 1 87 ? 32.360 64.307 3.413 1.00 19.08 84 LYS B O 1
ATOM 2875 N N . HIS B 1 88 ? 30.683 62.825 3.182 1.00 14.68 85 HIS B N 1
ATOM 2876 C CA . HIS B 1 88 ? 31.366 62.031 2.170 1.00 17.77 85 HIS B CA 1
ATOM 2877 C C . HIS B 1 88 ? 30.878 62.442 0.792 1.00 19.15 85 HIS B C 1
ATOM 2878 O O . HIS B 1 88 ? 29.676 62.432 0.521 1.00 19.48 85 HIS B O 1
ATOM 2885 N N . ASN B 1 89 ? 31.808 62.821 -0.076 1.00 18.28 86 ASN B N 1
ATOM 2886 C CA . ASN B 1 89 ? 31.442 63.239 -1.423 1.00 19.91 86 ASN B CA 1
ATOM 2887 C C . ASN B 1 89 ? 31.364 62.043 -2.383 1.00 17.32 86 ASN B C 1
ATOM 2888 O O . ASN B 1 89 ? 32.087 61.067 -2.229 1.00 16.57 86 ASN B O 1
ATOM 2893 N N . LYS B 1 90 ? 30.464 62.115 -3.358 1.00 18.13 87 LYS B N 1
ATOM 2894 C CA . LYS B 1 90 ? 30.243 60.992 -4.260 1.00 22.27 87 LYS B CA 1
ATOM 2895 C C . LYS B 1 90 ? 31.539 60.455 -4.849 1.00 19.97 87 LYS B C 1
ATOM 2896 O O . LYS B 1 90 ? 31.743 59.241 -4.913 1.00 18.67 87 LYS B O 1
ATOM 2902 N N . SER B 1 91 ? 32.400 61.360 -5.298 1.00 21.29 88 SER B N 1
ATOM 2903 C CA . SER B 1 91 ? 33.674 60.980 -5.914 1.00 24.69 88 SER B CA 1
ATOM 2904 C C . SER B 1 91 ? 34.619 60.250 -4.946 1.00 24.37 88 SER B C 1
ATOM 2905 O O . SER B 1 91 ? 35.624 59.679 -5.363 1.00 21.48 88 SER B O 1
ATOM 2908 N N . GLU B 1 92 ? 34.292 60.271 -3.657 1.00 18.38 89 GLU B N 1
ATOM 2909 C CA . GLU B 1 92 ? 35.152 59.666 -2.629 1.00 23.08 89 GLU B CA 1
ATOM 2910 C C . GLU B 1 92 ? 34.633 58.309 -2.158 1.00 20.07 89 GLU B C 1
ATOM 2911 O O . GLU B 1 92 ? 35.338 57.579 -1.464 1.00 20.16 89 GLU B O 1
ATOM 2917 N N . ILE B 1 93 ? 33.391 57.995 -2.506 1.00 12.64 90 ILE B N 1
ATOM 2918 C CA . ILE B 1 93 ? 32.708 56.866 -1.899 1.00 13.37 90 ILE B CA 1
ATOM 2919 C C . ILE B 1 93 ? 32.858 55.561 -2.695 1.00 19.50 90 ILE B C 1
ATOM 2920 O O . ILE B 1 93 ? 32.915 55.565 -3.923 1.00 18.62 90 ILE B O 1
ATOM 2925 N N . TYR B 1 94 ? 32.943 54.443 -1.979 1.00 13.80 91 TYR B N 1
ATOM 2926 C CA . TYR B 1 94 ? 32.844 53.128 -2.595 1.00 14.67 91 TYR B CA 1
ATOM 2927 C C . TYR B 1 94 ? 31.867 52.330 -1.763 1.00 13.89 91 TYR B C 1
ATOM 2928 O O . TYR B 1 94 ? 32.107 52.121 -0.574 1.00 16.19 91 TYR B O 1
ATOM 2937 N N . VAL B 1 95 ? 30.759 51.903 -2.371 1.00 15.66 92 VAL B N 1
ATOM 2938 C CA . VAL B 1 95 ? 29.754 51.129 -1.640 1.00 11.40 92 VAL B CA 1
ATOM 2939 C C . VAL B 1 95 ? 29.907 49.644 -1.925 1.00 15.07 92 VAL B C 1
ATOM 2940 O O . VAL B 1 95 ? 29.716 49.173 -3.055 1.00 15.65 92 VAL B O 1
ATOM 2944 N N . PHE B 1 96 ? 30.249 48.918 -0.873 1.00 14.19 93 PHE B N 1
ATOM 2945 C CA . PHE B 1 96 ? 30.475 47.489 -0.954 1.00 12.92 93 PHE B CA 1
ATOM 2946 C C . PHE B 1 96 ? 29.249 46.780 -0.421 1.00 16.34 93 PHE B C 1
ATOM 2947 O O . PHE B 1 96 ? 29.005 46.792 0.793 1.00 13.95 93 PHE B O 1
ATOM 2955 N N . LEU B 1 97 ? 28.467 46.186 -1.319 1.00 12.74 94 LEU B N 1
ATOM 2956 C CA . LEU B 1 97 ? 27.241 45.509 -0.935 1.00 17.78 94 LEU B CA 1
ATOM 2957 C C . LEU B 1 97 ? 27.442 44.001 -0.980 1.00 17.72 94 LEU B C 1
ATOM 2958 O O . LEU B 1 97 ? 28.209 43.495 -1.801 1.00 17.06 94 LEU B O 1
ATOM 2963 N N . TYR B 1 98 ? 26.751 43.290 -0.096 1.00 15.09 95 TYR B N 1
ATOM 2964 C CA . TYR B 1 98 ? 26.742 41.837 -0.167 1.00 16.25 95 TYR B CA 1
ATOM 2965 C C . TYR B 1 98 ? 25.331 41.300 0.024 1.00 16.75 95 TYR B C 1
ATOM 2966 O O . TYR B 1 98 ? 24.582 41.757 0.894 1.00 18.93 95 TYR B O 1
ATOM 2975 N N . SER B 1 99 ? 24.952 40.352 -0.820 1.00 17.09 96 SER B N 1
ATOM 2976 C CA . SER B 1 99 ? 23.675 39.685 -0.626 1.00 19.52 96 SER B CA 1
ATOM 2977 C C . SER B 1 99 ? 23.834 38.166 -0.686 1.00 18.62 96 SER B C 1
ATOM 2978 O O . SER B 1 99 ? 24.857 37.657 -1.128 1.00 21.86 96 SER B O 1
ATOM 2981 N N . THR B 1 100 ? 22.809 37.446 -0.254 1.00 20.36 97 THR B N 1
ATOM 2982 C CA . THR B 1 100 ? 22.821 36.003 -0.411 1.00 25.56 97 THR B CA 1
ATOM 2983 C C . THR B 1 100 ? 22.635 35.647 -1.871 1.00 26.20 97 THR B C 1
ATOM 2984 O O . THR B 1 100 ? 22.168 36.461 -2.675 1.00 22.21 97 THR B O 1
ATOM 2988 N N . ASN B 1 101 ? 23.016 34.423 -2.213 1.00 26.65 98 ASN B N 1
ATOM 2989 C CA . ASN B 1 101 ? 22.782 33.903 -3.547 1.00 32.26 98 ASN B CA 1
ATOM 2990 C C . ASN B 1 101 ? 21.341 33.431 -3.699 1.00 34.68 98 ASN B C 1
ATOM 2991 O O . ASN B 1 101 ? 21.093 32.250 -3.927 1.00 36.90 98 ASN B O 1
ATOM 2996 N N . THR B 1 102 ? 20.395 34.353 -3.549 1.00 26.87 99 THR B N 1
ATOM 2997 C CA . THR B 1 102 ? 18.987 34.051 -3.771 1.00 26.83 99 THR B CA 1
ATOM 2998 C C . THR B 1 102 ? 18.425 35.092 -4.724 1.00 27.66 99 THR B C 1
ATOM 2999 O O . THR B 1 102 ? 18.872 36.242 -4.733 1.00 23.70 99 THR B O 1
ATOM 3003 N N . SER B 1 103 ? 17.439 34.709 -5.527 1.00 25.41 100 SER B N 1
ATOM 3004 C CA . SER B 1 103 ? 16.972 35.605 -6.586 1.00 26.00 100 SER B CA 1
ATOM 3005 C C . SER B 1 103 ? 16.454 36.936 -6.067 1.00 24.96 100 SER B C 1
ATOM 3006 O O . SER B 1 103 ? 16.782 37.984 -6.625 1.00 26.94 100 SER B O 1
ATOM 3009 N N . ASN B 1 104 ? 15.649 36.908 -5.006 1.00 22.24 101 ASN B N 1
ATOM 3010 C CA . ASN B 1 104 ? 15.061 38.144 -4.505 1.00 24.09 101 ASN B CA 1
ATOM 3011 C C . ASN B 1 104 ? 16.094 39.102 -3.903 1.00 22.83 101 ASN B C 1
ATOM 3012 O O . ASN B 1 104 ? 16.032 40.309 -4.130 1.00 23.60 101 ASN B O 1
ATOM 3017 N N . SER B 1 105 ? 17.056 38.559 -3.166 1.00 19.48 102 SER B N 1
ATOM 3018 C CA . SER B 1 105 ? 18.099 39.377 -2.562 1.00 20.83 102 SER B CA 1
ATOM 3019 C C . SER B 1 105 ? 19.068 39.897 -3.613 1.00 22.62 102 SER B C 1
ATOM 3020 O O . SER B 1 105 ? 19.453 41.065 -3.595 1.00 20.23 102 SER B O 1
ATOM 3023 N N . GLN B 1 106 ? 19.444 39.022 -4.541 1.00 19.48 103 GLN B N 1
ATOM 3024 C CA . GLN B 1 106 ? 20.335 39.389 -5.638 1.00 24.59 103 GLN B CA 1
ATOM 3025 C C . GLN B 1 106 ? 19.749 40.485 -6.530 1.00 21.61 103 GLN B C 1
ATOM 3026 O O . GLN B 1 106 ? 20.463 41.372 -6.993 1.00 21.35 103 GLN B O 1
ATOM 3032 N N . LEU B 1 107 ? 18.446 40.414 -6.775 1.00 18.70 104 LEU B N 1
ATOM 3033 C CA . LEU B 1 107 ? 17.750 41.457 -7.513 1.00 23.21 104 LEU B CA 1
ATOM 3034 C C . LEU B 1 107 ? 17.858 42.808 -6.792 1.00 22.66 104 LEU B C 1
ATOM 3035 O O . LEU B 1 107 ? 18.262 43.803 -7.391 1.00 22.27 104 LEU B O 1
ATOM 3040 N N . ALA B 1 108 ? 17.516 42.836 -5.504 1.00 21.93 105 ALA B N 1
ATOM 3041 C CA . ALA B 1 108 ? 17.643 44.067 -4.715 1.00 20.48 105 ALA B CA 1
ATOM 3042 C C . ALA B 1 108 ? 19.071 44.600 -4.798 1.00 22.75 105 ALA B C 1
ATOM 3043 O O . ALA B 1 108 ? 19.293 45.788 -5.040 1.00 22.41 105 ALA B O 1
ATOM 3045 N N . GLY B 1 109 ? 20.032 43.703 -4.614 1.00 19.61 106 GLY B N 1
ATOM 3046 C CA . GLY B 1 109 ? 21.438 44.064 -4.630 1.00 18.91 106 GLY B CA 1
ATOM 3047 C C . GLY B 1 109 ? 21.910 44.629 -5.952 1.00 24.40 106 GLY B C 1
ATOM 3048 O O . GLY B 1 109 ? 22.621 45.636 -5.982 1.00 21.55 106 GLY B O 1
ATOM 3049 N N . GLU B 1 110 ? 21.535 43.984 -7.054 1.00 18.58 107 GLU B N 1
ATOM 3050 C CA . GLU B 1 110 ? 21.957 44.493 -8.362 1.00 22.21 107 GLU B CA 1
ATOM 3051 C C . GLU B 1 110 ? 21.322 45.842 -8.669 1.00 22.54 107 GLU B C 1
ATOM 3052 O O . GLU B 1 110 ? 21.983 46.732 -9.187 1.00 28.42 107 GLU B O 1
ATOM 3058 N N . VAL B 1 111 ? 20.045 45.992 -8.329 1.00 19.07 108 VAL B N 1
ATOM 3059 C CA . VAL B 1 111 ? 19.352 47.246 -8.545 1.00 22.94 108 VAL B CA 1
ATOM 3060 C C . VAL B 1 111 ? 19.989 48.381 -7.747 1.00 23.52 108 VAL B C 1
ATOM 3061 O O . VAL B 1 111 ? 20.194 49.482 -8.267 1.00 21.11 108 VAL B O 1
ATOM 3065 N N . ILE B 1 112 ? 20.290 48.115 -6.480 1.00 19.48 109 ILE B N 1
ATOM 3066 C CA . ILE B 1 112 ? 20.850 49.139 -5.607 1.00 20.40 109 ILE B CA 1
ATOM 3067 C C . ILE B 1 112 ? 22.242 49.524 -6.088 1.00 19.88 109 ILE B C 1
ATOM 3068 O O . ILE B 1 112 ? 22.584 50.710 -6.152 1.00 16.81 109 ILE B O 1
ATOM 3073 N N . ARG B 1 113 ? 23.026 48.521 -6.465 1.00 20.35 110 ARG B N 1
ATOM 3074 C CA . ARG B 1 113 ? 24.359 48.774 -6.998 1.00 21.11 110 ARG B CA 1
ATOM 3075 C C . ARG B 1 113 ? 24.268 49.622 -8.267 1.00 21.72 110 ARG B C 1
ATOM 3076 O O . ARG B 1 113 ? 24.970 50.624 -8.403 1.00 16.63 110 ARG B O 1
ATOM 3084 N N . ASP B 1 114 ? 23.396 49.221 -9.190 1.00 18.89 111 ASP B N 1
ATOM 3085 C CA . ASP B 1 114 ? 23.304 49.909 -10.477 1.00 25.39 111 ASP B CA 1
ATOM 3086 C C . ASP B 1 114 ? 22.823 51.349 -10.317 1.00 22.37 111 ASP 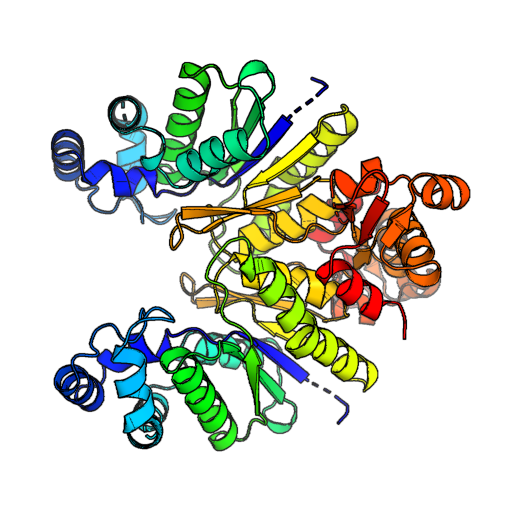B C 1
ATOM 3087 O O . ASP B 1 114 ? 23.278 52.238 -11.029 1.00 19.78 111 ASP B O 1
ATOM 3092 N N . TYR B 1 115 ? 21.894 51.574 -9.394 1.00 19.64 112 TYR B N 1
ATOM 3093 C CA . TYR B 1 115 ? 21.417 52.929 -9.144 1.00 22.39 112 TYR B CA 1
ATOM 3094 C C . TYR B 1 115 ? 22.521 53.814 -8.571 1.00 20.19 112 TYR B C 1
ATOM 3095 O O . TYR B 1 115 ? 22.725 54.941 -9.015 1.00 17.38 112 TYR B O 1
ATOM 3104 N N . LEU B 1 116 ? 23.233 53.312 -7.573 1.00 17.57 113 LEU B N 1
ATOM 3105 C CA . LEU B 1 116 ? 24.347 54.073 -7.007 1.00 15.38 113 LEU B CA 1
ATOM 3106 C C . LEU B 1 116 ? 25.326 54.496 -8.109 1.00 20.07 113 LEU B C 1
ATOM 3107 O O . LEU B 1 116 ? 25.788 55.635 -8.157 1.00 18.10 113 LEU B O 1
ATOM 3112 N N . ILE B 1 117 ? 25.641 53.560 -9.003 1.00 19.10 114 ILE B N 1
ATOM 3113 C CA . ILE B 1 117 ? 26.557 53.845 -10.097 1.00 19.84 114 ILE B CA 1
ATOM 3114 C C . ILE B 1 117 ? 25.993 54.924 -11.016 1.00 19.31 114 ILE B C 1
ATOM 3115 O O . ILE B 1 117 ? 26.727 55.824 -11.430 1.00 21.70 114 ILE B O 1
ATOM 3120 N N . GLU B 1 118 ? 24.694 54.852 -11.317 1.00 18.56 115 GLU B N 1
ATOM 3121 C CA . GLU B 1 118 ? 24.042 55.901 -12.116 1.00 19.26 115 GLU B CA 1
ATOM 3122 C C . GLU B 1 118 ? 24.194 57.281 -11.483 1.00 24.07 115 GLU B C 1
ATOM 3123 O O . GLU B 1 118 ? 24.279 58.289 -12.191 1.00 25.86 115 GLU B O 1
ATOM 3129 N N . GLU B 1 119 ? 24.192 57.316 -10.154 1.00 21.33 116 GLU B N 1
ATOM 3130 C CA . GLU B 1 119 ? 24.301 58.563 -9.388 1.00 18.41 116 GLU B CA 1
ATOM 3131 C C . GLU B 1 119 ? 25.745 59.043 -9.218 1.00 22.54 116 GLU B C 1
ATOM 3132 O O . GLU B 1 119 ? 25.995 60.075 -8.596 1.00 26.90 116 GLU B O 1
ATOM 3138 N N . GLY B 1 120 ? 26.694 58.291 -9.768 1.00 20.24 117 GLY B N 1
ATOM 3139 C CA . GLY B 1 120 ? 28.090 58.682 -9.715 1.00 21.86 117 GLY B CA 1
ATOM 3140 C C . GLY B 1 120 ? 28.843 58.110 -8.529 1.00 20.50 117 GLY B C 1
ATOM 3141 O O . GLY B 1 120 ? 29.935 58.575 -8.199 1.00 19.07 117 GLY B O 1
ATOM 3142 N N . ILE B 1 121 ? 28.267 57.094 -7.893 1.00 17.11 118 ILE B N 1
ATOM 3143 C CA . ILE B 1 121 ? 28.890 56.451 -6.741 1.00 15.88 118 ILE B CA 1
ATOM 3144 C C . ILE B 1 121 ? 29.352 55.024 -7.080 1.00 19.48 118 ILE B C 1
ATOM 3145 O O . ILE B 1 121 ? 28.538 54.158 -7.384 1.00 18.87 118 ILE B O 1
ATOM 3150 N N . ARG B 1 122 ? 30.667 54.801 -7.042 1.00 18.28 119 ARG B N 1
ATOM 3151 C CA . ARG B 1 122 ? 31.242 53.495 -7.328 1.00 18.07 119 ARG B CA 1
ATOM 3152 C C . ARG B 1 122 ? 30.673 52.466 -6.381 1.00 19.34 119 ARG B C 1
ATOM 3153 O O . ARG B 1 122 ? 30.577 52.704 -5.172 1.00 16.76 119 ARG B O 1
ATOM 3161 N N . SER B 1 123 ? 30.293 51.316 -6.925 1.00 17.92 120 SER B N 1
ATOM 3162 C CA . SER B 1 123 ? 29.678 50.284 -6.099 1.00 16.79 120 SER B CA 1
ATOM 3163 C C . SER B 1 123 ? 30.009 48.888 -6.608 1.00 19.01 120 SER B C 1
ATOM 3164 O O . SER B 1 123 ? 30.192 48.676 -7.811 1.00 17.42 120 SER B O 1
ATOM 3167 N N . GLU B 1 124 ? 30.094 47.944 -5.677 1.00 19.88 121 GLU B N 1
ATOM 3168 C CA . GLU B 1 124 ? 30.328 46.540 -6.010 1.00 22.56 121 GLU B CA 1
ATOM 3169 C C . GLU B 1 124 ? 29.396 45.640 -5.201 1.00 19.35 121 GLU B C 1
ATOM 3170 O O . GLU B 1 124 ? 29.107 45.910 -4.036 1.00 16.33 121 GLU B O 1
ATOM 3176 N N . LEU B 1 125 ? 28.915 44.572 -5.826 1.00 20.39 122 LEU B N 1
ATOM 3177 C CA . LEU B 1 125 ? 28.073 43.603 -5.134 1.00 15.78 122 LEU B CA 1
ATOM 3178 C C . LEU B 1 125 ? 28.748 42.244 -5.073 1.00 20.81 122 LEU B C 1
ATOM 3179 O O . LEU B 1 125 ? 29.155 41.698 -6.105 1.00 18.93 122 LEU B O 1
ATOM 3184 N N . VAL B 1 126 ? 28.851 41.683 -3.872 1.00 16.90 123 VAL B N 1
ATOM 3185 C CA . VAL B 1 126 ? 29.311 40.313 -3.749 1.00 19.08 123 VAL B CA 1
ATOM 3186 C C . VAL B 1 126 ? 28.202 39.412 -3.216 1.00 20.33 123 VAL B C 1
ATOM 3187 O O . VAL B 1 126 ? 27.236 39.878 -2.602 1.00 23.28 123 VAL B O 1
ATOM 3191 N N . THR B 1 127 ? 28.349 38.115 -3.479 1.00 17.55 124 THR B N 1
ATOM 3192 C CA . THR B 1 127 ? 27.356 37.122 -3.082 1.00 23.42 124 THR B CA 1
ATOM 3193 C C . THR B 1 127 ? 27.897 36.215 -1.984 1.00 22.85 124 THR B C 1
ATOM 3194 O O . THR B 1 127 ? 29.035 35.760 -2.057 1.00 22.43 124 THR B O 1
ATOM 3198 N N . VAL B 1 128 ? 27.072 35.956 -0.969 1.00 20.01 125 VAL B N 1
ATOM 3199 C CA . VAL B 1 128 ? 27.459 35.082 0.134 1.00 16.85 125 VAL B CA 1
ATOM 3200 C C . VAL B 1 128 ? 26.478 33.915 0.315 1.00 23.36 125 VAL B C 1
ATOM 3201 O O . VAL B 1 128 ? 25.363 33.934 -0.211 1.00 21.41 125 VAL B O 1
ATOM 3205 N N . LYS B 1 129 ? 26.891 32.906 1.080 1.00 23.66 126 LYS B N 1
ATOM 3206 C CA . LYS B 1 129 ? 26.069 31.710 1.263 1.00 24.01 126 LYS B CA 1
ATOM 3207 C C . LYS B 1 129 ? 24.844 31.973 2.129 1.00 24.12 126 LYS B C 1
ATOM 3208 O O . LYS B 1 129 ? 24.876 32.790 3.054 1.00 22.82 126 LYS B O 1
ATOM 3214 N N . THR B 1 130 ? 23.763 31.266 1.822 1.00 22.18 127 THR B N 1
ATOM 3215 C CA . THR B 1 130 ? 22.526 31.356 2.581 1.00 25.26 127 THR B CA 1
ATOM 3216 C C . THR B 1 130 ? 22.662 30.632 3.917 1.00 19.53 127 THR B C 1
ATOM 3217 O O . THR B 1 130 ? 23.212 29.530 3.982 1.00 19.01 127 THR B O 1
ATOM 3221 N N . ILE B 1 131 ? 22.184 31.262 4.985 1.00 18.37 128 ILE B N 1
ATOM 3222 C CA . ILE B 1 131 ? 22.110 30.598 6.289 1.00 20.89 128 ILE B CA 1
ATOM 3223 C C . ILE B 1 131 ? 20.693 30.112 6.507 1.00 23.44 128 ILE B C 1
ATOM 3224 O O . ILE B 1 131 ? 19.768 30.919 6.513 1.00 21.66 128 ILE B O 1
ATOM 3229 N N . SER B 1 132 ? 20.510 28.799 6.666 1.00 17.55 129 SER B N 1
ATOM 3230 C CA . SER B 1 132 ? 19.162 28.252 6.839 1.00 20.24 129 SER B CA 1
ATOM 3231 C C . SER B 1 132 ? 19.043 27.164 7.910 1.00 20.95 129 SER B C 1
ATOM 3232 O O . SER B 1 132 ? 17.996 26.528 8.027 1.00 22.32 129 SER B O 1
ATOM 3235 N N . SER B 1 133 ? 20.110 26.942 8.670 1.00 16.98 130 SER B N 1
ATOM 3236 C CA . SER B 1 133 ? 20.111 25.972 9.765 1.00 19.34 130 SER B CA 1
ATOM 3237 C C . SER B 1 133 ? 21.253 26.308 10.723 1.00 21.46 130 SER B C 1
ATOM 3238 O O . SER B 1 133 ? 22.139 27.088 10.371 1.00 16.64 130 SER B O 1
ATOM 3241 N N . GLU B 1 134 ? 21.252 25.717 11.918 1.00 20.94 131 GLU B N 1
ATOM 3242 C CA . GLU B 1 134 ? 22.366 25.936 12.837 1.00 19.47 131 GLU B CA 1
ATOM 3243 C C . GLU B 1 134 ? 23.664 25.394 12.252 1.00 14.85 131 GLU B C 1
ATOM 3244 O O . GLU B 1 134 ? 24.712 26.019 12.374 1.00 22.61 131 GLU B O 1
ATOM 3250 N N . GLU B 1 135 ? 23.599 24.227 11.618 1.00 17.92 132 GLU B N 1
ATOM 3251 C CA . GLU B 1 135 ? 24.808 23.647 11.047 1.00 23.99 132 GLU B CA 1
ATOM 3252 C C . GLU B 1 135 ? 25.386 24.527 9.938 1.00 24.96 132 GLU B C 1
ATOM 3253 O O . GLU B 1 135 ? 26.596 24.803 9.905 1.00 23.97 132 GLU B O 1
ATOM 3259 N N . ASN B 1 136 ? 24.537 24.996 9.035 1.00 13.90 133 ASN B 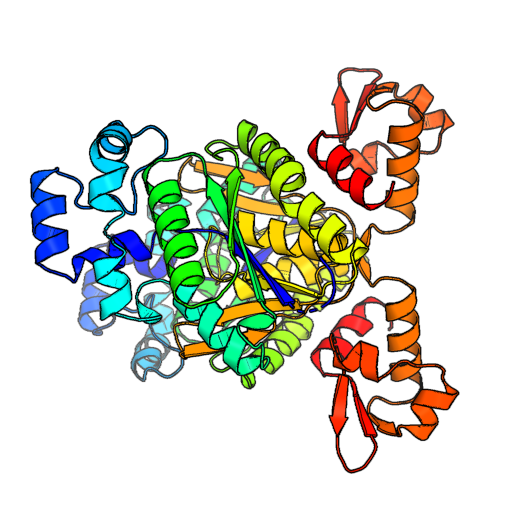N 1
ATOM 3260 C CA . ASN B 1 136 ? 25.089 25.829 7.968 1.00 16.35 133 ASN B CA 1
ATOM 3261 C C . ASN B 1 136 ? 25.266 27.303 8.346 1.00 17.61 133 ASN B C 1
ATOM 3262 O O . ASN B 1 136 ? 25.784 28.083 7.560 1.00 18.92 133 ASN B O 1
ATOM 3267 N N . PHE B 1 137 ? 24.886 27.667 9.577 1.00 17.21 134 PHE B N 1
ATOM 3268 C CA . PHE B 1 137 ? 25.145 29.019 10.067 1.00 17.70 134 PHE B CA 1
ATOM 3269 C C . PHE B 1 137 ? 26.653 29.286 10.054 1.00 16.30 134 PHE B C 1
ATOM 3270 O O . PHE B 1 137 ? 27.116 30.316 9.560 1.00 13.23 134 PHE B O 1
ATOM 3278 N N . TYR B 1 138 ? 27.426 28.343 10.578 1.00 16.15 135 TYR B N 1
ATOM 3279 C CA . TYR B 1 138 ? 28.864 28.549 10.694 1.00 17.39 135 TYR B CA 1
ATOM 3280 C C . TYR B 1 138 ? 29.536 28.534 9.322 1.00 18.03 135 TYR B C 1
ATOM 3281 O O . TYR B 1 138 ? 30.529 29.230 9.098 1.00 17.29 135 TYR B O 1
ATOM 3290 N N . GLU B 1 139 ? 28.996 27.740 8.403 1.00 15.81 136 GLU B N 1
ATOM 3291 C CA . GLU B 1 139 ? 29.466 27.795 7.019 1.00 17.86 136 GLU B CA 1
ATOM 3292 C C . GLU B 1 139 ? 29.211 29.184 6.435 1.00 16.28 136 GLU B C 1
ATOM 3293 O O . GLU B 1 139 ? 30.006 29.693 5.657 1.00 18.06 136 GLU B O 1
ATOM 3299 N N . GLY B 1 140 ? 28.108 29.806 6.841 1.00 14.18 137 GLY B N 1
ATOM 3300 C CA . GLY B 1 140 ? 27.784 31.143 6.370 1.00 15.15 137 GLY B CA 1
ATOM 3301 C C . GLY B 1 140 ? 28.747 32.170 6.934 1.00 16.73 137 GLY B C 1
ATOM 3302 O O . GLY B 1 140 ? 29.185 33.079 6.230 1.00 16.41 137 GLY B O 1
ATOM 3303 N N . ILE B 1 141 ? 29.057 32.035 8.219 1.00 14.45 138 ILE B N 1
ATOM 3304 C CA . ILE B 1 141 ? 30.052 32.884 8.869 1.00 16.62 138 ILE B CA 1
ATOM 3305 C C . ILE B 1 141 ? 31.413 32.764 8.172 1.00 15.27 138 ILE B C 1
ATOM 3306 O O . ILE B 1 141 ? 32.081 33.767 7.916 1.00 14.95 138 ILE B O 1
ATOM 3311 N N . VAL B 1 142 ? 31.824 31.537 7.870 1.00 13.42 139 VAL B N 1
ATOM 3312 C CA . VAL B 1 142 ? 33.094 31.310 7.178 1.00 16.01 139 VAL B CA 1
ATOM 3313 C C . VAL B 1 142 ? 33.093 32.056 5.846 1.00 17.88 139 VAL B C 1
ATOM 3314 O O . VAL B 1 142 ? 34.105 32.641 5.455 1.00 20.24 139 VAL B O 1
ATOM 3318 N N . ASP B 1 143 ? 31.952 32.052 5.161 1.00 12.06 140 ASP B N 1
ATOM 3319 C CA . ASP B 1 143 ? 31.877 32.680 3.835 1.00 18.21 140 ASP B CA 1
ATOM 3320 C C . ASP B 1 143 ? 31.896 34.201 3.997 1.00 18.52 140 ASP B C 1
ATOM 3321 O O . ASP B 1 143 ? 32.485 34.913 3.184 1.00 18.27 140 ASP B O 1
ATOM 3326 N N . LEU B 1 144 ? 31.251 34.698 5.048 1.00 15.16 141 LEU B N 1
ATOM 3327 C CA . LEU B 1 144 ? 31.315 36.136 5.329 1.00 14.72 141 LEU B CA 1
ATOM 3328 C C . LEU B 1 144 ? 32.758 36.571 5.581 1.00 17.50 141 LEU B C 1
ATOM 3329 O O . LEU B 1 144 ? 33.164 37.634 5.136 1.00 17.51 141 LEU B O 1
ATOM 3334 N N . PHE B 1 145 ? 33.544 35.764 6.287 1.00 15.46 142 PHE B N 1
ATOM 3335 C CA . PHE B 1 145 ? 34.965 36.083 6.415 1.00 15.70 142 PHE B CA 1
ATOM 3336 C C . PHE B 1 145 ? 35.598 36.193 5.027 1.00 16.28 142 PHE B C 1
ATOM 3337 O O . PHE B 1 145 ? 36.229 37.199 4.698 1.00 17.50 142 PHE B O 1
ATOM 3345 N N . ASP B 1 146 ? 35.443 35.149 4.219 1.00 13.26 143 ASP B N 1
ATOM 3346 C CA . ASP B 1 146 ? 36.062 35.126 2.888 1.00 19.92 143 ASP B CA 1
ATOM 3347 C C . ASP B 1 146 ? 35.627 36.297 1.999 1.00 19.68 143 ASP B C 1
ATOM 3348 O O . ASP B 1 146 ? 36.468 36.939 1.361 1.00 23.49 143 ASP B O 1
ATOM 3353 N N . LYS B 1 147 ? 34.320 36.558 1.949 1.00 17.78 144 LYS B N 1
ATOM 3354 C CA . LYS B 1 147 ? 33.756 37.491 0.967 1.00 15.43 144 LYS B CA 1
ATOM 3355 C C . LYS B 1 147 ? 33.673 38.931 1.451 1.00 15.40 144 LYS B C 1
ATOM 3356 O O . LYS B 1 147 ? 33.624 39.859 0.641 1.00 15.35 144 LYS B O 1
ATOM 3362 N N . VAL B 1 148 ? 33.598 39.119 2.762 1.00 10.68 145 VAL B N 1
ATOM 3363 C CA . VAL B 1 148 ? 33.362 40.448 3.309 1.00 10.25 145 VAL B CA 1
ATOM 3364 C C . VAL B 1 148 ? 34.473 40.909 4.239 1.00 15.78 145 VAL B C 1
ATOM 3365 O O . VAL B 1 148 ? 35.114 41.931 3.995 1.00 14.42 145 VAL B O 1
ATOM 3369 N N . ILE B 1 149 ? 34.694 40.157 5.311 1.00 12.04 146 ILE B N 1
ATOM 3370 C CA . ILE B 1 149 ? 35.670 40.563 6.315 1.00 16.52 146 ILE B CA 1
ATOM 3371 C C . ILE B 1 149 ? 37.076 40.707 5.743 1.00 14.28 146 ILE B C 1
ATOM 3372 O O . ILE B 1 149 ? 37.789 41.667 6.054 1.00 15.18 146 ILE B O 1
ATOM 3377 N N . TYR B 1 150 ? 37.499 39.750 4.926 1.00 13.43 147 TYR B N 1
ATOM 3378 C CA . TYR B 1 150 ? 38.830 39.849 4.330 1.00 13.06 147 TYR B CA 1
ATOM 3379 C C . TYR B 1 150 ? 38.918 41.034 3.347 1.00 20.19 147 TYR B C 1
ATOM 3380 O O . TYR B 1 150 ? 40.003 41.553 3.107 1.00 20.01 147 TYR B O 1
ATOM 3389 N N . ARG B 1 151 ? 37.788 41.461 2.785 1.00 14.28 148 ARG B N 1
ATOM 3390 C CA . ARG B 1 151 ? 37.807 42.649 1.911 1.00 13.99 148 ARG B CA 1
ATOM 3391 C C . ARG B 1 151 ? 37.994 43.911 2.753 1.00 18.79 148 ARG B C 1
ATOM 3392 O O . ARG B 1 151 ? 38.682 44.860 2.348 1.00 16.16 148 ARG B O 1
ATOM 3400 N N . ILE B 1 152 ? 37.364 43.933 3.924 1.00 17.93 149 ILE B N 1
ATOM 3401 C CA . ILE B 1 152 ? 37.575 45.034 4.862 1.00 12.89 149 ILE B CA 1
ATOM 3402 C C . ILE B 1 152 ? 39.066 45.135 5.180 1.00 16.74 149 ILE B C 1
ATOM 3403 O O . ILE B 1 152 ? 39.644 46.217 5.169 1.00 17.94 149 ILE B O 1
ATOM 3408 N N . LEU B 1 153 ? 39.700 43.990 5.425 1.00 18.03 150 LEU B N 1
ATOM 3409 C CA . LEU B 1 153 ? 41.136 43.954 5.700 1.00 17.33 150 LEU B CA 1
ATOM 3410 C C . LEU B 1 153 ? 41.932 44.611 4.587 1.00 17.17 150 LEU B C 1
ATOM 3411 O O . LEU B 1 153 ? 42.827 45.428 4.832 1.00 20.19 150 LEU B O 1
ATOM 3416 N N . LYS B 1 154 ? 41.630 44.210 3.359 1.00 17.12 151 LYS B N 1
ATOM 3417 C CA . LYS B 1 154 ? 42.347 44.716 2.199 1.00 19.28 151 LYS B CA 1
ATOM 3418 C C . LYS B 1 154 ? 42.096 46.213 1.996 1.00 20.81 151 LYS B C 1
ATOM 3419 O O . LYS B 1 154 ? 43.021 46.968 1.684 1.00 20.41 151 LYS B O 1
ATOM 3421 N N . PHE B 1 155 ? 40.852 46.647 2.165 1.00 17.40 152 PHE B N 1
ATOM 3422 C CA . PHE B 1 155 ? 40.549 48.078 2.077 1.00 13.97 152 PHE B CA 1
ATOM 3423 C C . PHE B 1 155 ? 41.400 48.889 3.068 1.00 19.42 152 PHE B C 1
ATOM 3424 O O . PHE B 1 155 ? 41.898 49.966 2.731 1.00 18.02 152 PHE B O 1
ATOM 3432 N N . LYS B 1 156 ? 41.556 48.381 4.290 1.00 18.89 153 LYS B N 1
ATOM 3433 C CA . LYS B 1 156 ? 42.358 49.074 5.301 1.00 19.96 153 LYS B CA 1
ATOM 3434 C C . LYS B 1 156 ? 43.844 49.052 4.946 1.00 21.30 153 LYS B C 1
ATOM 3435 O O . LYS B 1 156 ? 44.552 50.055 5.119 1.00 20.93 153 LYS B O 1
ATOM 3441 N N . GLU B 1 157 ? 44.319 47.919 4.434 1.00 20.26 154 GLU B N 1
ATOM 3442 C CA . GLU B 1 157 ? 45.714 47.827 4.010 1.00 24.54 154 GLU B CA 1
ATOM 3443 C C . GLU B 1 157 ? 46.050 48.810 2.877 1.00 25.74 154 GLU B C 1
ATOM 3444 O O . GLU B 1 157 ? 47.191 49.258 2.745 1.00 24.04 154 GLU B O 1
ATOM 3450 N N . GLN B 1 158 ? 45.058 49.146 2.062 1.00 21.18 155 GLN B N 1
ATOM 3451 C CA . GLN B 1 158 ? 45.279 50.048 0.935 1.00 23.92 155 GLN B CA 1
ATOM 3452 C C . GLN B 1 158 ? 44.992 51.505 1.299 1.00 27.98 155 GLN B C 1
ATOM 3453 O O . GLN B 1 158 ? 44.822 52.349 0.420 1.00 29.88 155 GLN B O 1
ATOM 3459 N N . ASP B 1 159 ? 44.935 51.784 2.598 1.00 23.83 156 ASP B N 1
ATOM 3460 C CA . ASP B 1 159 ? 44.787 53.149 3.097 1.00 23.91 156 ASP B CA 1
ATOM 3461 C C . ASP B 1 159 ? 43.444 53.790 2.724 1.00 25.82 156 ASP B C 1
ATOM 3462 O O . ASP B 1 159 ? 43.384 54.939 2.265 1.00 24.96 156 ASP B O 1
ATOM 3467 N N . ASN B 1 160 ? 42.369 53.031 2.932 1.00 19.74 157 ASN B N 1
ATOM 3468 C CA . ASN B 1 160 ? 41.016 53.561 2.860 1.00 16.85 157 ASN B CA 1
ATOM 3469 C C . ASN B 1 160 ? 40.369 53.550 4.233 1.00 20.35 157 ASN B C 1
ATOM 3470 O O . ASN B 1 160 ? 40.783 52.795 5.102 1.00 21.73 157 ASN B O 1
ATOM 3475 N N . GLU B 1 161 ? 39.342 54.374 4.409 1.00 17.47 158 GLU B N 1
ATOM 3476 C CA . GLU B 1 161 ? 38.512 54.338 5.603 1.00 16.40 158 GLU B CA 1
ATOM 3477 C C . GLU B 1 161 ? 37.342 53.398 5.334 1.00 18.49 158 GLU B C 1
ATOM 3478 O O . GLU B 1 161 ? 36.859 53.312 4.195 1.00 18.41 158 GLU B O 1
ATOM 3484 N N . VAL B 1 162 ? 36.892 52.682 6.369 1.00 11.90 159 VAL B N 1
ATOM 3485 C CA . VAL B 1 162 ? 35.797 51.729 6.205 1.00 14.48 159 VAL B CA 1
ATOM 3486 C C . VAL B 1 162 ? 34.712 51.981 7.243 1.00 17.75 159 VAL B C 1
ATOM 3487 O O . VAL B 1 162 ? 34.990 52.013 8.451 1.00 16.53 159 VAL B O 1
ATOM 3491 N N . TYR B 1 163 ? 33.483 52.158 6.758 1.00 16.50 160 TYR B N 1
ATOM 3492 C CA . TYR B 1 163 ? 32.320 52.422 7.592 1.00 10.55 160 TYR B CA 1
ATOM 3493 C C . TYR B 1 163 ? 31.308 51.311 7.410 1.00 13.98 160 TYR B C 1
ATOM 3494 O O . TYR B 1 163 ? 30.903 51.016 6.285 1.00 14.21 160 TYR B O 1
ATOM 3503 N N . ILE B 1 164 ? 30.904 50.684 8.513 1.00 11.91 161 ILE B N 1
ATOM 3504 C CA . ILE B 1 164 ? 29.961 49.582 8.439 1.00 12.22 161 ILE B CA 1
ATOM 3505 C C . ILE B 1 164 ? 28.538 50.085 8.653 1.00 14.84 161 ILE B C 1
ATOM 3506 O O . ILE B 1 164 ? 28.217 50.638 9.707 1.00 14.59 161 ILE B O 1
ATOM 3511 N N . ASN B 1 165 ? 27.700 49.939 7.632 1.00 12.68 162 ASN B N 1
ATOM 3512 C CA . ASN B 1 165 ? 26.281 50.280 7.744 1.00 12.35 162 ASN B CA 1
ATOM 3513 C C . ASN B 1 165 ? 25.511 49.086 8.328 1.00 15.52 162 ASN B C 1
ATOM 3514 O O . ASN B 1 165 ? 25.229 48.113 7.631 1.00 11.47 162 ASN B O 1
ATOM 3519 N N . ALA B 1 166 ? 25.181 49.160 9.616 1.00 13.58 163 ALA B N 1
ATOM 3520 C CA . ALA B 1 166 ? 24.491 48.067 10.293 1.00 16.43 163 ALA B CA 1
ATOM 3521 C C . ALA B 1 166 ? 22.980 48.120 10.113 1.00 14.75 163 ALA B C 1
ATOM 3522 O O . ALA B 1 166 ? 22.281 47.316 10.698 1.00 14.34 163 ALA B O 1
ATOM 3524 N N . THR B 1 167 ? 22.470 49.057 9.315 1.00 12.19 164 THR B N 1
ATOM 3525 C CA . THR B 1 167 ? 21.015 49.236 9.233 1.00 10.75 164 THR B CA 1
ATOM 3526 C C . THR B 1 167 ? 20.264 48.030 8.646 1.00 17.07 164 THR B C 1
ATOM 3527 O O . THR B 1 167 ? 19.394 47.461 9.307 1.00 12.63 164 THR B O 1
ATOM 3531 N N . PRO B 1 168 ? 20.597 47.624 7.411 1.00 14.99 165 PRO B N 1
ATOM 3532 C CA . PRO B 1 168 ? 19.851 46.492 6.845 1.00 15.68 165 PRO B CA 1
ATOM 3533 C C . PRO B 1 168 ? 20.374 45.145 7.336 1.00 17.12 165 PRO B C 1
ATOM 3534 O O . PRO B 1 168 ? 21.469 45.071 7.878 1.00 16.76 165 PRO B O 1
ATOM 3538 N N . GLY B 1 169 ? 19.598 44.087 7.142 1.00 19.36 166 GLY B N 1
ATOM 3539 C CA . GLY B 1 169 ? 20.101 42.751 7.414 1.00 17.99 166 GLY B CA 1
ATOM 3540 C C . GLY B 1 169 ? 19.625 42.163 8.727 1.00 16.94 166 GLY B C 1
ATOM 3541 O O . GLY B 1 169 ? 19.178 42.869 9.630 1.00 16.28 166 GLY B O 1
ATOM 3542 N N . LEU B 1 170 ? 19.709 40.844 8.836 1.00 13.43 167 LEU B N 1
ATOM 3543 C CA . LEU B 1 170 ? 19.242 40.175 10.042 1.00 16.29 167 LEU B CA 1
ATOM 3544 C C . LEU B 1 170 ? 20.170 40.455 11.218 1.00 19.02 167 LEU B C 1
ATOM 3545 O O . LEU B 1 170 ? 21.391 40.497 11.059 1.00 16.95 167 LEU B O 1
ATOM 3550 N N . LYS B 1 171 ? 19.593 40.614 12.408 1.00 15.25 168 LYS B N 1
ATOM 3551 C CA . LYS B 1 171 ? 20.389 40.929 13.586 1.00 16.22 168 LYS B CA 1
ATOM 3552 C C . LYS B 1 171 ? 21.668 40.102 13.767 1.00 12.62 168 LYS B C 1
ATOM 3553 O O . LYS B 1 171 ? 22.743 40.671 13.912 1.00 13.72 168 LYS B O 1
ATOM 3559 N N . PRO B 1 172 ? 21.564 38.763 13.789 1.00 15.53 169 PRO B N 1
ATOM 3560 C CA . PRO B 1 172 ? 22.771 37.990 14.108 1.00 15.64 169 PRO B CA 1
ATOM 3561 C C . PRO B 1 172 ? 23.908 38.251 13.125 1.00 14.86 169 PRO B C 1
ATOM 3562 O O . PRO B 1 172 ? 25.083 38.221 13.501 1.00 17.44 169 PRO B O 1
ATOM 3566 N N . GLU B 1 173 ? 23.558 38.498 11.872 1.00 15.73 170 GLU B N 1
ATOM 3567 C CA . GLU B 1 173 ? 24.548 38.836 10.860 1.00 14.99 170 GLU B CA 1
ATOM 3568 C C . GLU B 1 173 ? 25.186 40.205 11.075 1.00 16.68 170 GLU B C 1
ATOM 3569 O O . GLU B 1 173 ? 26.393 40.365 10.881 1.00 13.93 170 GLU B O 1
ATOM 3575 N N . SER B 1 174 ? 24.382 41.196 11.458 1.00 15.05 171 SER B N 1
ATOM 3576 C CA . SER B 1 174 ? 24.916 42.534 11.706 1.00 11.18 171 SER B CA 1
ATOM 3577 C C . SER B 1 174 ? 25.793 42.544 12.952 1.00 13.08 171 SER B C 1
ATOM 3578 O O . SER B 1 174 ? 26.758 43.311 13.037 1.00 11.92 171 SER B O 1
ATOM 3581 N N . ILE B 1 175 ? 25.458 41.709 13.934 1.00 12.86 172 ILE B N 1
ATOM 3582 C CA . ILE B 1 175 ? 26.307 41.609 15.118 1.00 14.05 172 ILE B CA 1
ATOM 3583 C C . ILE B 1 175 ? 27.654 41.017 14.746 1.00 13.90 172 ILE B C 1
ATOM 3584 O O . ILE B 1 175 ? 28.698 41.514 15.171 1.00 13.18 172 ILE B O 1
ATOM 3589 N N . PHE B 1 176 ? 27.636 39.937 13.965 1.00 13.92 173 PHE B N 1
ATOM 3590 C CA . PHE B 1 176 ? 28.898 39.370 13.489 1.00 14.20 173 PHE B CA 1
ATOM 3591 C C . PHE B 1 176 ? 29.696 40.389 12.672 1.00 13.07 173 PHE B C 1
ATOM 3592 O O . PHE B 1 176 ? 30.900 40.572 12.890 1.00 13.74 173 PHE B O 1
ATOM 3600 N N . LEU B 1 177 ? 29.020 41.046 11.736 1.00 12.28 174 LEU B N 1
ATOM 3601 C CA . LEU B 1 177 ? 29.681 41.998 10.841 1.00 16.82 174 LEU B CA 1
ATOM 3602 C C . LEU B 1 177 ? 30.353 43.106 11.638 1.00 17.57 174 LEU B C 1
ATOM 3603 O O . LEU B 1 177 ? 31.473 43.502 11.339 1.00 15.88 174 LEU B O 1
ATOM 3608 N N . THR B 1 178 ? 29.662 43.601 12.661 1.00 13.55 175 THR B N 1
ATOM 3609 C CA . THR B 1 178 ? 30.211 44.645 13.517 1.00 17.17 175 THR B CA 1
ATOM 3610 C C . THR B 1 178 ? 31.440 44.160 14.268 1.00 12.53 175 THR B C 1
ATOM 3611 O O . THR B 1 178 ? 32.469 44.835 14.307 1.00 13.25 175 THR B O 1
ATOM 3615 N N . LEU B 1 179 ? 31.330 42.980 14.864 1.00 11.72 176 LEU B N 1
ATOM 3616 C CA . LEU B 1 179 ? 32.414 42.412 15.649 1.00 13.27 176 LEU B CA 1
ATOM 3617 C C . LEU B 1 179 ? 33.647 42.095 14.803 1.00 15.21 176 LEU B C 1
ATOM 3618 O O . LEU B 1 179 ? 34.733 42.598 15.065 1.00 11.39 176 LEU B O 1
ATOM 3623 N N . ALA B 1 180 ? 33.472 41.258 13.788 1.00 12.49 177 ALA B N 1
ATOM 3624 C CA . ALA B 1 180 ? 34.595 40.866 12.928 1.00 13.43 177 ALA B CA 1
ATOM 3625 C C . ALA B 1 180 ? 35.096 42.065 12.140 1.00 14.07 177 ALA B C 1
ATOM 3626 O O . ALA B 1 180 ? 36.293 42.193 11.872 1.00 13.28 177 ALA B O 1
ATOM 3628 N N . GLY B 1 181 ? 34.170 42.937 11.753 1.00 12.32 178 GLY B N 1
ATOM 3629 C CA . GLY B 1 181 ? 34.527 44.143 11.007 1.00 13.54 178 GLY B CA 1
ATOM 3630 C C . GLY B 1 181 ? 35.459 45.053 11.795 1.00 16.25 178 GLY B C 1
ATOM 3631 O O . GLY B 1 181 ? 36.465 45.542 11.282 1.00 12.77 178 GLY B O 1
ATOM 3632 N N . LEU B 1 182 ? 35.113 45.299 13.056 1.00 12.89 179 LEU B N 1
ATOM 3633 C CA . LEU B 1 182 ? 35.987 46.058 13.951 1.00 13.55 179 LEU B CA 1
ATOM 3634 C C . LEU B 1 182 ? 37.342 45.375 14.150 1.00 11.47 179 LEU B C 1
ATOM 3635 O O . LEU B 1 182 ? 38.377 46.035 14.131 1.00 12.73 179 LEU B O 1
ATOM 3640 N N . LEU B 1 183 ? 37.347 44.061 14.362 1.00 9.94 180 LEU B N 1
ATOM 3641 C CA . LEU B 1 183 ? 38.624 43.359 14.536 1.00 9.95 180 LEU B CA 1
ATOM 3642 C C . LEU B 1 183 ? 39.504 43.507 13.288 1.00 13.24 180 LEU B C 1
ATOM 3643 O O . LEU B 1 183 ? 40.739 43.581 13.378 1.00 13.46 180 LEU B O 1
ATOM 3648 N N . ALA B 1 184 ? 38.863 43.533 12.123 1.00 14.29 181 ALA B N 1
ATOM 3649 C CA . ALA B 1 184 ? 39.585 43.700 10.852 1.00 15.58 181 ALA B CA 1
ATOM 3650 C C . ALA B 1 184 ? 39.986 45.147 10.551 1.00 17.07 181 ALA B C 1
ATOM 3651 O O . ALA B 1 184 ? 40.613 45.413 9.526 1.00 18.64 181 ALA B O 1
ATOM 3653 N N . GLY B 1 185 ? 39.605 46.073 11.428 1.00 17.06 182 GLY B N 1
ATOM 3654 C CA . GLY B 1 185 ? 40.044 47.458 11.318 1.00 17.71 182 GLY B CA 1
ATOM 3655 C C . GLY B 1 185 ? 39.029 48.468 10.808 1.00 16.74 182 GLY B C 1
ATOM 3656 O O . GLY B 1 185 ? 39.389 49.606 10.511 1.00 19.27 182 GLY B O 1
ATOM 3657 N N . ALA B 1 186 ? 37.763 48.068 10.687 1.00 13.74 183 ALA B N 1
ATOM 3658 C CA . ALA B 1 186 ? 36.740 49.014 10.262 1.00 13.09 183 ALA B CA 1
ATOM 3659 C C . ALA B 1 186 ? 36.761 50.196 11.224 1.00 20.02 183 ALA B C 1
ATOM 3660 O O . ALA B 1 186 ? 37.056 50.032 12.409 1.00 18.72 183 ALA B O 1
ATOM 3662 N N . ASP B 1 187 ? 36.449 51.381 10.705 1.00 13.87 184 ASP B N 1
ATOM 3663 C CA . ASP B 1 187 ? 36.628 52.627 11.446 1.00 16.16 184 ASP B CA 1
ATOM 3664 C C . ASP B 1 187 ? 35.434 52.984 12.315 1.00 17.61 184 ASP B C 1
ATOM 3665 O O . ASP B 1 187 ? 35.590 53.315 13.487 1.00 15.25 184 ASP B O 1
ATOM 3670 N N . LEU B 1 188 ? 34.237 52.906 11.743 1.00 13.20 185 LEU B N 1
ATOM 3671 C CA . LEU B 1 188 ? 33.036 53.251 12.482 1.00 12.66 185 LEU B CA 1
ATOM 3672 C C . LEU B 1 188 ? 31.882 52.341 12.096 1.00 12.46 185 LEU B C 1
ATOM 3673 O O . LEU B 1 188 ? 31.800 51.867 10.963 1.00 15.28 185 LEU B O 1
ATOM 3678 N N . ILE B 1 189 ? 30.963 52.139 13.024 1.00 10.58 186 ILE B N 1
ATOM 3679 C CA . ILE B 1 189 ? 29.723 51.425 12.721 1.00 11.48 186 ILE B CA 1
ATOM 3680 C C . ILE B 1 189 ? 28.594 52.427 12.794 1.00 13.62 186 ILE B C 1
ATOM 3681 O O . ILE B 1 189 ? 28.571 53.273 13.695 1.00 12.82 186 ILE B O 1
ATOM 3686 N N . TYR B 1 190 ? 27.638 52.339 11.875 1.00 12.66 187 TYR B N 1
ATOM 3687 C CA . TYR B 1 190 ? 26.516 53.264 11.936 1.00 10.02 187 TYR B CA 1
ATOM 3688 C C . TYR B 1 190 ? 25.168 52.613 11.683 1.00 12.71 187 TYR B C 1
ATOM 3689 O O . TYR B 1 190 ? 25.088 51.516 11.128 1.00 12.33 187 TYR B O 1
ATOM 3698 N N . TYR B 1 191 ? 24.113 53.297 12.118 1.00 13.27 188 TYR B N 1
ATOM 3699 C CA . TYR B 1 191 ? 22.774 52.734 12.083 1.00 10.29 188 TYR B CA 1
ATOM 3700 C C . TYR B 1 191 ? 21.783 53.875 11.973 1.00 15.73 188 TYR B C 1
ATOM 3701 O O . TYR B 1 191 ? 21.841 54.832 12.756 1.00 16.54 188 TYR B O 1
ATOM 3710 N N . LYS B 1 192 ? 20.878 53.779 11.004 1.00 15.13 189 LYS B N 1
ATOM 3711 C CA . LYS B 1 192 ? 19.807 54.755 10.894 1.00 13.81 189 LYS B CA 1
ATOM 3712 C C . LYS B 1 192 ? 18.552 54.273 11.587 1.00 17.87 189 LYS B C 1
ATOM 3713 O O . LYS B 1 192 ? 17.946 53.259 11.187 1.00 14.73 189 LYS B O 1
ATOM 3719 N N . TYR B 1 193 ? 18.156 54.997 12.633 1.00 15.19 190 TYR B N 1
ATOM 3720 C CA . TYR B 1 193 ? 16.875 54.746 13.283 1.00 18.09 190 TYR B CA 1
ATOM 3721 C C . TYR B 1 193 ? 15.770 55.363 12.440 1.00 19.84 190 TYR B C 1
ATOM 3722 O O . TYR B 1 193 ? 15.704 56.584 12.304 1.00 21.61 190 TYR B O 1
ATOM 3731 N N . GLN B 1 194 ? 14.880 54.539 11.908 1.00 27.79 191 GLN B N 1
ATOM 3732 C CA . GLN B 1 194 ? 13.748 55.066 11.148 1.00 39.28 191 GLN B CA 1
ATOM 3733 C C . GLN B 1 194 ? 12.778 55.845 12.045 1.00 38.56 191 GLN B C 1
ATOM 3734 O O . GLN B 1 194 ? 12.235 56.870 11.640 1.00 40.74 191 GLN B O 1
ATOM 3740 N N . GLU B 1 195 ? 12.579 55.357 13.264 1.00 35.46 192 GLU B N 1
ATOM 3741 C CA . GLU B 1 195 ? 11.672 55.980 14.227 1.00 40.91 192 GLU B CA 1
ATOM 3742 C C . GLU B 1 195 ? 11.858 57.496 14.336 1.00 36.79 192 GLU B C 1
ATOM 3743 O O . GLU B 1 195 ? 10.901 58.265 14.204 1.00 35.95 192 GLU B O 1
ATOM 3749 N N . PHE B 1 196 ? 13.085 57.932 14.591 1.00 26.37 193 PHE B N 1
ATOM 3750 C CA . PHE B 1 196 ? 13.340 59.361 14.683 1.00 27.20 193 PHE B CA 1
ATOM 3751 C C . PHE B 1 196 ? 14.139 59.908 13.498 1.00 23.70 193 PHE B C 1
ATOM 3752 O O . PHE B 1 196 ? 14.693 60.999 13.560 1.00 20.65 193 PHE B O 1
ATOM 3760 N N . ASN B 1 197 ? 14.158 59.144 12.407 1.00 26.07 194 ASN B N 1
ATOM 3761 C CA . ASN B 1 197 ? 14.723 59.596 11.132 1.00 26.01 194 ASN B CA 1
ATOM 3762 C C . ASN B 1 197 ? 16.125 60.194 11.259 1.00 24.24 194 ASN B C 1
ATOM 3763 O O . ASN B 1 197 ? 16.406 61.273 10.745 1.00 24.41 194 ASN B O 1
ATOM 3768 N N . ASP B 1 198 ? 17.017 59.481 11.935 1.00 21.46 195 ASP B N 1
ATOM 3769 C CA . ASP B 1 198 ? 18.349 60.019 12.169 1.00 22.13 195 ASP B CA 1
ATOM 3770 C C . ASP B 1 198 ? 19.395 58.923 12.215 1.00 18.32 195 ASP B C 1
ATOM 3771 O O . ASP B 1 198 ? 19.119 57.795 12.644 1.00 17.46 195 ASP B O 1
ATOM 3776 N N . VAL B 1 199 ? 20.600 59.264 11.774 1.00 16.84 196 VAL B N 1
ATOM 3777 C CA . VAL B 1 199 ? 21.698 58.304 11.747 1.00 17.52 196 VAL B CA 1
ATOM 3778 C C . VAL B 1 199 ? 22.525 58.464 13.002 1.00 17.88 196 VAL B C 1
ATOM 3779 O O . VAL B 1 199 ? 22.884 59.572 13.381 1.00 15.84 196 VAL B O 1
ATOM 3783 N N . VAL B 1 200 ? 22.843 57.342 13.634 1.00 11.74 197 VAL B N 1
ATOM 3784 C CA . VAL B 1 200 ? 23.659 57.352 14.822 1.00 8.97 197 VAL B CA 1
ATOM 3785 C C . VAL B 1 200 ? 24.953 56.583 14.576 1.00 12.68 197 VAL B C 1
ATOM 3786 O O . VAL B 1 200 ? 24.930 55.497 14.011 1.00 15.00 197 VAL B O 1
ATOM 3790 N N . ILE B 1 201 ? 26.077 57.136 15.010 1.00 12.81 198 ILE B N 1
ATOM 3791 C CA . ILE B 1 201 ? 27.331 56.380 14.981 1.00 12.96 198 ILE B CA 1
ATOM 3792 C C . ILE B 1 201 ? 27.384 55.516 16.233 1.00 14.28 198 ILE B C 1
ATOM 3793 O O . ILE B 1 201 ? 27.478 56.044 17.348 1.00 13.24 198 ILE B O 1
ATOM 3798 N N . LEU B 1 202 ? 27.313 54.199 16.071 1.00 12.12 199 LEU B N 1
ATOM 3799 C CA . LEU B 1 202 ? 27.312 53.306 17.226 1.00 14.90 199 LEU B CA 1
ATOM 3800 C C . LEU B 1 202 ? 28.700 53.333 17.872 1.00 18.57 199 LEU B C 1
ATOM 3801 O O . LEU B 1 202 ? 29.694 53.588 17.195 1.00 16.00 199 LEU B O 1
ATOM 3806 N N . PRO B 1 203 ? 28.776 53.098 19.189 1.00 14.74 200 PRO B N 1
ATOM 3807 C CA . PRO B 1 203 ? 30.104 53.052 19.808 1.00 12.72 200 PRO B CA 1
ATOM 3808 C C . PRO B 1 203 ? 31.004 52.072 19.060 1.00 17.68 200 PRO B C 1
ATOM 3809 O O . PRO B 1 203 ? 30.634 50.905 18.872 1.00 16.49 200 PRO B O 1
ATOM 3813 N N . SER B 1 204 ? 32.169 52.549 18.631 1.00 12.92 201 SER B N 1
ATOM 3814 C CA . SER B 1 204 ? 33.060 51.778 17.763 1.00 14.49 201 SER B CA 1
ATOM 3815 C C . SER B 1 204 ? 34.451 51.676 18.376 1.00 16.84 201 SER B C 1
ATOM 3816 O O . SER B 1 204 ? 35.416 52.153 17.795 1.00 14.70 201 SER B O 1
ATOM 3819 N N . PRO B 1 205 ? 34.557 51.073 19.575 1.00 19.96 202 PRO B N 1
ATOM 3820 C CA . PRO B 1 205 ? 35.870 50.971 20.219 1.00 18.19 202 PRO B CA 1
ATOM 3821 C C . PRO B 1 205 ? 36.798 50.117 19.369 1.00 14.36 202 PRO B C 1
ATOM 3822 O O . PRO B 1 205 ? 36.380 49.054 18.901 1.00 18.25 202 PRO B O 1
ATOM 3826 N N . PRO B 1 206 ? 38.038 50.577 19.152 1.00 14.90 203 PRO B N 1
ATOM 3827 C CA . PRO B 1 206 ? 39.001 49.755 18.418 1.00 16.83 203 PRO B CA 1
ATOM 3828 C C . PRO B 1 206 ? 39.337 48.546 19.267 1.00 18.37 203 PRO B C 1
ATOM 3829 O O . PRO B 1 206 ? 39.733 48.696 20.423 1.00 15.83 203 PRO B O 1
ATOM 3833 N N . ILE B 1 207 ? 39.169 47.356 18.706 1.00 12.59 204 ILE B N 1
ATOM 3834 C CA . ILE B 1 207 ? 39.319 46.136 19.496 1.00 13.55 204 ILE B CA 1
ATOM 3835 C C . ILE B 1 207 ? 40.235 45.111 18.839 1.00 17.40 204 ILE B C 1
ATOM 3836 O O . ILE B 1 207 ? 40.516 45.184 17.636 1.00 14.61 204 ILE B O 1
ATOM 3841 N N . THR B 1 208 ? 40.683 44.153 19.649 1.00 12.71 205 THR B N 1
ATOM 3842 C CA . THR B 1 208 ? 41.492 43.050 19.175 1.00 12.61 205 THR B CA 1
ATOM 3843 C C . THR B 1 208 ? 41.202 41.827 20.041 1.00 15.13 205 THR B C 1
ATOM 3844 O O . THR B 1 208 ? 40.551 41.943 21.081 1.00 16.14 205 THR B O 1
ATOM 3848 N N . ILE B 1 209 ? 41.648 40.653 19.600 1.00 14.63 206 ILE B N 1
ATOM 3849 C CA . ILE B 1 209 ? 41.501 39.443 20.396 1.00 13.89 206 ILE B CA 1
ATOM 3850 C C . ILE B 1 209 ? 42.414 39.549 21.605 1.00 16.06 206 ILE B C 1
ATOM 3851 O O . ILE B 1 209 ? 43.534 40.022 21.485 1.00 16.34 206 ILE B O 1
ATOM 3856 N N . ARG B 1 210 ? 41.950 39.119 22.776 1.00 15.54 207 ARG B N 1
ATOM 3857 C CA . ARG B 1 210 ? 42.805 39.175 23.959 1.00 19.74 207 ARG B CA 1
ATOM 3858 C C . ARG B 1 210 ? 44.091 38.424 23.672 1.00 22.61 207 ARG B C 1
ATOM 3859 O O . ARG B 1 210 ? 44.064 37.319 23.115 1.00 20.22 207 ARG B O 1
ATOM 3867 N N . PRO B 1 211 ? 45.223 39.022 24.058 1.00 27.44 208 PRO B N 1
ATOM 3868 C CA . PRO B 1 211 ? 46.557 38.556 23.675 1.00 26.75 208 PRO B CA 1
ATOM 3869 C C . PRO B 1 211 ? 46.816 37.117 24.108 1.00 25.79 208 PRO B C 1
ATOM 3870 O O . PRO B 1 211 ? 47.439 36.373 23.359 1.00 25.46 208 PRO B O 1
ATOM 3874 N N . LYS B 1 212 ? 46.356 36.731 25.294 1.00 24.97 209 LYS B N 1
ATOM 3875 C CA . LYS B 1 212 ? 46.557 35.352 25.739 1.00 30.96 209 LYS B CA 1
ATOM 3876 C C . LYS B 1 212 ? 45.867 34.379 24.786 1.00 26.93 209 LYS B C 1
ATOM 3877 O O . LYS B 1 212 ? 46.443 33.367 24.398 1.00 22.68 209 LYS B O 1
ATOM 3883 N N . TYR B 1 213 ? 44.625 34.689 24.420 1.00 22.49 210 TYR B N 1
ATOM 3884 C CA . TYR B 1 213 ? 43.860 33.825 23.528 1.00 21.06 210 TYR B CA 1
ATOM 3885 C C . TYR B 1 213 ? 44.431 33.829 22.126 1.00 24.55 210 TYR B C 1
ATOM 3886 O O . TYR B 1 213 ? 44.483 32.788 21.468 1.00 22.74 210 TYR B O 1
ATOM 3895 N N . LEU B 1 214 ? 44.875 34.993 21.663 1.00 18.79 211 LEU B N 1
ATOM 3896 C CA . LEU B 1 214 ? 45.471 35.060 20.335 1.00 23.52 211 LEU B CA 1
ATOM 3897 C C . LEU B 1 214 ? 46.728 34.185 20.300 1.00 27.70 211 LEU B C 1
ATOM 3898 O O . LEU B 1 214 ? 46.975 33.451 19.338 1.00 26.22 211 LEU B O 1
ATOM 3903 N N . ASP B 1 215 ? 47.516 34.268 21.363 1.00 26.75 212 ASP B N 1
ATOM 3904 C CA . ASP B 1 215 ? 48.710 33.438 21.502 1.00 29.10 212 ASP B CA 1
ATOM 3905 C C . ASP B 1 215 ? 48.351 31.940 21.422 1.00 26.86 212 ASP B C 1
ATOM 3906 O O . ASP B 1 215 ? 48.889 31.207 20.588 1.00 28.00 212 ASP B O 1
ATOM 3911 N N . TRP B 1 216 ? 47.426 31.496 22.270 1.00 29.54 213 TRP B N 1
ATOM 3912 C CA . TRP B 1 216 ? 46.975 30.104 22.249 1.00 27.43 213 TRP B CA 1
ATOM 3913 C C . TRP B 1 216 ? 46.453 29.671 20.876 1.00 29.41 213 TRP B C 1
ATOM 3914 O O . TRP B 1 216 ? 46.757 28.568 20.409 1.00 27.41 213 TRP B O 1
ATOM 3925 N N . LEU B 1 217 ? 45.676 30.537 20.228 1.00 27.54 214 LEU B N 1
ATOM 3926 C CA . LEU B 1 217 ? 45.089 30.198 18.931 1.00 25.29 214 LEU B CA 1
ATO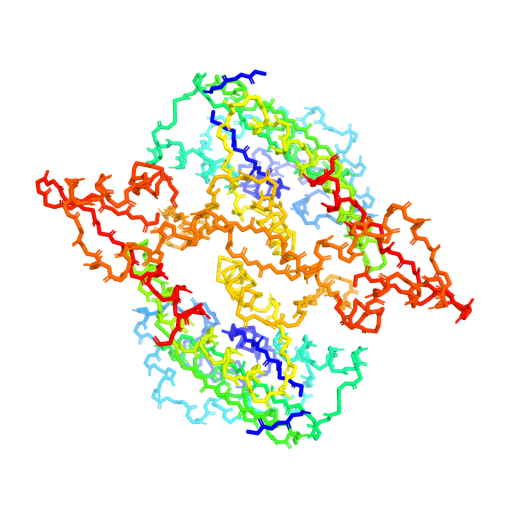M 3927 C C . LEU B 1 217 ? 46.155 30.073 17.846 1.00 26.52 214 LEU B C 1
ATOM 3928 O O . LEU B 1 217 ? 46.080 29.198 16.980 1.00 27.89 214 LEU B O 1
ATOM 3933 N N . ILE B 1 218 ? 47.153 30.945 17.897 1.00 29.07 215 ILE B N 1
ATOM 3934 C CA . ILE B 1 218 ? 48.232 30.898 16.926 1.00 31.17 215 ILE B CA 1
ATOM 3935 C C . ILE B 1 218 ? 49.066 29.625 17.095 1.00 35.46 215 ILE B C 1
ATOM 3936 O O . ILE B 1 218 ? 49.512 29.028 16.109 1.00 34.56 215 ILE B O 1
ATOM 3941 N N . ARG B 1 219 ? 49.263 29.201 18.341 1.00 36.17 216 ARG B N 1
ATOM 3942 C CA . ARG B 1 219 ? 49.971 27.947 18.611 1.00 39.75 216 ARG B CA 1
ATOM 3943 C C . ARG B 1 219 ? 49.238 26.775 17.976 1.00 38.64 216 ARG B C 1
ATOM 3944 O O . ARG B 1 219 ? 49.843 25.892 17.357 1.00 37.24 216 ARG B O 1
ATOM 3952 N N . PHE B 1 220 ? 47.924 26.777 18.146 1.00 37.10 217 PHE B N 1
ATOM 3953 C CA . PHE B 1 220 ? 47.054 25.786 17.545 1.00 40.36 217 PHE B CA 1
ATOM 3954 C C . PHE B 1 220 ? 47.275 25.747 16.033 1.00 43.44 217 PHE B C 1
ATOM 3955 O O . PHE B 1 220 ? 47.484 24.684 15.452 1.00 47.01 217 PHE B O 1
ATOM 3963 N N . ALA B 1 221 ? 47.234 26.912 15.397 1.00 39.30 218 ALA B N 1
ATOM 3964 C CA . ALA B 1 221 ? 47.424 26.988 13.951 1.00 43.40 218 ALA B CA 1
ATOM 3965 C C . ALA B 1 221 ? 48.806 26.486 13.540 1.00 46.26 218 ALA B C 1
ATOM 3966 O O . ALA B 1 221 ? 48.936 25.618 12.678 1.00 49.46 218 ALA B O 1
ATOM 3968 N N . ILE B 1 222 ? 49.835 27.044 14.165 1.00 43.11 219 ILE B N 1
ATOM 3969 C CA . ILE B 1 222 ? 51.213 26.719 13.832 1.00 47.31 219 ILE B CA 1
ATOM 3970 C C . ILE B 1 222 ? 51.498 25.222 13.941 1.00 51.65 219 ILE B C 1
ATOM 3971 O O . ILE B 1 222 ? 52.269 24.669 13.157 1.00 53.82 219 ILE B O 1
ATOM 3976 N N . SER B 1 223 ? 50.862 24.567 14.905 1.00 50.10 220 SER B N 1
ATOM 3977 C CA . SER B 1 223 ? 51.137 23.161 15.172 1.00 55.20 220 SER B CA 1
ATOM 3978 C C . SER B 1 223 ? 50.328 22.230 14.277 1.00 48.92 220 SER B C 1
ATOM 3979 O O . SER B 1 223 ? 50.782 21.146 13.930 1.00 47.06 220 SER B O 1
ATOM 3982 N N . GLY B 1 224 ? 49.128 22.665 13.908 1.00 45.56 221 GLY B N 1
ATOM 3983 C CA . GLY B 1 224 ? 48.181 21.836 13.183 1.00 43.38 221 GLY B CA 1
ATOM 3984 C C . GLY B 1 224 ? 46.787 22.194 13.662 1.00 45.74 221 GLY B C 1
ATOM 3985 O O . GLY B 1 224 ? 46.590 22.459 14.847 1.00 52.05 221 GLY B O 1
ATOM 3986 N N . TYR B 1 225 ? 45.810 22.213 12.764 1.00 37.94 222 TYR B N 1
ATOM 3987 C CA . TYR B 1 225 ? 44.480 22.684 13.154 1.00 42.27 222 TYR B CA 1
ATOM 3988 C C . TYR B 1 225 ? 43.721 21.685 14.026 1.00 33.92 222 TYR B C 1
ATOM 3989 O O . TYR B 1 225 ? 42.784 22.051 14.737 1.00 28.30 222 TYR B O 1
ATOM 3998 N N . THR B 1 226 ? 44.125 20.421 13.960 1.00 35.07 223 THR B N 1
ATOM 3999 C CA . THR B 1 226 ? 43.591 19.402 14.854 1.00 32.55 223 THR B CA 1
ATOM 4000 C C . THR B 1 226 ? 44.762 18.798 15.619 1.00 37.39 223 THR B C 1
ATOM 4001 O O . THR B 1 226 ? 45.736 18.339 15.013 1.00 36.75 223 THR B O 1
ATOM 4005 N N . LEU B 1 227 ? 44.656 18.816 16.947 1.00 38.81 224 LEU B N 1
ATOM 4006 C CA . LEU B 1 227 ? 45.754 18.463 17.840 1.00 41.16 224 LEU B CA 1
ATOM 4007 C C . LEU B 1 227 ? 45.312 17.430 18.868 1.00 41.77 224 LEU B C 1
ATOM 4008 O O . LEU B 1 227 ? 44.221 17.537 19.422 1.00 38.00 224 LEU B O 1
ATOM 4013 N N . SER B 1 228 ? 46.163 16.443 19.140 1.00 43.62 225 SER B N 1
ATOM 4014 C CA . SER B 1 228 ? 45.898 15.508 20.231 1.00 46.97 225 SER B CA 1
ATOM 4015 C C . SER B 1 228 ? 45.930 16.248 21.572 1.00 41.89 225 SER B C 1
ATOM 4016 O O . SER B 1 228 ? 46.534 17.313 21.686 1.00 34.21 225 SER B O 1
ATOM 4019 N N . GLU B 1 229 ? 45.279 15.680 22.581 1.00 47.59 226 GLU B N 1
ATOM 4020 C CA . GLU B 1 229 ? 45.205 16.309 23.898 1.00 52.01 226 GLU B CA 1
ATOM 4021 C C . GLU B 1 229 ? 46.588 16.444 24.525 1.00 50.15 226 GLU B C 1
ATOM 4022 O O . GLU B 1 229 ? 46.865 17.409 25.236 1.00 51.88 226 GLU B O 1
ATOM 4024 N N . LYS B 1 230 ? 47.452 15.469 24.264 1.00 47.07 227 LYS B N 1
ATOM 4025 C CA . LYS B 1 230 ? 48.808 15.507 24.793 1.00 48.92 227 LYS B CA 1
ATOM 4026 C C . LYS B 1 230 ? 49.649 16.570 24.095 1.00 48.53 227 LYS B C 1
ATOM 4027 O O . LYS B 1 230 ? 50.309 17.373 24.758 1.00 49.28 227 LYS B O 1
ATOM 4033 N N . ARG B 1 231 ? 49.612 16.587 22.763 1.00 47.20 228 ARG B N 1
ATOM 4034 C CA . ARG B 1 231 ? 50.341 17.602 21.998 1.00 47.33 228 ARG B CA 1
ATOM 4035 C C . ARG B 1 231 ? 49.957 18.997 22.481 1.00 41.98 228 ARG B C 1
ATOM 4036 O O . ARG B 1 231 ? 50.811 19.875 22.619 1.00 41.21 228 ARG B O 1
ATOM 4044 N N . ALA B 1 232 ? 48.664 19.191 22.732 1.00 41.00 229 ALA B N 1
ATOM 4045 C CA . ALA B 1 232 ? 48.155 20.481 23.192 1.00 47.60 229 ALA B CA 1
ATOM 4046 C C . ALA B 1 232 ? 48.674 20.798 24.588 1.00 49.25 229 ALA B C 1
ATOM 4047 O O . ALA B 1 232 ? 48.859 21.960 24.945 1.00 51.17 229 ALA B O 1
ATOM 4049 N N . GLU B 1 233 ? 48.904 19.753 25.374 1.00 49.91 230 GLU B N 1
ATOM 4050 C CA . GLU B 1 233 ? 49.411 19.906 26.732 1.00 50.37 230 GLU B CA 1
ATOM 4051 C C . GLU B 1 233 ? 50.859 20.378 26.707 1.00 52.95 230 GLU B C 1
ATOM 4052 O O . GLU B 1 233 ? 51.271 21.219 27.510 1.00 49.31 230 GLU B O 1
ATOM 4055 N N . GLU B 1 234 ? 51.627 19.820 25.777 1.00 53.77 231 GLU B N 1
ATOM 4056 C CA . GLU B 1 234 ? 53.029 20.174 25.625 1.00 53.38 231 GLU B CA 1
ATOM 4057 C C . GLU B 1 234 ? 53.180 21.628 25.188 1.00 56.10 231 GLU B C 1
ATOM 4058 O O . GLU B 1 234 ? 54.220 22.247 25.419 1.00 56.51 231 GLU B O 1
ATOM 4060 N N . LEU B 1 235 ? 52.139 22.171 24.561 1.00 55.58 232 LEU B N 1
ATOM 4061 C CA . LEU B 1 235 ? 52.183 23.540 24.053 1.00 54.47 232 LEU B CA 1
ATOM 4062 C C . LEU B 1 235 ? 51.637 24.557 25.053 1.00 54.66 232 LEU B C 1
ATOM 4063 O O . LEU B 1 235 ? 51.697 25.762 24.812 1.00 58.61 232 LEU B O 1
ATOM 4068 N N . GLY B 1 236 ? 51.108 24.074 26.174 1.00 51.54 233 GLY B N 1
ATOM 4069 C CA . GLY B 1 236 ? 50.547 24.953 27.188 1.00 52.38 233 GLY B CA 1
ATOM 4070 C C . GLY B 1 236 ? 49.206 25.576 26.818 1.00 52.78 233 GLY B C 1
ATOM 4071 O O . GLY B 1 236 ? 48.780 26.559 27.428 1.00 55.19 233 GLY B O 1
ATOM 4072 N N . ILE B 1 237 ? 48.534 25.002 25.823 1.00 46.59 234 ILE B N 1
ATOM 4073 C CA . ILE B 1 237 ? 47.235 25.505 25.373 1.00 44.40 234 ILE B CA 1
ATOM 4074 C C . ILE B 1 237 ? 46.105 24.925 26.220 1.00 44.85 234 ILE B C 1
ATOM 4075 O O . ILE B 1 237 ? 45.919 23.707 26.258 1.00 46.38 234 ILE B O 1
ATOM 4080 N N . PRO B 1 238 ? 45.336 25.795 26.897 1.00 44.28 235 PRO B N 1
ATOM 4081 C CA . PRO B 1 238 ? 44.257 25.353 27.794 1.00 40.12 235 PRO B CA 1
ATOM 4082 C C . PRO B 1 238 ? 42.977 24.958 27.045 1.00 41.90 235 PRO B C 1
ATOM 4083 O O . PRO B 1 238 ? 41.983 25.696 27.072 1.00 34.85 235 PRO B O 1
ATOM 4087 N N . VAL B 1 239 ? 43.007 23.786 26.418 1.00 38.85 236 VAL B N 1
ATOM 4088 C CA . VAL B 1 239 ? 41.933 23.329 25.535 1.00 38.00 236 VAL B CA 1
ATOM 4089 C C . VAL B 1 239 ? 40.524 23.420 26.124 1.00 35.61 236 VAL B C 1
ATOM 4090 O O . VAL B 1 239 ? 39.578 23.770 25.420 1.00 32.22 236 VAL B O 1
ATOM 4094 N N . ARG B 1 240 ? 40.373 23.101 27.405 1.00 33.95 237 ARG B N 1
ATOM 4095 C CA . ARG B 1 240 ? 39.043 23.085 28.009 1.00 37.17 237 ARG B CA 1
ATOM 4096 C C . ARG B 1 240 ? 38.445 24.484 28.104 1.00 35.40 237 ARG B C 1
ATOM 4097 O O . ARG B 1 240 ? 37.228 24.659 28.067 1.00 30.32 237 ARG B O 1
ATOM 4105 N N . LEU B 1 241 ? 39.310 25.480 28.222 1.00 40.20 238 LEU B N 1
ATOM 4106 C CA . LEU B 1 241 ? 38.860 26.863 28.258 1.00 40.55 238 LEU B CA 1
ATOM 4107 C C . LEU B 1 241 ? 38.333 27.242 26.875 1.00 34.60 238 LEU B C 1
ATOM 4108 O O . LEU B 1 241 ? 37.239 27.808 26.736 1.00 31.64 238 LEU B O 1
ATOM 4113 N N . LEU B 1 242 ? 39.120 26.906 25.856 1.00 24.16 239 LEU B N 1
ATOM 4114 C CA . LEU B 1 242 ? 38.768 27.203 24.471 1.00 23.61 239 LEU B CA 1
ATOM 4115 C C . LEU B 1 242 ? 37.490 26.481 24.038 1.00 26.65 239 LEU B C 1
ATOM 4116 O O . LEU B 1 242 ? 36.694 27.013 23.263 1.00 28.53 239 LEU B O 1
ATOM 4121 N N . GLU B 1 243 ? 37.292 25.270 24.547 1.00 22.89 240 GLU B N 1
ATOM 4122 C CA . GLU B 1 243 ? 36.106 24.489 24.215 1.00 19.89 240 GLU B CA 1
ATOM 4123 C C . GLU B 1 243 ? 34.857 25.161 24.769 1.00 27.23 240 GLU B C 1
ATOM 4124 O O . GLU B 1 243 ? 33.825 25.244 24.094 1.00 24.81 240 GLU B O 1
ATOM 4130 N N . ALA B 1 244 ? 34.961 25.633 26.010 1.00 27.86 241 ALA B N 1
ATOM 4131 C CA . ALA B 1 244 ? 33.848 26.276 26.702 1.00 29.51 241 ALA B CA 1
ATOM 4132 C C . ALA B 1 244 ? 33.412 27.530 25.963 1.00 23.00 241 ALA B C 1
ATOM 4133 O O . ALA B 1 244 ? 32.235 27.884 25.963 1.00 25.45 241 ALA B O 1
ATOM 4135 N N . LYS B 1 245 ? 34.366 28.187 25.315 1.00 22.14 242 LYS B N 1
ATOM 4136 C CA . LYS B 1 245 ? 34.068 29.370 24.510 1.00 23.64 242 LYS B CA 1
ATOM 4137 C C . LYS B 1 245 ? 33.693 29.019 23.067 1.00 24.45 242 LYS B C 1
ATOM 4138 O O . LYS B 1 245 ? 33.471 29.911 22.240 1.00 24.22 242 LYS B O 1
ATOM 4152 N N . LEU B 1 247 ? 35.450 27.758 20.704 1.00 17.75 244 LEU B N 1
ATOM 4153 C CA . LEU B 1 247 ? 36.487 28.073 19.735 1.00 20.43 244 LEU B CA 1
ATOM 4154 C C . LEU B 1 247 ? 37.120 26.811 19.146 1.00 21.67 244 LEU B C 1
ATOM 4155 O O . LEU B 1 247 ? 37.633 26.836 18.023 1.00 17.62 244 LEU B O 1
ATOM 4160 N N . VAL B 1 248 ? 37.100 25.728 19.919 1.00 19.16 245 VAL B N 1
ATOM 4161 C CA . VAL B 1 248 ? 37.577 24.420 19.461 1.00 21.04 245 VAL B CA 1
ATOM 4162 C C . VAL B 1 248 ? 36.550 23.360 19.834 1.00 21.75 245 VAL B C 1
ATOM 4163 O O . VAL B 1 248 ? 35.692 23.597 20.688 1.00 23.15 245 VAL B O 1
ATOM 4167 N N . GLU B 1 249 ? 36.644 22.192 19.201 1.00 23.02 246 GLU B N 1
ATOM 4168 C CA . GLU B 1 249 ? 35.752 21.081 19.504 1.00 25.88 246 GLU B CA 1
ATOM 4169 C C . GLU B 1 249 ? 36.563 19.816 19.668 1.00 27.90 246 GLU B C 1
ATOM 4170 O O . GLU B 1 249 ? 37.520 19.580 18.933 1.00 30.02 246 GLU B O 1
ATOM 4176 N N . ARG B 1 250 ? 36.167 18.993 20.630 1.00 26.50 247 ARG B N 1
ATOM 4177 C CA . ARG B 1 250 ? 36.789 17.696 20.811 1.00 27.49 247 ARG B CA 1
ATOM 4178 C C . ARG B 1 250 ? 36.465 16.817 19.618 1.00 32.96 247 ARG B C 1
ATOM 4179 O O . ARG B 1 250 ? 35.301 16.662 19.252 1.00 39.82 247 ARG B O 1
ATOM 4182 N N . LYS B 1 251 ? 37.501 16.264 19.002 1.00 28.96 248 LYS B N 1
ATOM 4183 C CA . LYS B 1 251 ? 37.320 15.202 18.023 1.00 40.27 248 LYS B CA 1
ATOM 4184 C C . LYS B 1 251 ? 37.930 13.946 18.632 1.00 49.03 248 LYS B C 1
ATOM 4185 O O . LYS B 1 251 ? 39.151 13.815 18.714 1.00 48.02 248 LYS B O 1
ATOM 4191 N N . GLY B 1 252 ? 37.057 13.049 19.089 1.00 60.73 249 GLY B N 1
ATOM 4192 C CA . GLY B 1 252 ? 37.426 11.901 19.906 1.00 61.02 249 GLY B CA 1
ATOM 4193 C C . GLY B 1 252 ? 38.664 11.121 19.515 1.00 65.99 249 GLY B C 1
ATOM 4194 O O . GLY B 1 252 ? 38.850 10.776 18.349 1.00 70.24 249 GLY B O 1
ATOM 4195 N N . GLU B 1 253 ? 39.521 10.849 20.497 1.00 64.99 250 GLU B N 1
ATOM 4196 C CA . GLU B 1 253 ? 39.335 11.354 21.854 1.00 60.83 250 GLU B CA 1
ATOM 4197 C C . GLU B 1 253 ? 40.636 11.959 22.344 1.00 59.74 250 GLU B C 1
ATOM 4198 O O . GLU B 1 253 ? 40.722 12.502 23.447 1.00 60.65 250 GLU B O 1
ATOM 4200 N N . ASP B 1 254 ? 41.658 11.848 21.513 1.00 55.75 251 ASP B N 1
ATOM 4201 C CA . ASP B 1 254 ? 42.887 12.567 21.759 1.00 55.03 251 ASP B CA 1
ATOM 4202 C C . ASP B 1 254 ? 42.646 14.031 21.412 1.00 46.86 251 ASP B C 1
ATOM 4203 O O . ASP B 1 254 ? 43.069 14.925 22.127 1.00 46.33 251 ASP B O 1
ATOM 4205 N N . ALA B 1 255 ? 41.905 14.261 20.335 1.00 41.63 252 ALA B N 1
ATOM 4206 C CA . ALA B 1 255 ? 42.059 15.494 19.574 1.00 33.37 252 ALA B CA 1
ATOM 4207 C C . ALA B 1 255 ? 41.130 16.671 19.884 1.00 31.00 252 ALA B C 1
ATOM 4208 O O . ALA B 1 255 ? 39.969 16.514 20.290 1.00 30.20 252 ALA B O 1
ATOM 4210 N N . TYR B 1 256 ? 41.672 17.862 19.657 1.00 26.38 253 TYR B N 1
ATOM 4211 C CA . TYR B 1 256 ? 40.909 19.096 19.687 1.00 23.98 253 TYR B CA 1
ATOM 4212 C C . TYR B 1 256 ? 41.113 19.781 18.349 1.00 23.27 253 TYR B C 1
ATOM 4213 O O . TYR B 1 256 ? 42.249 19.908 17.896 1.00 22.99 253 TYR B O 1
ATOM 4222 N N . ARG B 1 257 ? 40.020 20.206 17.721 1.00 20.81 254 ARG B N 1
ATOM 4223 C CA . ARG B 1 257 ? 40.073 20.824 16.391 1.00 22.11 254 ARG B CA 1
ATOM 4224 C C . ARG B 1 257 ? 39.629 22.277 16.475 1.00 18.73 254 ARG B C 1
ATOM 4225 O O . ARG B 1 257 ? 38.596 22.582 17.057 1.00 20.85 254 ARG B O 1
ATOM 4233 N N . LEU B 1 258 ? 40.415 23.169 15.892 1.00 18.77 255 LEU B N 1
ATOM 4234 C CA . LEU B 1 258 ? 40.063 24.583 15.852 1.00 14.90 255 LEU B CA 1
ATOM 4235 C C . LEU B 1 258 ? 38.932 24.787 14.849 1.00 18.74 255 LEU B C 1
ATOM 4236 O O . LEU B 1 258 ? 39.030 24.337 13.706 1.00 17.51 255 LEU B O 1
ATOM 4241 N N . LYS B 1 259 ? 37.850 25.443 15.266 1.00 16.62 256 LYS B N 1
ATOM 4242 C CA . LYS B 1 259 ? 36.718 25.624 14.363 1.00 18.61 256 LYS B CA 1
ATOM 4243 C C . LYS B 1 259 ? 37.100 26.410 13.103 1.00 20.22 256 LYS B C 1
ATOM 4244 O O . LYS B 1 259 ? 37.969 27.289 13.138 1.00 17.34 256 LYS B O 1
ATOM 4250 N N . ASP B 1 260 ? 36.459 26.072 11.986 1.00 19.42 257 ASP B N 1
ATOM 4251 C CA . ASP B 1 260 ? 36.710 26.753 10.717 1.00 17.52 257 ASP B CA 1
ATOM 4252 C C . ASP B 1 260 ? 36.597 28.278 10.809 1.00 14.86 257 ASP B C 1
ATOM 4253 O O . ASP B 1 260 ? 37.441 28.994 10.273 1.00 19.96 257 ASP B O 1
ATOM 4258 N N . TRP B 1 261 ? 35.567 28.792 11.470 1.00 15.11 258 TRP B N 1
ATOM 4259 C CA . TRP B 1 261 ? 35.426 30.254 11.523 1.00 18.81 258 TRP B CA 1
ATOM 4260 C C . TRP B 1 261 ? 36.553 30.901 12.328 1.00 17.78 258 TRP B C 1
ATOM 4261 O O . TRP B 1 261 ? 36.949 32.035 12.060 1.00 16.72 258 TRP B O 1
ATOM 4272 N N . VAL B 1 262 ? 37.064 30.178 13.318 1.00 19.28 259 VAL B N 1
ATOM 4273 C CA . VAL B 1 262 ? 38.158 30.688 14.135 1.00 13.98 259 VAL B CA 1
ATOM 4274 C C . VAL B 1 262 ? 39.470 30.695 13.337 1.00 17.60 259 VAL B C 1
ATOM 4275 O O . VAL B 1 262 ? 40.322 31.575 13.513 1.00 14.67 259 VAL B O 1
ATOM 4279 N N . ARG B 1 263 ? 39.630 29.728 12.434 1.00 16.67 260 ARG B N 1
ATOM 4280 C CA . ARG B 1 263 ? 40.767 29.760 11.514 1.00 17.22 260 ARG B CA 1
ATOM 4281 C C . ARG B 1 263 ? 40.727 31.007 10.633 1.00 19.87 260 ARG B C 1
ATOM 4282 O O . ARG B 1 263 ? 41.759 31.631 10.389 1.00 17.62 260 ARG B O 1
ATOM 4290 N N . LYS B 1 264 ? 39.543 31.325 10.109 1.00 13.84 261 LYS B N 1
ATOM 4291 C CA . LYS B 1 264 ? 39.364 32.540 9.313 1.00 16.24 261 LYS B CA 1
ATOM 4292 C C . LYS B 1 264 ? 39.687 33.784 10.144 1.00 18.70 261 LYS B C 1
ATOM 4293 O O . LYS B 1 264 ? 40.330 34.719 9.664 1.00 19.05 261 LYS B O 1
ATOM 4299 N N . LEU B 1 265 ? 39.248 33.791 11.397 1.00 13.60 262 LEU B N 1
ATOM 4300 C CA . LEU B 1 265 ? 39.512 34.927 12.275 1.00 14.87 262 LEU B CA 1
ATOM 4301 C C . LEU B 1 265 ? 41.012 35.131 12.432 1.00 19.02 262 LEU B C 1
ATOM 4302 O O . LEU B 1 265 ? 41.515 36.258 12.410 1.00 18.61 262 LEU B O 1
ATOM 4307 N N . LEU B 1 266 ? 41.731 34.033 12.604 1.00 18.25 263 LEU B N 1
ATOM 4308 C CA . LEU B 1 266 ? 43.184 34.092 12.731 1.00 17.70 263 LEU B CA 1
ATOM 4309 C C . LEU B 1 266 ? 43.829 34.745 11.518 1.00 21.88 263 LEU B C 1
ATOM 4310 O O . LEU B 1 266 ? 44.901 35.339 11.628 1.00 23.38 263 LEU B O 1
ATOM 4315 N N . GLY B 1 267 ? 43.177 34.630 10.361 1.00 21.42 264 GLY B N 1
ATOM 4316 C CA . GLY B 1 267 ? 43.693 35.215 9.135 1.00 24.48 264 GLY B CA 1
ATOM 4317 C C . GLY B 1 267 ? 43.882 36.718 9.241 1.00 29.71 264 GLY B C 1
ATOM 4318 O O . GLY B 1 267 ? 44.705 37.300 8.532 1.00 29.87 264 GLY B O 1
ATOM 4319 N N . ILE B 1 268 ? 43.102 37.351 10.115 1.00 19.99 265 ILE B N 1
ATOM 4320 C CA . ILE B 1 268 ? 43.229 38.784 10.367 1.00 20.94 265 ILE B CA 1
ATOM 4321 C C . ILE B 1 268 ? 44.613 39.129 10.913 1.00 24.29 265 ILE B C 1
ATOM 4322 O O . ILE B 1 268 ? 45.156 40.201 10.634 1.00 26.78 265 ILE B O 1
ATOM 4327 N N . TYR B 1 269 ? 45.188 38.213 11.684 1.00 18.34 266 TYR B N 1
ATOM 4328 C CA . TYR B 1 269 ? 46.418 38.502 12.421 1.00 25.20 266 TYR B CA 1
ATOM 4329 C C . TYR B 1 269 ? 47.664 37.837 11.836 1.00 33.11 266 TYR B C 1
ATOM 4330 O O . TYR B 1 269 ? 48.781 38.075 12.301 1.00 32.89 266 TYR B O 1
ATOM 4339 N N . LEU B 1 270 ? 47.475 37.013 10.813 1.00 37.21 267 LEU B N 1
ATOM 4340 C CA . LEU B 1 270 ? 48.603 36.318 10.198 1.00 46.20 267 LEU B CA 1
ATOM 4341 C C . LEU B 1 270 ? 48.960 36.901 8.833 1.00 51.67 267 LEU B C 1
ATOM 4342 O O . LEU B 1 270 ? 48.591 36.350 7.797 1.00 57.40 267 LEU B O 1
#

B-factor: mean 27.44, std 13.83, range [7.87, 113.61]

Solvent-accessible surface area: 22213 Å² total